Protein AF-A0A8H5GCX2-F1 (afdb_monomer_lite)

Organism: NCBI:txid182062

pLDDT: mean 79.32, std 24.42, range [24.67, 98.75]

Structure (mmCIF, N/CA/C/O backbone):
data_AF-A0A8H5GCX2-F1
#
_entry.id   AF-A0A8H5GCX2-F1
#
loop_
_atom_site.group_PDB
_atom_site.id
_atom_site.type_symbol
_atom_site.label_atom_id
_atom_site.label_alt_id
_atom_site.label_comp_id
_atom_site.label_asym_id
_atom_site.label_entity_id
_atom_site.label_seq_id
_atom_site.pdbx_PDB_ins_code
_atom_site.Cartn_x
_atom_site.Cartn_y
_atom_site.Cartn_z
_atom_site.occupancy
_atom_site.B_iso_or_equiv
_atom_site.auth_seq_id
_atom_site.auth_comp_id
_atom_site.auth_asym_id
_atom_site.auth_atom_id
_atom_site.pdbx_PDB_model_num
ATOM 1 N N . MET A 1 1 ? 0.935 -29.362 -54.067 1.00 34.66 1 MET A N 1
ATOM 2 C CA . MET A 1 1 ? 1.900 -28.630 -53.225 1.00 34.66 1 MET A CA 1
ATOM 3 C C . MET A 1 1 ? 1.471 -27.174 -53.166 1.00 34.66 1 MET A C 1
ATOM 5 O O . MET A 1 1 ? 1.786 -26.404 -54.063 1.00 34.66 1 MET A O 1
ATOM 9 N N . GLU A 1 2 ? 0.686 -26.825 -52.150 1.00 32.38 2 GLU A N 1
ATOM 10 C CA . GLU A 1 2 ? 0.590 -25.443 -51.677 1.00 32.38 2 GLU A CA 1
ATOM 11 C C . GLU A 1 2 ? 1.930 -25.046 -51.042 1.00 32.38 2 GLU A C 1
ATOM 13 O O . GLU A 1 2 ? 2.630 -25.920 -50.515 1.00 32.38 2 GLU A O 1
ATOM 18 N N . PRO A 1 3 ? 2.307 -23.757 -51.067 1.00 30.70 3 PRO A N 1
ATOM 19 C CA . PRO A 1 3 ? 3.447 -23.290 -50.305 1.00 30.70 3 PRO A CA 1
ATOM 20 C C . PRO A 1 3 ? 3.129 -23.540 -48.834 1.00 30.70 3 PRO A C 1
ATOM 22 O O . PRO A 1 3 ? 2.248 -22.905 -48.258 1.00 30.70 3 PRO A O 1
ATOM 25 N N . THR A 1 4 ? 3.849 -24.474 -48.217 1.00 27.02 4 THR A N 1
ATOM 26 C CA . THR A 1 4 ? 3.919 -24.565 -46.764 1.00 27.02 4 THR A CA 1
ATOM 27 C C . THR A 1 4 ? 4.433 -23.223 -46.262 1.00 27.02 4 THR A C 1
ATOM 29 O O . THR A 1 4 ? 5.639 -22.969 -46.237 1.00 27.02 4 THR A O 1
ATOM 32 N N . HIS A 1 5 ? 3.515 -22.339 -45.876 1.00 33.22 5 HIS A N 1
ATOM 33 C CA . HIS A 1 5 ? 3.794 -21.312 -44.897 1.00 33.22 5 HIS A CA 1
ATOM 34 C C . HIS A 1 5 ? 4.164 -22.058 -43.624 1.00 33.22 5 HIS A C 1
ATOM 36 O O . HIS A 1 5 ? 3.302 -22.482 -42.857 1.00 33.22 5 HIS A O 1
ATOM 42 N N . GLY A 1 6 ? 5.468 -22.290 -43.460 1.00 27.09 6 GLY A N 1
ATOM 43 C CA . GLY A 1 6 ? 6.040 -22.690 -42.193 1.00 27.09 6 GLY A CA 1
ATOM 44 C C . GLY A 1 6 ? 5.603 -21.654 -41.173 1.00 27.09 6 GLY A C 1
ATOM 45 O O . GLY A 1 6 ? 6.115 -20.535 -41.156 1.00 27.09 6 GLY A O 1
ATOM 46 N N . VAL A 1 7 ? 4.604 -22.016 -40.375 1.00 31.14 7 VAL A N 1
ATOM 47 C CA . VAL A 1 7 ? 4.297 -21.331 -39.133 1.00 31.14 7 VAL A CA 1
ATOM 48 C C . VAL A 1 7 ? 5.556 -21.499 -38.299 1.00 31.14 7 VAL A C 1
ATOM 50 O O . VAL A 1 7 ? 5.843 -22.584 -37.800 1.00 31.14 7 VAL A O 1
ATOM 53 N N . ILE A 1 8 ? 6.366 -20.444 -38.240 1.00 32.22 8 ILE A N 1
ATOM 54 C CA . ILE A 1 8 ? 7.393 -20.313 -37.218 1.00 32.22 8 ILE A CA 1
ATOM 55 C C . ILE A 1 8 ? 6.600 -20.256 -35.916 1.00 32.22 8 ILE A C 1
ATOM 57 O O . ILE A 1 8 ? 5.995 -19.231 -35.602 1.00 32.22 8 ILE A O 1
ATOM 61 N N . GLU A 1 9 ? 6.510 -21.390 -35.224 1.00 30.98 9 GLU A N 1
ATOM 62 C CA . GLU A 1 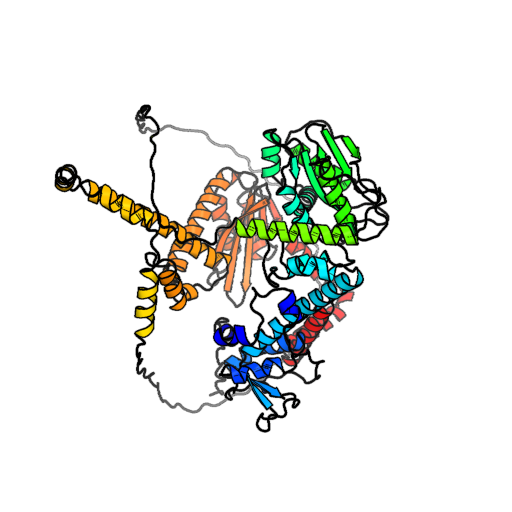9 ? 6.016 -21.436 -33.855 1.00 30.98 9 GLU A CA 1
ATOM 63 C C . GLU A 1 9 ? 6.896 -20.480 -33.044 1.00 30.98 9 GLU A C 1
ATOM 65 O O . GLU A 1 9 ? 8.088 -20.720 -32.840 1.00 30.98 9 GLU A O 1
ATOM 70 N N . LEU A 1 10 ? 6.328 -19.331 -32.670 1.00 35.94 10 LEU A N 1
ATOM 71 C CA . LEU A 1 10 ? 6.971 -18.404 -31.752 1.00 35.94 10 LEU A CA 1
ATOM 72 C C . LEU A 1 10 ? 7.172 -19.154 -30.425 1.00 35.94 10 LEU A C 1
ATOM 74 O O . LEU A 1 10 ? 6.214 -19.750 -29.932 1.00 35.94 10 LEU A O 1
ATOM 78 N N . PRO A 1 11 ? 8.385 -19.168 -29.850 1.00 36.19 11 PRO A N 1
ATOM 79 C CA . PRO A 1 11 ? 8.627 -19.854 -28.589 1.00 36.19 11 PRO A CA 1
ATOM 80 C C . PRO A 1 11 ? 7.769 -19.238 -27.475 1.00 36.19 11 PRO A C 1
ATOM 82 O O . PRO A 1 11 ? 7.880 -18.054 -27.170 1.00 36.19 11 PRO A O 1
ATOM 85 N N . ASP A 1 12 ? 6.927 -20.070 -26.862 1.00 37.94 12 ASP A N 1
ATOM 86 C CA . ASP A 1 12 ? 5.930 -19.743 -25.828 1.00 37.94 12 ASP A CA 1
ATOM 87 C C . ASP A 1 12 ? 6.536 -19.402 -24.437 1.00 37.94 12 ASP A C 1
ATOM 89 O O . ASP A 1 12 ? 5.850 -19.488 -23.417 1.00 37.94 12 ASP A O 1
ATOM 93 N N . GLU A 1 13 ? 7.814 -19.009 -24.349 1.00 45.94 13 GLU A N 1
ATOM 94 C CA . GLU A 1 13 ? 8.487 -18.733 -23.069 1.00 45.94 13 GLU A CA 1
ATOM 95 C C . GLU A 1 13 ? 8.814 -17.237 -22.856 1.00 45.94 13 GLU A C 1
ATOM 97 O O . GLU A 1 13 ? 9.745 -16.710 -23.469 1.00 45.94 13 GLU A O 1
ATOM 102 N N . PRO A 1 14 ? 8.129 -16.545 -21.916 1.00 49.16 14 PRO A N 1
ATOM 103 C CA . PRO A 1 14 ? 8.433 -15.163 -21.514 1.00 49.16 14 PRO A CA 1
ATOM 104 C C . PRO A 1 14 ? 9.804 -14.965 -20.838 1.00 49.16 14 PRO A C 1
ATOM 106 O O . PRO A 1 14 ? 10.174 -13.839 -20.524 1.00 49.16 14 PRO A O 1
ATOM 109 N N . SER A 1 15 ? 10.540 -16.046 -20.564 1.00 55.03 15 SER A N 1
ATOM 110 C CA . SER A 1 15 ? 11.756 -16.064 -19.739 1.00 55.03 15 SER A CA 1
ATOM 111 C C . SER A 1 15 ? 13.004 -15.542 -20.461 1.00 55.03 15 SER A C 1
ATOM 113 O O . SER A 1 15 ? 13.924 -15.054 -19.817 1.00 55.03 15 SER A O 1
ATOM 115 N N . HIS A 1 16 ? 13.061 -15.621 -21.793 1.00 59.03 16 HIS A N 1
ATOM 116 C CA . HIS A 1 16 ? 14.317 -15.401 -22.518 1.00 59.03 16 HIS A CA 1
ATOM 117 C C . HIS A 1 16 ? 14.665 -13.934 -22.797 1.00 59.03 16 HIS A C 1
ATOM 119 O O . HIS A 1 16 ? 15.840 -13.615 -22.971 1.00 59.03 16 HIS A O 1
ATOM 125 N N . TYR A 1 17 ? 13.687 -13.026 -22.850 1.00 76.38 17 TYR A N 1
ATOM 126 C CA . TYR A 1 17 ? 13.973 -11.614 -23.132 1.00 76.38 17 TYR A CA 1
ATOM 127 C C . TYR A 1 17 ? 14.186 -10.781 -21.863 1.00 76.38 17 TYR A C 1
ATOM 129 O O . TYR A 1 17 ? 14.805 -9.721 -21.948 1.00 76.38 17 TYR A O 1
ATOM 137 N N . THR A 1 18 ? 13.741 -11.241 -20.686 1.00 80.88 18 THR A N 1
ATOM 138 C CA . THR A 1 18 ? 13.962 -10.520 -19.419 1.00 80.88 18 THR A CA 1
ATOM 139 C C . THR A 1 18 ? 15.449 -10.344 -19.133 1.00 80.88 18 THR A C 1
ATOM 141 O O . THR A 1 18 ? 15.870 -9.257 -18.749 1.00 80.88 18 THR A O 1
ATOM 144 N N . ASP A 1 19 ? 16.265 -11.351 -19.452 1.00 87.12 19 ASP A N 1
ATOM 145 C CA . ASP A 1 19 ? 17.724 -11.285 -19.314 1.00 87.12 19 ASP A CA 1
ATOM 146 C C . ASP A 1 19 ? 18.349 -10.210 -20.214 1.00 87.12 19 ASP A C 1
ATOM 148 O O . ASP A 1 19 ? 19.348 -9.597 -19.848 1.00 87.12 19 ASP A O 1
ATOM 152 N N . THR A 1 20 ? 17.744 -9.926 -21.374 1.00 90.88 20 THR A N 1
ATOM 153 C CA . THR A 1 20 ? 18.236 -8.888 -22.298 1.00 90.88 20 THR A CA 1
ATOM 154 C C . THR A 1 20 ? 17.939 -7.467 -21.824 1.00 90.88 20 THR A C 1
ATOM 156 O O . THR A 1 20 ? 18.593 -6.529 -22.284 1.00 90.88 20 THR A O 1
ATOM 159 N N . LEU A 1 21 ? 16.971 -7.312 -20.915 1.00 95.50 21 LEU A N 1
ATOM 160 C CA . LEU A 1 21 ? 16.595 -6.042 -20.297 1.00 95.50 21 LEU A CA 1
ATOM 161 C C . LEU A 1 21 ? 17.348 -5.785 -18.980 1.00 95.50 21 LEU A C 1
ATOM 163 O O . LEU A 1 21 ? 17.463 -4.641 -18.546 1.00 95.50 21 LEU A O 1
ATOM 167 N N . THR A 1 22 ? 17.923 -6.818 -18.364 1.00 95.69 22 THR A N 1
ATOM 168 C CA . THR A 1 22 ? 18.701 -6.684 -17.129 1.00 95.69 22 THR A CA 1
ATOM 169 C C . THR A 1 22 ? 19.998 -5.909 -17.369 1.00 95.69 22 THR A C 1
ATOM 171 O O . THR A 1 22 ? 20.821 -6.276 -18.207 1.00 95.69 22 THR A O 1
ATOM 174 N N . ILE A 1 23 ? 20.203 -4.830 -16.608 1.00 96.50 23 ILE A N 1
ATOM 175 C CA . ILE A 1 23 ? 21.441 -4.041 -16.651 1.00 96.50 23 ILE A CA 1
ATOM 176 C C . ILE A 1 23 ? 22.585 -4.888 -16.070 1.00 96.50 23 ILE A C 1
ATOM 178 O O . ILE A 1 23 ? 22.453 -5.346 -14.934 1.00 96.50 23 ILE A O 1
ATOM 182 N N . PRO A 1 24 ? 23.714 -5.060 -16.783 1.00 96.50 24 PRO A N 1
ATOM 183 C CA . PRO A 1 24 ? 24.878 -5.766 -16.250 1.00 96.50 24 PRO A CA 1
ATOM 184 C C . PRO A 1 24 ? 25.371 -5.157 -14.929 1.00 96.50 24 PRO A C 1
ATOM 186 O O . PRO A 1 24 ? 25.484 -3.931 -14.806 1.00 96.50 24 PRO A O 1
ATOM 189 N N . GLU A 1 25 ? 25.664 -6.001 -13.936 1.00 94.88 25 GLU A N 1
ATOM 190 C CA . GLU A 1 25 ? 25.999 -5.567 -12.572 1.00 94.88 25 GLU A CA 1
ATOM 191 C C . GLU A 1 25 ? 27.222 -4.644 -12.533 1.00 94.88 25 GLU A C 1
ATOM 193 O O . GLU A 1 25 ? 27.241 -3.659 -11.793 1.00 94.88 25 GLU A O 1
ATOM 198 N N . GLU A 1 26 ? 28.214 -4.892 -13.389 1.00 95.62 26 GLU A N 1
ATOM 199 C CA . GLU A 1 26 ? 29.417 -4.072 -13.518 1.00 95.62 26 GLU A CA 1
ATOM 200 C C . GLU A 1 26 ? 29.129 -2.636 -13.995 1.00 95.62 26 GLU A C 1
ATOM 202 O O . GLU A 1 26 ? 29.952 -1.734 -13.803 1.00 95.62 26 GLU A O 1
ATOM 207 N N . PHE A 1 27 ? 27.963 -2.397 -14.605 1.00 96.56 27 PHE A N 1
ATOM 208 C CA . PHE A 1 27 ? 27.545 -1.085 -15.098 1.00 96.56 27 PHE A CA 1
ATOM 209 C C . PHE A 1 27 ? 26.658 -0.323 -14.111 1.00 96.56 27 PHE A C 1
ATOM 211 O O . PHE A 1 27 ? 26.601 0.910 -14.192 1.00 96.56 27 PHE A O 1
ATOM 218 N N . LEU A 1 28 ? 26.023 -0.999 -13.145 1.00 95.12 28 LEU A N 1
ATOM 219 C CA . LEU A 1 28 ? 25.138 -0.356 -12.164 1.00 95.12 28 LEU A CA 1
ATOM 220 C C . LEU A 1 28 ? 25.826 0.796 -11.401 1.00 95.12 28 LEU A C 1
ATOM 222 O O . LEU A 1 28 ? 25.283 1.903 -11.429 1.00 95.12 28 LEU A O 1
ATOM 226 N N . PRO A 1 29 ? 27.037 0.638 -10.816 1.00 94.00 29 PRO A N 1
ATOM 227 C CA . PRO A 1 29 ? 27.693 1.714 -10.061 1.00 94.00 29 PRO A CA 1
ATOM 228 C C . PRO A 1 29 ? 28.145 2.896 -10.931 1.00 94.00 29 PRO A C 1
ATOM 230 O O . PRO A 1 29 ? 28.485 3.965 -10.426 1.00 94.00 29 PRO A O 1
ATOM 233 N N . ILE A 1 30 ? 28.212 2.698 -12.250 1.00 94.44 30 ILE A N 1
ATOM 234 C CA . ILE A 1 30 ? 28.633 3.717 -13.215 1.00 94.44 30 ILE A CA 1
ATOM 235 C C . ILE A 1 30 ? 27.445 4.591 -13.607 1.00 94.44 30 ILE A C 1
ATOM 237 O O . ILE A 1 30 ? 27.582 5.816 -13.722 1.00 94.44 30 ILE A O 1
ATOM 241 N N . LEU A 1 31 ? 26.309 3.938 -13.853 1.00 95.25 31 LEU A N 1
ATOM 242 C CA . LEU A 1 31 ? 25.098 4.522 -14.416 1.00 95.25 31 LEU A CA 1
ATOM 243 C C . LEU A 1 31 ? 24.173 5.119 -13.359 1.00 95.25 31 LEU A C 1
ATOM 245 O O . LEU A 1 31 ? 23.549 6.150 -13.621 1.00 95.25 31 LEU A O 1
ATOM 249 N N . LEU A 1 32 ? 24.090 4.489 -12.189 1.00 95.81 32 LEU A N 1
ATOM 250 C CA . LEU A 1 32 ? 23.092 4.779 -11.167 1.00 95.81 32 LEU A CA 1
ATOM 251 C C . LEU A 1 32 ? 23.767 5.166 -9.843 1.00 95.81 32 LEU A C 1
ATOM 253 O O . LEU A 1 32 ? 24.838 4.645 -9.520 1.00 95.81 32 LEU A O 1
ATOM 257 N N . PRO A 1 33 ? 23.166 6.073 -9.052 1.00 96.19 33 PRO A N 1
ATOM 258 C CA . PRO A 1 33 ? 23.620 6.290 -7.690 1.00 96.19 33 PRO A CA 1
ATOM 259 C C . PRO A 1 33 ? 23.363 5.014 -6.868 1.00 96.19 33 PRO A C 1
ATOM 261 O O . PRO A 1 33 ? 22.279 4.432 -6.985 1.00 96.19 33 PRO A O 1
ATOM 264 N N . PRO A 1 34 ? 24.308 4.576 -6.015 1.00 94.75 34 PRO A N 1
ATOM 265 C CA . PRO A 1 34 ? 24.064 3.465 -5.102 1.00 94.75 34 PRO A CA 1
ATOM 266 C C . PRO A 1 34 ? 22.799 3.722 -4.266 1.00 94.75 34 PRO A C 1
ATOM 268 O O . PRO A 1 34 ? 22.613 4.856 -3.815 1.00 94.75 34 PRO A O 1
ATOM 271 N N . PRO A 1 35 ? 21.940 2.719 -4.003 1.00 93.06 35 PRO A N 1
ATOM 272 C CA . PRO A 1 35 ? 20.762 2.898 -3.141 1.00 93.06 35 PRO A CA 1
ATOM 273 C C . PRO A 1 35 ? 21.106 3.448 -1.747 1.00 93.06 35 PRO A C 1
ATOM 275 O O . PRO A 1 35 ? 20.327 4.193 -1.155 1.00 93.06 35 PRO A O 1
ATOM 278 N N . SER A 1 36 ? 22.311 3.127 -1.265 1.00 93.69 36 SER A N 1
ATOM 279 C CA . SER A 1 36 ? 22.876 3.576 0.008 1.00 93.69 36 SER A CA 1
ATOM 280 C C . SER A 1 36 ? 23.465 4.989 -0.007 1.00 93.69 36 SER A C 1
ATOM 282 O O . SER A 1 36 ? 23.908 5.465 1.037 1.00 93.69 36 SER A O 1
ATOM 284 N N . CYS A 1 37 ? 23.529 5.677 -1.156 1.00 95.19 37 CYS A N 1
ATOM 285 C CA . CYS A 1 37 ? 24.035 7.047 -1.154 1.00 95.19 37 CYS A CA 1
ATOM 286 C C . CYS A 1 37 ? 23.054 7.976 -0.434 1.00 95.19 37 CYS A C 1
ATOM 288 O O . CYS A 1 37 ? 21.847 7.719 -0.369 1.00 95.19 37 CYS A O 1
ATOM 290 N N . SER A 1 38 ? 23.560 9.079 0.107 1.00 96.06 38 SER A N 1
ATOM 291 C CA . SER A 1 38 ? 22.693 9.994 0.835 1.00 96.06 38 SER A CA 1
ATOM 292 C C . SER A 1 38 ? 21.708 10.700 -0.099 1.00 96.06 38 SER A C 1
ATOM 294 O O . SER A 1 38 ? 21.941 10.839 -1.305 1.00 96.06 38 SER A O 1
ATOM 296 N N . ILE A 1 39 ? 20.621 11.220 0.467 1.00 95.62 39 ILE A N 1
ATOM 297 C CA . ILE A 1 39 ? 19.727 12.159 -0.226 1.00 95.62 39 ILE A CA 1
ATOM 298 C C . ILE A 1 39 ? 20.513 13.348 -0.802 1.00 95.62 39 ILE A C 1
ATOM 300 O O . ILE A 1 39 ? 20.222 13.819 -1.902 1.00 95.62 39 ILE A O 1
ATOM 304 N N . ILE A 1 40 ? 21.511 13.843 -0.064 1.00 95.12 40 ILE A N 1
ATOM 305 C CA . ILE A 1 40 ? 22.333 14.975 -0.498 1.00 95.12 40 ILE A CA 1
ATOM 306 C C . ILE A 1 40 ? 23.147 14.587 -1.736 1.00 95.12 40 ILE A C 1
ATOM 308 O O . ILE A 1 40 ? 23.138 15.314 -2.732 1.00 95.12 40 ILE A O 1
ATOM 312 N N . ASP A 1 41 ? 23.769 13.411 -1.726 1.00 95.12 41 ASP A N 1
ATOM 313 C CA . ASP A 1 41 ? 24.517 12.898 -2.874 1.00 95.12 41 ASP A CA 1
ATOM 314 C C . ASP A 1 41 ? 23.607 12.687 -4.084 1.00 95.12 41 ASP A C 1
ATOM 316 O O . ASP A 1 41 ? 23.976 13.076 -5.191 1.00 95.12 41 ASP A O 1
ATOM 320 N N . LEU A 1 42 ? 22.385 12.179 -3.881 1.00 95.94 42 LEU A N 1
ATOM 321 C CA . LEU A 1 42 ? 21.390 12.054 -4.948 1.00 95.94 42 LEU A CA 1
ATOM 322 C C . LEU A 1 42 ? 21.087 13.414 -5.597 1.00 95.94 42 LEU A C 1
ATOM 324 O O . LEU A 1 42 ? 21.058 13.521 -6.825 1.00 95.94 42 LEU A O 1
ATOM 328 N N . THR A 1 43 ? 20.877 14.471 -4.805 1.00 95.00 43 THR A N 1
ATOM 329 C CA . THR A 1 43 ? 20.595 15.808 -5.364 1.00 95.00 43 THR A CA 1
ATOM 330 C C . THR A 1 43 ? 21.760 16.373 -6.179 1.00 95.00 43 THR A C 1
ATOM 332 O O . THR A 1 43 ? 21.538 17.093 -7.155 1.00 95.00 43 THR A O 1
ATOM 335 N N . ASN A 1 44 ? 22.992 15.980 -5.854 1.00 93.81 44 ASN A N 1
ATOM 336 C CA . ASN A 1 44 ? 24.193 16.360 -6.597 1.00 93.81 44 ASN A CA 1
ATOM 337 C C . ASN A 1 44 ? 24.509 15.402 -7.760 1.00 93.81 44 ASN A C 1
ATOM 339 O O . ASN A 1 44 ? 25.266 15.754 -8.667 1.00 93.81 44 ASN A O 1
ATOM 343 N N . PHE A 1 45 ? 23.912 14.207 -7.783 1.00 93.00 45 PHE A N 1
ATOM 344 C CA . PHE A 1 45 ? 24.164 13.201 -8.806 1.00 93.00 45 PHE A CA 1
ATOM 345 C C . PHE A 1 45 ? 23.699 13.689 -10.180 1.00 93.00 45 PHE A C 1
ATOM 347 O O . PHE A 1 45 ? 22.560 14.121 -10.357 1.00 93.00 45 PHE A O 1
ATOM 354 N N . THR A 1 46 ? 24.573 13.638 -11.185 1.00 91.94 46 THR A N 1
ATOM 355 C CA . THR A 1 46 ? 24.216 14.030 -12.557 1.00 91.94 46 THR A CA 1
ATOM 356 C C . THR A 1 46 ? 23.338 12.959 -13.198 1.00 91.94 46 THR A C 1
ATOM 358 O O . THR A 1 46 ? 23.799 11.827 -13.374 1.00 91.94 46 THR A O 1
ATOM 361 N N . ILE A 1 47 ? 22.107 13.341 -13.547 1.00 92.06 47 ILE A N 1
ATOM 362 C CA . ILE A 1 47 ? 21.110 12.513 -14.232 1.00 92.06 47 ILE A CA 1
ATOM 363 C C . ILE A 1 47 ? 20.940 13.067 -15.655 1.00 92.06 47 ILE A C 1
ATOM 365 O O . ILE A 1 47 ? 20.872 14.294 -15.794 1.00 92.06 47 ILE A O 1
ATOM 369 N N . PRO A 1 48 ? 20.893 12.215 -16.695 1.00 92.56 48 PRO A N 1
ATOM 370 C CA . PRO A 1 48 ? 20.652 12.681 -18.057 1.00 92.56 48 PRO A CA 1
ATOM 371 C C . PRO A 1 48 ? 19.305 13.403 -18.195 1.00 92.56 48 PRO A C 1
ATOM 373 O O . PRO A 1 48 ? 18.352 13.069 -17.499 1.00 92.56 48 PRO A O 1
ATOM 376 N N . ALA A 1 49 ? 19.226 14.405 -19.075 1.00 90.44 49 ALA A N 1
ATOM 377 C CA . ALA A 1 49 ? 17.990 15.151 -19.333 1.00 90.44 49 ALA A CA 1
ATOM 378 C C . ALA A 1 49 ? 16.892 14.240 -19.903 1.00 90.44 49 ALA A C 1
ATOM 380 O O . ALA A 1 49 ? 17.202 13.257 -20.561 1.00 90.44 49 ALA A O 1
ATOM 381 N N . VAL A 1 50 ? 15.621 14.568 -19.680 1.00 86.31 50 VAL A N 1
ATOM 382 C CA . VAL A 1 50 ? 14.509 13.909 -20.383 1.00 86.31 50 VAL A CA 1
ATOM 383 C C . VAL A 1 50 ? 14.237 14.688 -21.667 1.00 86.31 50 VAL A C 1
ATOM 385 O O . VAL A 1 50 ? 14.024 15.901 -21.608 1.00 86.31 50 VAL A O 1
ATOM 388 N N . ASP A 1 51 ? 14.265 14.009 -22.810 1.00 80.88 51 ASP A N 1
ATOM 389 C CA . ASP A 1 51 ? 13.885 14.594 -24.095 1.00 80.88 51 ASP A CA 1
ATOM 390 C C . ASP A 1 51 ? 12.372 14.822 -24.162 1.00 80.88 51 ASP A C 1
ATOM 392 O O . ASP A 1 51 ? 11.572 14.009 -23.690 1.00 80.88 51 ASP A O 1
ATOM 396 N N . ASN A 1 52 ? 11.970 15.914 -24.816 1.00 61.66 52 ASN A N 1
ATOM 397 C CA . ASN A 1 52 ? 10.597 16.047 -25.296 1.00 61.66 52 ASN A CA 1
ATOM 398 C C . ASN A 1 52 ? 10.432 15.177 -26.551 1.00 61.66 52 ASN A C 1
ATOM 400 O O . ASN A 1 52 ? 11.332 15.172 -27.390 1.00 61.66 52 ASN A O 1
ATOM 404 N N . PRO A 1 53 ? 9.308 14.455 -26.690 1.00 56.41 53 PRO A N 1
ATOM 405 C CA . PRO A 1 53 ? 9.165 13.388 -27.672 1.00 56.41 53 PRO A CA 1
ATOM 406 C C . PRO A 1 53 ? 9.402 13.896 -29.092 1.00 56.41 53 PRO A C 1
ATOM 408 O O . PRO A 1 53 ? 8.717 14.813 -29.551 1.00 56.41 53 PRO A O 1
ATOM 411 N N . ASP A 1 54 ? 10.324 13.250 -29.803 1.00 53.59 54 ASP A N 1
ATOM 412 C CA . ASP A 1 54 ? 10.355 13.330 -31.254 1.00 53.59 54 ASP A CA 1
ATOM 413 C C . ASP A 1 54 ? 9.241 12.407 -31.767 1.00 53.59 54 ASP A C 1
ATOM 415 O O . ASP A 1 54 ? 9.211 11.212 -31.479 1.00 53.59 54 ASP A O 1
ATOM 419 N N . THR A 1 55 ? 8.246 12.971 -32.451 1.00 52.00 55 THR A N 1
ATOM 420 C CA . THR A 1 55 ? 6.972 12.316 -32.818 1.00 52.00 55 THR A CA 1
ATOM 421 C C . THR A 1 55 ? 7.099 11.231 -33.899 1.00 52.00 55 THR A C 1
ATOM 423 O O . THR A 1 55 ? 6.152 10.986 -34.651 1.00 52.00 55 THR A O 1
ATOM 426 N N . GLN A 1 56 ? 8.257 10.591 -34.023 1.00 60.94 56 GLN A N 1
ATOM 427 C CA . GLN A 1 56 ? 8.471 9.540 -35.006 1.00 60.94 56 GLN A CA 1
ATOM 428 C C . GLN A 1 56 ? 7.710 8.276 -34.591 1.00 60.94 56 GLN A C 1
ATOM 430 O O . GLN A 1 56 ? 7.607 7.929 -33.413 1.00 60.94 56 GLN A O 1
ATOM 435 N N . ALA A 1 57 ? 7.093 7.614 -35.567 1.00 66.00 57 ALA A N 1
ATOM 436 C CA . ALA A 1 57 ? 6.406 6.357 -35.324 1.00 66.00 57 ALA A CA 1
ATOM 437 C C . ALA A 1 57 ? 7.444 5.296 -34.930 1.00 66.00 57 ALA A C 1
ATOM 439 O O . ALA A 1 57 ? 8.340 5.000 -35.716 1.00 66.00 57 ALA A O 1
ATOM 440 N N . LEU A 1 58 ? 7.328 4.738 -33.721 1.00 79.75 58 LEU A N 1
ATOM 441 C CA . LEU A 1 58 ? 8.156 3.607 -33.305 1.00 79.75 58 LEU A CA 1
ATOM 442 C C . LEU A 1 58 ? 7.763 2.393 -34.147 1.00 79.75 58 LEU A C 1
ATOM 444 O O . LEU A 1 58 ? 6.586 2.045 -34.245 1.00 79.75 58 LEU A O 1
ATOM 448 N N . ASP A 1 59 ? 8.751 1.767 -34.768 1.00 81.62 59 ASP A N 1
ATOM 449 C CA . ASP A 1 59 ? 8.572 0.584 -35.600 1.00 81.62 59 ASP A CA 1
ATOM 450 C C . ASP A 1 59 ? 9.697 -0.438 -35.345 1.00 81.62 59 ASP A C 1
ATOM 452 O O . ASP A 1 59 ? 10.732 -0.099 -34.757 1.00 81.62 59 ASP A O 1
ATOM 456 N N . PRO A 1 60 ? 9.546 -1.694 -35.801 1.00 81.44 60 PRO A N 1
ATOM 457 C CA . PRO A 1 60 ? 10.581 -2.712 -35.632 1.00 81.44 60 PRO A CA 1
ATOM 458 C C . PRO A 1 60 ? 11.938 -2.370 -36.274 1.00 81.44 60 PRO A C 1
ATOM 460 O O . PRO A 1 60 ? 12.948 -2.955 -35.890 1.00 81.44 60 PRO A O 1
ATOM 463 N N . SER A 1 61 ? 12.009 -1.416 -37.214 1.00 85.94 61 SER A N 1
ATOM 464 C CA . SER A 1 61 ? 13.259 -1.032 -37.892 1.00 85.94 61 SER A CA 1
ATOM 465 C C . SER A 1 61 ? 14.254 -0.312 -36.972 1.00 85.94 61 SER A C 1
ATOM 467 O O . SER A 1 61 ? 15.457 -0.252 -37.265 1.00 85.94 61 SER A O 1
ATOM 469 N N . HIS A 1 62 ? 13.767 0.163 -35.822 1.00 88.38 62 HIS A N 1
ATOM 470 C CA . HIS A 1 62 ? 14.584 0.693 -34.739 1.00 88.38 62 HIS A CA 1
ATOM 471 C C . HIS A 1 62 ? 15.448 -0.389 -34.091 1.00 88.38 62 HIS A C 1
ATOM 473 O O . HIS A 1 62 ? 16.466 -0.064 -33.490 1.00 88.38 62 HIS A O 1
ATOM 479 N N . PHE A 1 63 ? 15.111 -1.669 -34.230 1.00 95.00 63 PHE A N 1
ATOM 480 C CA . PHE A 1 63 ? 15.913 -2.755 -33.687 1.00 95.00 63 PHE A CA 1
ATOM 481 C C . PHE A 1 63 ? 16.966 -3.243 -34.692 1.00 95.00 63 PHE A C 1
ATOM 483 O O . PHE A 1 63 ? 16.912 -3.003 -35.904 1.00 95.00 63 PHE A O 1
ATOM 490 N N . THR A 1 64 ? 18.023 -3.860 -34.174 1.00 95.38 64 THR A N 1
ATOM 491 C CA . THR A 1 64 ? 19.141 -4.338 -34.983 1.00 95.38 64 THR A CA 1
ATOM 492 C C . THR A 1 64 ? 19.884 -5.483 -34.317 1.00 95.38 64 THR A C 1
ATOM 494 O O . THR A 1 64 ? 19.924 -5.611 -33.094 1.00 95.38 64 THR A O 1
ATOM 497 N N . SER A 1 65 ? 20.526 -6.295 -35.151 1.00 94.62 65 SER A N 1
ATOM 498 C CA . SER A 1 65 ? 21.476 -7.336 -34.741 1.00 94.62 65 SER A CA 1
ATOM 499 C C . SER A 1 65 ? 22.931 -6.852 -34.820 1.00 94.62 65 SER A C 1
ATOM 501 O O . SER A 1 65 ? 23.861 -7.651 -34.773 1.00 94.62 65 SER A O 1
ATOM 503 N N . GLY A 1 66 ? 23.142 -5.550 -35.028 1.00 91.88 66 GLY A N 1
ATOM 504 C CA . GLY A 1 66 ? 24.472 -4.950 -35.043 1.00 91.88 66 GLY A CA 1
ATOM 505 C C . GLY A 1 66 ? 25.068 -4.864 -33.639 1.00 91.88 66 GLY A C 1
ATOM 506 O O . GLY A 1 66 ? 24.359 -4.547 -32.689 1.00 91.88 66 GLY A O 1
ATOM 507 N N . ALA A 1 67 ? 26.380 -5.076 -33.530 1.00 90.69 67 ALA A N 1
ATOM 508 C CA . ALA A 1 67 ? 27.094 -5.000 -32.259 1.00 90.69 67 ALA A CA 1
ATOM 509 C C . ALA A 1 67 ? 26.942 -3.621 -31.593 1.00 90.69 67 ALA A C 1
ATOM 511 O O . ALA A 1 67 ? 26.922 -2.583 -32.267 1.00 90.69 67 ALA A O 1
ATOM 512 N N . THR A 1 68 ? 26.874 -3.622 -30.261 1.00 92.50 68 THR A N 1
ATOM 513 C CA . THR A 1 68 ? 26.932 -2.404 -29.452 1.00 92.50 68 THR A CA 1
ATOM 514 C C . THR A 1 68 ? 28.373 -2.024 -29.122 1.00 92.50 68 THR A C 1
ATOM 516 O O . THR A 1 68 ? 29.233 -2.882 -28.933 1.00 92.50 68 THR A O 1
ATOM 519 N N . LEU A 1 69 ? 28.625 -0.720 -29.008 1.00 89.75 69 LEU A N 1
ATOM 520 C CA . LEU A 1 69 ? 29.868 -0.191 -28.445 1.00 89.75 69 LEU A CA 1
ATOM 521 C C . LEU A 1 69 ? 29.796 -0.048 -26.915 1.00 89.75 69 LEU A C 1
ATOM 523 O O . LEU A 1 69 ? 30.800 0.291 -26.304 1.00 89.75 69 LEU A O 1
ATOM 527 N N . LEU A 1 70 ? 28.633 -0.283 -26.293 1.00 91.62 70 LEU A N 1
ATOM 528 C CA . LEU A 1 70 ? 28.400 -0.149 -24.850 1.00 91.62 70 LEU A CA 1
ATOM 529 C C . LEU A 1 70 ? 28.707 -1.454 -24.109 1.00 91.62 70 LEU A C 1
ATOM 531 O O . LEU A 1 70 ? 27.848 -2.038 -23.454 1.00 91.62 70 LEU A O 1
ATOM 535 N N . ASN A 1 71 ? 29.940 -1.926 -24.255 1.00 90.88 71 ASN A N 1
ATOM 536 C CA . ASN A 1 71 ? 30.417 -3.190 -23.690 1.00 90.88 71 ASN A CA 1
ATOM 537 C C . ASN A 1 71 ? 31.534 -3.004 -22.651 1.00 90.88 71 ASN A C 1
ATOM 539 O O . ASN A 1 71 ? 32.060 -3.981 -22.129 1.00 90.88 71 ASN A O 1
ATOM 543 N N . THR A 1 72 ? 31.920 -1.759 -22.355 1.00 91.81 72 THR A N 1
ATOM 544 C CA . THR A 1 72 ? 32.964 -1.451 -21.369 1.00 91.81 72 THR A CA 1
ATOM 545 C C . THR A 1 72 ? 32.569 -0.279 -20.467 1.00 91.81 72 THR A C 1
ATOM 547 O O . THR A 1 72 ? 31.884 0.644 -20.925 1.00 91.81 72 THR A O 1
ATOM 550 N N . PRO A 1 73 ? 33.073 -0.222 -19.218 1.00 90.88 73 PRO A N 1
ATOM 551 C CA . PRO A 1 73 ? 32.817 0.881 -18.289 1.00 90.88 73 PRO A CA 1
ATOM 552 C C . PRO A 1 73 ? 32.964 2.302 -18.875 1.00 90.88 73 PRO A C 1
ATOM 554 O O . PRO A 1 73 ? 32.084 3.131 -18.630 1.00 90.88 73 PRO A O 1
ATOM 557 N N . PRO A 1 74 ? 34.008 2.637 -19.669 1.00 89.56 74 PRO A N 1
ATOM 558 C CA . PRO A 1 74 ? 34.150 3.983 -20.230 1.00 89.56 74 PRO A CA 1
ATOM 559 C C . PRO A 1 74 ? 33.090 4.315 -21.284 1.00 89.56 74 PRO A C 1
ATOM 561 O O . PRO A 1 74 ? 32.593 5.437 -21.316 1.00 89.56 74 PRO A O 1
ATOM 564 N N . THR A 1 75 ? 32.726 3.345 -22.126 1.00 90.31 75 THR A N 1
ATOM 565 C CA . THR A 1 75 ? 31.730 3.538 -23.194 1.00 90.31 75 THR A CA 1
ATOM 566 C C . THR A 1 75 ? 30.321 3.708 -22.635 1.00 90.31 75 THR A C 1
ATOM 568 O O . THR A 1 75 ? 29.589 4.593 -23.066 1.00 90.31 75 THR A O 1
ATOM 571 N N . VAL A 1 76 ? 29.970 2.946 -21.596 1.00 93.69 76 VAL A N 1
ATOM 572 C CA . VAL A 1 76 ? 28.663 3.010 -20.928 1.00 93.69 76 VAL A CA 1
ATOM 573 C C . VAL A 1 76 ? 28.413 4.365 -20.256 1.00 93.69 76 VAL A C 1
ATOM 575 O O . VAL A 1 76 ? 27.281 4.845 -20.249 1.00 93.69 76 VAL A O 1
ATOM 578 N N . ARG A 1 77 ? 29.460 5.056 -19.776 1.00 91.88 77 ARG A N 1
ATOM 579 C CA . ARG A 1 77 ? 29.332 6.412 -19.196 1.00 91.88 77 ARG A CA 1
ATOM 580 C C . ARG A 1 77 ? 28.708 7.427 -20.148 1.00 91.88 77 ARG A C 1
ATOM 582 O O . ARG A 1 77 ? 28.108 8.387 -19.668 1.00 91.88 77 ARG A O 1
ATOM 589 N N . ILE A 1 78 ? 28.825 7.220 -21.462 1.00 90.19 78 ILE A N 1
ATOM 590 C CA . ILE A 1 78 ? 28.235 8.108 -22.470 1.00 90.19 78 ILE A CA 1
ATOM 591 C C . ILE A 1 78 ? 26.724 8.231 -22.250 1.00 90.19 78 ILE A C 1
ATOM 593 O O . ILE A 1 78 ? 26.199 9.337 -22.367 1.00 90.19 78 ILE A O 1
ATOM 597 N N . LEU A 1 79 ? 26.040 7.165 -21.815 1.00 92.31 79 LEU A N 1
ATOM 598 C CA . LEU A 1 79 ? 24.595 7.177 -21.560 1.00 92.31 79 LEU A CA 1
ATOM 599 C C . LEU A 1 79 ? 24.155 8.264 -20.567 1.00 92.31 79 LEU A C 1
ATOM 601 O O . LEU A 1 79 ? 23.077 8.822 -20.726 1.00 92.31 79 LEU A O 1
ATOM 605 N N . ARG A 1 80 ? 24.999 8.646 -19.598 1.00 91.69 80 ARG A N 1
ATOM 606 C CA . ARG A 1 80 ? 24.677 9.704 -18.617 1.00 91.69 80 ARG A CA 1
ATOM 607 C C . ARG A 1 80 ? 24.617 11.110 -19.210 1.00 91.69 80 ARG A C 1
ATOM 609 O O . ARG A 1 80 ? 24.109 12.023 -18.566 1.00 91.69 80 ARG A O 1
ATOM 616 N N . SER A 1 81 ? 25.187 11.289 -20.396 1.00 88.50 81 SER A N 1
ATOM 617 C CA . SER A 1 81 ? 25.182 12.554 -21.137 1.00 88.50 81 SER A CA 1
ATOM 618 C C . SER A 1 81 ? 24.101 12.610 -22.212 1.00 88.50 81 SER A C 1
ATOM 620 O O . SER A 1 81 ? 23.866 13.674 -22.778 1.00 88.50 81 SER A O 1
ATOM 622 N N . GLN A 1 82 ? 23.480 11.470 -22.515 1.00 88.81 82 GLN A N 1
ATOM 623 C CA . GLN A 1 82 ? 22.476 11.372 -23.560 1.00 88.81 82 GLN A CA 1
ATOM 624 C C . GLN A 1 82 ? 21.102 11.599 -22.958 1.00 88.81 82 GLN A C 1
ATOM 626 O O . GLN A 1 82 ? 20.824 11.058 -21.889 1.00 88.81 82 GLN A O 1
ATOM 631 N N . PRO A 1 83 ? 20.244 12.385 -23.611 1.00 90.62 83 PRO A N 1
ATOM 632 C CA . PRO A 1 83 ? 18.896 12.542 -23.125 1.00 90.62 83 PRO A CA 1
ATOM 633 C C . PRO A 1 83 ? 18.124 11.217 -23.181 1.00 90.62 83 PRO A C 1
ATOM 635 O O . PRO A 1 83 ? 18.388 10.331 -24.000 1.00 90.62 83 PRO A O 1
ATOM 638 N N . VAL A 1 84 ? 17.184 11.080 -22.254 1.00 92.12 84 VAL A N 1
ATOM 639 C CA . VAL A 1 84 ? 16.345 9.903 -22.064 1.00 92.12 84 VAL A CA 1
ATOM 640 C C . VAL A 1 84 ? 14.990 10.139 -22.730 1.00 92.12 84 VAL A C 1
ATOM 642 O O . VAL A 1 84 ? 14.397 11.195 -22.505 1.00 92.12 84 VAL A O 1
ATOM 645 N N . PRO A 1 85 ? 14.472 9.183 -23.519 1.00 91.56 85 PRO A N 1
ATOM 646 C CA . PRO A 1 85 ? 13.126 9.274 -24.086 1.00 91.56 85 PRO A CA 1
ATOM 647 C C . PRO A 1 85 ? 12.016 9.374 -23.032 1.00 91.56 85 PRO A C 1
ATOM 649 O O . PRO A 1 85 ? 12.211 9.082 -21.852 1.00 91.56 85 PRO A O 1
ATOM 652 N N . SER A 1 86 ? 10.814 9.762 -23.463 1.00 89.94 86 SER A N 1
ATOM 653 C CA . SER A 1 86 ? 9.636 9.789 -22.584 1.00 89.94 86 SER A CA 1
ATOM 654 C C . SER A 1 86 ? 9.282 8.391 -22.057 1.00 89.94 86 SER A C 1
ATOM 656 O O . SER A 1 86 ? 9.535 7.391 -22.727 1.00 89.94 86 SER A O 1
ATOM 658 N N . LEU A 1 87 ? 8.635 8.307 -20.889 1.00 89.38 87 LEU A N 1
ATOM 659 C CA . LEU A 1 87 ? 8.227 7.018 -20.314 1.00 89.38 87 LEU A CA 1
ATOM 660 C C . LEU A 1 87 ? 7.262 6.237 -21.236 1.00 89.38 87 LEU A C 1
ATOM 662 O O . LEU A 1 87 ? 7.333 5.016 -21.294 1.00 89.38 87 LEU A O 1
ATOM 666 N N . THR A 1 88 ? 6.436 6.934 -22.033 1.00 87.25 88 THR A N 1
ATOM 667 C CA . THR A 1 88 ? 5.570 6.321 -23.070 1.00 87.25 88 THR A CA 1
ATOM 668 C C . THR A 1 88 ? 6.422 5.642 -24.126 1.00 87.25 88 THR A C 1
ATOM 670 O O . THR A 1 88 ? 6.203 4.490 -24.464 1.00 87.25 88 THR A O 1
ATOM 673 N N . GLU A 1 89 ? 7.418 6.353 -24.654 1.00 89.06 89 GLU A N 1
ATOM 674 C CA . GLU A 1 89 ? 8.296 5.812 -25.688 1.00 89.06 89 GLU A CA 1
ATOM 675 C C . GLU A 1 89 ? 9.098 4.614 -25.166 1.00 89.06 89 GLU A C 1
ATOM 677 O O . GLU A 1 89 ? 9.255 3.632 -25.883 1.00 89.06 89 GLU A O 1
ATOM 682 N N . ILE A 1 90 ? 9.552 4.656 -23.909 1.00 91.56 90 ILE A N 1
ATOM 683 C CA . ILE A 1 90 ? 10.259 3.538 -23.270 1.00 91.56 90 ILE A CA 1
ATOM 684 C C . ILE A 1 90 ? 9.353 2.307 -23.178 1.00 91.56 90 ILE A C 1
ATOM 686 O O . ILE A 1 90 ? 9.759 1.235 -23.620 1.00 91.56 90 ILE A O 1
ATOM 690 N N . HIS A 1 91 ? 8.128 2.445 -22.665 1.00 91.00 91 HIS A N 1
ATOM 691 C CA . HIS A 1 91 ? 7.188 1.322 -22.558 1.00 91.00 91 HIS A CA 1
ATOM 692 C C . HIS A 1 91 ? 6.783 0.771 -23.930 1.00 91.00 91 HIS A C 1
ATOM 694 O O . HIS A 1 91 ? 6.777 -0.446 -24.126 1.00 91.00 91 HIS A O 1
ATOM 700 N N . ALA A 1 92 ? 6.558 1.649 -24.909 1.00 90.50 92 ALA A N 1
ATOM 701 C CA . ALA A 1 92 ? 6.291 1.252 -26.284 1.00 90.50 92 ALA A CA 1
ATOM 702 C C . ALA A 1 92 ? 7.488 0.533 -26.934 1.00 90.50 92 ALA A C 1
ATOM 704 O O . ALA A 1 92 ? 7.298 -0.403 -27.704 1.00 90.50 92 ALA A O 1
ATOM 705 N N . LEU A 1 93 ? 8.731 0.912 -26.621 1.00 92.19 93 LEU A N 1
ATOM 706 C CA . LEU A 1 93 ? 9.917 0.172 -27.060 1.00 92.19 93 LEU A CA 1
ATOM 707 C C . LEU A 1 93 ? 10.026 -1.186 -26.355 1.00 92.19 93 LEU A C 1
ATOM 709 O O . LEU A 1 93 ? 10.303 -2.183 -27.018 1.00 92.19 93 LEU A O 1
ATOM 713 N N . ILE A 1 94 ? 9.773 -1.245 -25.043 1.00 93.62 94 ILE A N 1
ATOM 714 C CA . ILE A 1 94 ? 9.792 -2.489 -24.256 1.00 93.62 94 ILE A CA 1
ATOM 715 C C . ILE A 1 94 ? 8.741 -3.481 -24.773 1.00 93.62 94 ILE A C 1
ATOM 717 O O . ILE A 1 94 ? 9.040 -4.667 -24.892 1.00 93.62 94 ILE A O 1
ATOM 721 N N . SER A 1 95 ? 7.544 -3.026 -25.152 1.00 91.44 95 SER A N 1
ATOM 722 C CA . SER A 1 95 ? 6.499 -3.908 -25.691 1.00 91.44 95 SER A CA 1
ATOM 723 C C . SER A 1 95 ? 6.866 -4.531 -27.047 1.00 91.44 95 SER A C 1
ATOM 725 O O . SER A 1 95 ? 6.380 -5.613 -27.379 1.00 91.44 95 SER A O 1
ATOM 727 N N . LEU A 1 96 ? 7.778 -3.907 -27.805 1.00 93.50 96 LEU A N 1
ATOM 728 C CA . LEU A 1 96 ? 8.307 -4.425 -29.074 1.00 93.50 96 LEU A CA 1
ATOM 729 C C . LEU A 1 96 ? 9.498 -5.386 -28.899 1.00 93.50 96 LEU A C 1
ATOM 731 O O . LEU A 1 96 ? 9.818 -6.132 -29.830 1.00 93.50 96 LEU A O 1
ATOM 735 N N . VAL A 1 97 ? 10.140 -5.409 -27.724 1.00 94.25 97 VAL A N 1
ATOM 736 C CA . VAL A 1 97 ? 11.333 -6.233 -27.447 1.00 94.25 97 VAL A CA 1
ATOM 737 C C . VAL A 1 97 ? 11.110 -7.725 -27.711 1.00 94.25 97 VAL A C 1
ATOM 739 O O . VAL A 1 97 ? 11.956 -8.303 -28.394 1.00 94.25 97 VAL A O 1
ATOM 742 N N . PRO A 1 98 ? 10.007 -8.372 -27.275 1.00 93.31 98 PRO A N 1
ATOM 743 C CA . PRO A 1 98 ? 9.812 -9.801 -27.526 1.00 93.31 98 PRO A CA 1
ATOM 744 C C . PRO A 1 98 ? 9.846 -10.150 -29.021 1.00 93.31 98 PRO A C 1
ATOM 746 O O . PRO A 1 98 ? 10.506 -11.106 -29.428 1.00 93.31 98 PRO A O 1
ATOM 749 N N . GLY A 1 99 ? 9.197 -9.331 -29.857 1.00 91.81 99 GLY A N 1
ATOM 750 C CA . GLY A 1 99 ? 9.188 -9.510 -31.310 1.00 91.81 99 GLY A CA 1
ATOM 751 C C . GLY A 1 99 ? 10.549 -9.240 -31.953 1.00 91.81 99 GLY A C 1
ATOM 752 O O . GLY A 1 99 ? 10.956 -9.970 -32.855 1.00 91.81 99 GLY A O 1
ATOM 753 N N . ALA A 1 100 ? 11.274 -8.227 -31.473 1.00 93.00 100 ALA A N 1
ATOM 754 C CA . ALA A 1 100 ? 12.616 -7.906 -31.951 1.00 93.00 100 ALA A CA 1
ATOM 755 C C . ALA A 1 100 ? 13.633 -9.009 -31.604 1.00 93.00 100 ALA A C 1
ATOM 757 O O . ALA A 1 100 ? 14.413 -9.425 -32.463 1.00 93.00 100 ALA A O 1
ATOM 758 N N . VAL A 1 101 ? 13.586 -9.533 -30.376 1.00 93.75 101 VAL A N 1
ATOM 759 C CA . VAL A 1 101 ? 14.446 -10.634 -29.917 1.00 93.75 101 VAL A CA 1
ATOM 760 C C . VAL A 1 101 ? 14.159 -11.913 -30.702 1.00 93.75 101 VAL A C 1
ATOM 762 O O . VAL A 1 101 ? 15.100 -12.570 -31.146 1.00 93.75 101 VAL A O 1
ATOM 765 N N . ALA A 1 102 ? 12.885 -12.226 -30.975 1.00 92.00 102 ALA A N 1
ATOM 766 C CA . ALA A 1 102 ? 12.507 -13.360 -31.826 1.00 92.00 102 ALA A CA 1
ATOM 767 C C . ALA A 1 102 ? 13.065 -13.251 -33.263 1.00 92.00 102 ALA A C 1
ATOM 769 O O . ALA A 1 102 ? 13.313 -14.265 -33.910 1.00 92.00 102 ALA A O 1
ATOM 770 N N . GLN A 1 103 ? 13.316 -12.030 -33.749 1.00 93.06 103 GLN A N 1
ATOM 771 C CA . GLN A 1 103 ? 13.948 -11.751 -35.047 1.00 93.06 103 GLN A CA 1
ATOM 772 C C . GLN A 1 103 ? 15.488 -11.691 -34.975 1.00 93.06 103 GLN A C 1
ATOM 774 O O . GLN A 1 103 ? 16.149 -11.355 -35.957 1.00 93.06 103 GLN A O 1
ATOM 779 N N . GLY A 1 104 ? 16.083 -12.015 -33.823 1.00 94.00 104 GLY A N 1
ATOM 780 C CA . GLY A 1 104 ? 17.532 -12.003 -33.612 1.00 94.00 104 GLY A CA 1
ATOM 781 C C . GLY A 1 104 ? 18.120 -10.610 -33.372 1.00 94.00 104 GLY A C 1
ATOM 782 O O . GLY A 1 104 ? 19.342 -10.431 -33.460 1.00 94.00 104 GLY A O 1
ATOM 783 N N . HIS A 1 105 ? 17.293 -9.602 -33.095 1.00 95.38 105 HIS A N 1
ATOM 784 C CA . HIS A 1 105 ? 17.764 -8.276 -32.712 1.00 95.38 105 HIS A CA 1
ATOM 785 C C . HIS A 1 105 ? 18.085 -8.220 -31.217 1.00 95.38 105 HIS A C 1
ATOM 787 O O . HIS A 1 105 ? 17.336 -8.713 -30.382 1.00 95.38 105 HIS A O 1
ATOM 793 N N . HIS A 1 106 ? 19.205 -7.586 -30.882 1.00 94.56 106 HIS A N 1
ATOM 794 C CA . HIS A 1 106 ? 19.701 -7.456 -29.506 1.00 94.56 106 HIS A CA 1
ATOM 795 C C . HIS A 1 106 ? 20.116 -6.019 -29.172 1.00 94.56 106 HIS A C 1
ATOM 797 O O . HIS A 1 106 ? 20.701 -5.755 -28.120 1.00 94.56 106 HIS A O 1
ATOM 803 N N . CYS A 1 107 ? 19.842 -5.081 -30.078 1.00 96.25 107 CYS A N 1
ATOM 804 C CA . CYS A 1 107 ? 20.134 -3.670 -29.908 1.00 96.25 107 CYS A CA 1
ATOM 805 C C . CYS A 1 107 ? 19.025 -2.789 -30.496 1.00 96.25 107 CYS A C 1
ATOM 807 O O . CYS A 1 107 ? 18.341 -3.171 -31.445 1.00 96.25 107 CYS A O 1
ATOM 809 N N . LEU A 1 108 ? 18.920 -1.579 -29.959 1.00 94.69 108 LEU A N 1
ATOM 810 C CA . LEU A 1 108 ? 18.129 -0.452 -30.423 1.00 94.69 108 LEU A CA 1
ATOM 811 C C . LEU A 1 108 ? 19.046 0.555 -31.133 1.00 94.69 108 LEU A C 1
ATOM 813 O O . LEU A 1 108 ? 20.009 1.052 -30.556 1.00 94.69 108 LEU A O 1
ATOM 817 N N . LYS A 1 109 ? 18.749 0.898 -32.380 1.00 92.75 109 LYS A N 1
ATOM 818 C CA . LYS A 1 109 ? 19.390 1.989 -33.114 1.00 92.75 109 LYS A CA 1
ATOM 819 C C . LYS A 1 109 ? 18.847 3.320 -32.609 1.00 92.75 109 LYS A C 1
ATOM 821 O O . LYS A 1 109 ? 17.658 3.590 -32.748 1.00 92.75 109 LYS A O 1
ATOM 826 N N . ARG A 1 110 ? 19.719 4.190 -32.101 1.00 89.38 110 ARG A N 1
ATOM 827 C CA . ARG A 1 110 ? 19.334 5.545 -31.681 1.00 89.38 110 ARG A CA 1
ATOM 828 C C . ARG A 1 110 ? 20.323 6.584 -32.183 1.00 89.38 110 ARG A C 1
ATOM 830 O O . ARG A 1 110 ? 21.527 6.330 -32.227 1.00 89.38 110 ARG A O 1
ATOM 837 N N . GLN A 1 111 ? 19.806 7.743 -32.583 1.00 86.06 111 GLN A N 1
ATOM 838 C CA . GLN A 1 111 ? 20.647 8.898 -32.879 1.00 86.06 111 GLN A CA 1
ATOM 839 C C . GLN A 1 111 ? 21.193 9.483 -31.577 1.00 86.06 111 GLN A C 1
ATOM 841 O O . GLN A 1 111 ? 20.469 9.594 -30.590 1.00 86.06 111 GLN A O 1
ATOM 846 N N . MET A 1 112 ? 22.479 9.817 -31.572 1.00 81.38 112 MET A N 1
ATOM 847 C CA . MET A 1 112 ? 23.144 10.394 -30.404 1.00 81.38 112 MET A CA 1
ATOM 848 C C . MET A 1 112 ? 23.149 11.916 -30.513 1.00 81.38 112 MET A C 1
ATOM 850 O O . MET A 1 112 ? 23.457 12.464 -31.573 1.00 81.38 112 MET A O 1
ATOM 854 N N . HIS A 1 113 ? 22.850 12.613 -29.415 1.00 74.50 113 HIS A N 1
ATOM 855 C CA . HIS A 1 113 ? 22.948 14.070 -29.392 1.00 74.50 113 HIS A CA 1
ATOM 856 C C . HIS A 1 113 ? 24.427 14.474 -29.415 1.00 74.50 113 HIS A C 1
ATOM 858 O O . HIS A 1 113 ? 25.210 14.118 -28.532 1.00 74.50 113 HIS A O 1
ATOM 864 N N . SER A 1 114 ? 24.818 15.229 -30.448 1.00 59.69 114 SER A N 1
ATOM 865 C CA . SER A 1 114 ? 26.214 15.541 -30.795 1.00 59.69 114 SER A CA 1
ATOM 866 C C . SER A 1 114 ? 26.892 16.576 -29.885 1.00 59.69 114 SER A C 1
ATOM 868 O O . SER A 1 114 ? 27.818 17.265 -30.311 1.00 59.69 114 SER A O 1
ATOM 870 N N . THR A 1 115 ? 26.436 16.753 -28.647 1.00 56.22 115 THR A N 1
ATOM 871 C CA . THR A 1 115 ? 27.006 17.751 -27.728 1.00 56.22 115 THR A CA 1
ATOM 872 C C . THR A 1 115 ? 28.376 17.346 -27.184 1.00 56.22 115 THR A C 1
ATOM 874 O O . THR A 1 115 ? 29.117 18.201 -26.702 1.00 56.22 115 THR A O 1
ATOM 877 N N . LEU A 1 116 ? 28.761 16.073 -27.306 1.00 54.91 116 LEU A N 1
ATOM 878 C CA . LEU A 1 116 ? 30.118 15.625 -27.014 1.00 54.91 116 LEU A CA 1
ATOM 879 C C . LEU A 1 116 ? 31.011 15.844 -28.243 1.00 54.91 116 LEU A C 1
ATOM 881 O O . LEU A 1 116 ? 30.899 15.137 -29.238 1.00 54.91 116 LEU A O 1
ATOM 885 N N . THR A 1 117 ? 31.961 16.775 -28.143 1.00 50.28 117 THR A N 1
ATOM 886 C CA . THR A 1 117 ? 33.034 17.066 -29.120 1.00 50.28 117 THR A CA 1
ATOM 887 C C . THR A 1 117 ? 34.050 15.925 -29.305 1.00 50.28 117 THR A C 1
ATOM 889 O O . THR A 1 117 ? 35.173 16.143 -29.761 1.00 50.28 117 THR A O 1
ATOM 892 N N . LEU A 1 118 ? 33.680 14.689 -28.968 1.00 56.16 118 LEU A N 1
ATOM 893 C CA . LEU A 1 118 ? 34.453 13.500 -29.296 1.00 56.16 118 LEU A CA 1
ATOM 894 C C . LEU A 1 118 ? 34.274 13.229 -30.791 1.00 56.16 118 LEU A C 1
ATOM 896 O O . LEU A 1 118 ? 33.255 12.697 -31.223 1.00 56.16 118 LEU A O 1
ATOM 900 N N . THR A 1 119 ? 35.291 13.580 -31.575 1.00 55.72 119 THR A N 1
ATOM 901 C CA . THR A 1 119 ? 35.395 13.472 -33.045 1.00 55.72 119 THR A CA 1
ATOM 902 C C . THR A 1 119 ? 35.239 12.052 -33.621 1.00 55.72 119 THR A C 1
ATOM 904 O O . THR A 1 119 ? 35.534 11.832 -34.792 1.00 55.72 119 THR A O 1
ATOM 907 N N . GLN A 1 120 ? 34.784 11.079 -32.828 1.00 58.69 120 GLN A N 1
ATOM 908 C CA . GLN A 1 120 ? 34.707 9.662 -33.189 1.00 58.69 120 GLN A CA 1
ATOM 909 C C . GLN A 1 120 ? 33.384 8.974 -32.813 1.00 58.69 120 GLN A C 1
ATOM 911 O O . GLN A 1 120 ? 33.263 7.772 -33.041 1.00 58.69 120 GLN A O 1
ATOM 916 N N . VAL A 1 121 ? 32.387 9.676 -32.254 1.00 58.88 121 VAL A N 1
ATOM 917 C CA . VAL A 1 121 ? 31.086 9.039 -31.980 1.00 58.88 121 VAL A CA 1
ATOM 918 C C . VAL A 1 121 ? 30.228 9.081 -33.252 1.00 58.88 121 VAL A C 1
ATOM 920 O O . VAL A 1 121 ? 29.964 10.174 -33.757 1.00 58.88 121 VAL A O 1
ATOM 923 N N . PRO A 1 122 ? 29.804 7.929 -33.805 1.00 63.94 122 PRO A N 1
ATOM 924 C CA . PRO A 1 122 ? 28.912 7.910 -34.958 1.00 63.94 122 PRO A CA 1
ATOM 925 C C . PRO A 1 122 ? 27.576 8.589 -34.620 1.00 63.94 122 PRO A C 1
ATOM 927 O O . PRO A 1 122 ? 27.089 8.498 -33.495 1.00 63.94 122 PRO A O 1
ATOM 930 N N . SER A 1 123 ? 26.962 9.249 -35.607 1.00 76.62 123 SER A N 1
ATOM 931 C CA . SER A 1 123 ? 25.671 9.947 -35.458 1.00 76.62 123 SER A CA 1
ATOM 932 C C . SER A 1 123 ? 24.520 9.024 -35.037 1.00 76.62 123 SER A C 1
ATOM 934 O O . SER A 1 123 ? 23.507 9.489 -34.517 1.00 76.62 123 SER A O 1
ATOM 936 N N . GLN A 1 124 ? 24.688 7.715 -35.225 1.00 85.06 124 GLN A N 1
ATOM 937 C CA . GLN A 1 124 ? 23.764 6.667 -34.818 1.00 85.06 124 GLN A CA 1
ATOM 938 C C . GLN A 1 124 ? 24.532 5.556 -34.094 1.00 85.06 124 GLN A C 1
ATOM 940 O O . GLN A 1 124 ? 25.601 5.137 -34.541 1.00 85.06 124 GLN A O 1
ATOM 945 N N . MET A 1 125 ? 23.980 5.066 -32.986 1.00 90.19 125 MET A N 1
ATOM 946 C CA . MET A 1 125 ? 24.590 4.042 -32.140 1.00 90.19 125 MET A CA 1
ATOM 947 C C . MET A 1 125 ? 23.610 2.893 -31.896 1.00 90.19 125 MET A C 1
ATOM 949 O O . MET A 1 125 ? 22.405 3.108 -31.762 1.00 90.19 125 MET A O 1
ATOM 953 N N . ASN A 1 126 ? 24.144 1.676 -31.804 1.00 94.44 126 ASN A N 1
ATOM 954 C CA . ASN A 1 126 ? 23.396 0.496 -31.384 1.00 94.44 126 ASN A CA 1
ATOM 955 C C . ASN A 1 126 ? 23.472 0.390 -29.855 1.00 94.44 126 ASN A C 1
ATOM 957 O O . ASN A 1 126 ? 24.537 0.120 -29.293 1.00 94.44 126 ASN A O 1
ATOM 961 N N . LEU A 1 127 ? 22.356 0.641 -29.186 1.00 95.31 127 LEU A N 1
ATOM 962 C CA . LEU A 1 127 ? 22.180 0.543 -27.744 1.00 95.31 127 LEU A CA 1
ATOM 963 C C . LEU A 1 127 ? 21.720 -0.872 -27.379 1.00 95.31 127 LEU A C 1
ATOM 965 O O . LEU A 1 127 ? 20.767 -1.344 -27.986 1.00 95.31 127 LEU A O 1
ATOM 969 N N . PRO A 1 128 ? 22.335 -1.565 -26.414 1.00 96.88 128 PRO A N 1
ATOM 970 C CA . PRO A 1 128 ? 21.833 -2.860 -25.971 1.00 96.88 128 PRO A CA 1
ATOM 971 C C . PRO A 1 128 ? 20.460 -2.700 -25.302 1.00 96.88 128 PRO A C 1
ATOM 973 O O . PRO A 1 128 ? 20.148 -1.640 -24.760 1.00 96.88 128 PRO A O 1
ATOM 976 N N . LEU A 1 129 ? 19.632 -3.747 -25.343 1.00 96.31 129 LEU A N 1
ATOM 977 C CA . LEU A 1 129 ? 18.231 -3.660 -24.902 1.00 96.31 129 LEU A CA 1
ATOM 978 C C . LEU A 1 129 ? 18.069 -3.295 -23.417 1.00 96.31 129 LEU A C 1
ATOM 980 O O . LEU A 1 129 ? 17.125 -2.583 -23.082 1.00 96.31 129 LEU A O 1
ATOM 984 N N . TRP A 1 130 ? 19.023 -3.652 -22.550 1.00 97.31 130 TRP A N 1
ATOM 985 C CA . TRP A 1 130 ? 19.021 -3.259 -21.134 1.00 97.31 130 TRP A CA 1
ATOM 986 C C . TRP A 1 130 ? 19.045 -1.743 -20.904 1.00 97.31 130 TRP A C 1
ATOM 988 O O . TRP A 1 130 ? 18.687 -1.269 -19.824 1.00 97.31 130 TRP A O 1
ATOM 998 N N . VAL A 1 131 ? 19.415 -0.949 -21.917 1.00 96.81 131 VAL A N 1
ATOM 999 C CA . VAL A 1 131 ? 19.338 0.518 -21.847 1.00 96.81 131 VAL A CA 1
ATOM 1000 C C . VAL A 1 131 ? 17.899 0.998 -21.644 1.00 96.81 131 VAL A C 1
ATOM 1002 O O . VAL A 1 131 ? 17.699 2.034 -21.015 1.00 96.81 131 VAL A O 1
ATOM 1005 N N . LEU A 1 132 ? 16.897 0.237 -22.097 1.00 95.88 132 LEU A N 1
ATOM 1006 C CA . LEU A 1 132 ? 15.486 0.550 -21.857 1.00 95.88 132 LEU A CA 1
ATOM 1007 C C . LEU A 1 132 ? 15.153 0.530 -20.357 1.00 95.88 132 LEU A C 1
ATOM 1009 O O . LEU A 1 132 ? 14.564 1.482 -19.853 1.00 95.88 132 LEU A O 1
ATOM 1013 N N . SER A 1 133 ? 15.612 -0.489 -19.627 1.00 96.38 133 SER A N 1
ATOM 1014 C CA . SER A 1 133 ? 15.443 -0.566 -18.169 1.00 96.38 133 SER A CA 1
ATOM 1015 C C . SER A 1 133 ? 16.270 0.486 -17.433 1.00 96.38 133 SER A C 1
ATOM 1017 O O . SER A 1 133 ? 15.817 1.052 -16.442 1.00 96.38 133 SER A O 1
ATOM 1019 N N . TYR A 1 134 ? 17.464 0.821 -17.932 1.00 96.69 134 TYR A N 1
ATOM 1020 C CA . TYR A 1 134 ? 18.220 1.964 -17.410 1.00 96.69 134 TYR A CA 1
ATOM 1021 C C . TYR A 1 134 ? 17.420 3.269 -17.523 1.00 96.69 134 TYR A C 1
ATOM 1023 O O . TYR A 1 134 ? 17.351 4.030 -16.560 1.00 96.69 134 TYR A O 1
ATOM 1031 N N . TRP A 1 135 ? 16.804 3.526 -18.676 1.00 96.19 135 TRP A N 1
ATOM 1032 C CA . TRP A 1 135 ? 15.993 4.719 -18.898 1.00 96.19 135 TRP A CA 1
ATOM 1033 C C . TRP A 1 135 ? 14.753 4.781 -18.006 1.00 96.19 135 TRP A C 1
ATOM 1035 O O . TRP A 1 135 ? 14.455 5.850 -17.477 1.00 96.19 135 TRP A O 1
ATOM 1045 N N . GLU A 1 136 ? 14.076 3.655 -17.788 1.00 95.19 136 GLU A N 1
ATOM 1046 C CA . GLU A 1 136 ? 12.967 3.549 -16.832 1.00 95.19 136 GLU A CA 1
ATOM 1047 C C . GLU A 1 136 ? 13.420 3.939 -15.412 1.00 95.19 136 GLU A C 1
ATOM 1049 O O . GLU A 1 136 ? 12.854 4.847 -14.804 1.00 95.19 136 GLU A O 1
ATOM 1054 N N . ILE A 1 137 ? 14.537 3.374 -14.932 1.00 95.44 137 ILE A N 1
ATOM 1055 C CA . ILE A 1 137 ? 15.112 3.723 -13.621 1.00 95.44 137 ILE A CA 1
ATOM 1056 C C . ILE A 1 137 ? 15.524 5.204 -13.557 1.00 95.44 137 ILE A C 1
ATOM 1058 O O . ILE A 1 137 ? 15.427 5.838 -12.503 1.00 95.44 137 ILE A O 1
ATOM 1062 N N . VAL A 1 138 ? 15.994 5.789 -14.663 1.00 95.56 138 VAL A N 1
ATOM 1063 C CA . VAL A 1 138 ? 16.331 7.218 -14.714 1.00 95.56 138 VAL A CA 1
ATOM 1064 C C . VAL A 1 138 ? 15.097 8.102 -14.502 1.00 95.56 138 VAL A C 1
ATOM 1066 O O . VAL A 1 138 ? 15.221 9.126 -13.827 1.00 95.56 138 VAL A O 1
ATOM 1069 N N . HIS A 1 139 ? 13.919 7.729 -15.011 1.00 94.44 139 HIS A N 1
ATOM 1070 C CA . HIS A 1 139 ? 12.678 8.471 -14.738 1.00 94.44 139 HIS A CA 1
ATOM 1071 C C . HIS A 1 139 ? 12.327 8.461 -13.250 1.00 94.44 139 HIS A C 1
ATOM 1073 O O . HIS A 1 139 ? 12.066 9.524 -12.677 1.00 94.44 139 HIS A O 1
ATOM 1079 N N . ASP A 1 140 ? 12.433 7.308 -12.593 1.00 92.12 140 ASP A N 1
ATOM 1080 C CA . ASP A 1 140 ? 12.255 7.216 -11.140 1.00 92.12 140 ASP A CA 1
ATOM 1081 C C . ASP A 1 140 ? 13.271 8.101 -10.402 1.00 92.12 140 ASP A C 1
ATOM 1083 O O . ASP A 1 140 ? 12.916 8.907 -9.536 1.00 92.12 140 ASP A O 1
ATOM 1087 N N . LEU A 1 141 ? 14.549 8.036 -10.790 1.00 95.19 141 LEU A N 1
ATOM 1088 C CA . LEU A 1 141 ? 15.599 8.884 -10.221 1.00 95.19 141 LEU A CA 1
ATOM 1089 C C . LEU A 1 141 ? 15.308 10.379 -10.399 1.00 95.19 141 LEU A C 1
ATOM 1091 O O . LEU A 1 141 ? 15.589 11.161 -9.488 1.00 95.19 141 LEU A O 1
ATOM 1095 N N . TRP A 1 142 ? 14.729 10.791 -11.529 1.00 95.12 142 TRP A N 1
ATOM 1096 C CA . TRP A 1 142 ? 14.291 12.169 -11.754 1.00 95.12 142 TRP A CA 1
ATOM 1097 C C . TRP A 1 142 ? 13.222 12.600 -10.758 1.00 95.12 142 TRP A C 1
ATOM 1099 O O . TRP A 1 142 ? 13.327 13.693 -10.195 1.00 95.12 142 TRP A O 1
ATOM 1109 N N . ILE A 1 143 ? 12.221 11.753 -10.506 1.00 93.50 143 ILE A N 1
ATOM 1110 C CA . ILE A 1 143 ? 11.152 12.022 -9.537 1.00 93.50 143 ILE A CA 1
ATOM 1111 C C . ILE A 1 143 ? 11.744 12.186 -8.135 1.00 93.50 143 ILE A C 1
ATOM 1113 O O . ILE A 1 143 ? 11.446 13.173 -7.450 1.00 93.50 143 ILE A O 1
ATOM 1117 N N . HIS A 1 144 ? 12.635 11.276 -7.727 1.00 95.50 144 HIS A N 1
ATOM 1118 C CA . HIS A 1 144 ? 13.324 11.344 -6.438 1.00 95.50 144 HIS A CA 1
ATOM 1119 C C . HIS A 1 144 ? 14.201 12.595 -6.324 1.00 95.50 144 HIS A C 1
ATOM 1121 O O . HIS A 1 144 ? 14.066 13.357 -5.363 1.00 95.50 144 HIS A O 1
ATOM 1127 N N . LYS A 1 145 ? 15.062 12.858 -7.314 1.00 95.94 145 LYS A N 1
ATOM 1128 C CA . LYS A 1 145 ? 15.961 14.017 -7.319 1.00 95.94 145 LYS A CA 1
ATOM 1129 C C . LYS A 1 145 ? 15.183 15.326 -7.283 1.00 95.94 145 LYS A C 1
ATOM 1131 O O . LYS A 1 145 ? 15.423 16.140 -6.398 1.00 95.94 145 LYS A O 1
ATOM 1136 N N . LYS A 1 146 ? 14.222 15.512 -8.195 1.00 95.75 146 LYS A N 1
ATOM 1137 C CA . LYS A 1 146 ? 13.354 16.700 -8.234 1.00 95.75 146 LYS A CA 1
ATOM 1138 C C . LYS A 1 146 ? 12.664 16.898 -6.892 1.00 95.75 146 LYS A C 1
ATOM 1140 O O . LYS A 1 146 ? 12.603 18.017 -6.384 1.00 95.75 146 LYS A O 1
ATOM 1145 N N . THR A 1 147 ? 12.187 15.806 -6.298 1.00 96.25 147 THR A N 1
ATOM 1146 C CA . THR A 1 147 ? 11.504 15.864 -5.014 1.00 96.25 147 THR A CA 1
ATOM 1147 C C . THR A 1 147 ? 1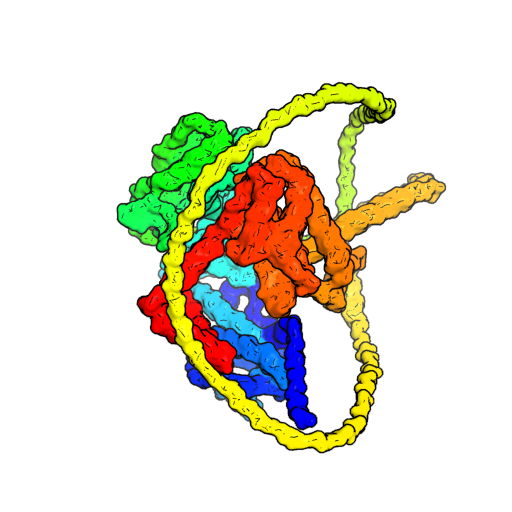2.427 16.369 -3.908 1.00 96.25 147 THR A C 1
ATOM 1149 O O . THR A 1 147 ? 12.083 17.316 -3.193 1.00 96.25 147 THR A O 1
ATOM 1152 N N . TRP A 1 148 ? 13.615 15.793 -3.784 1.00 96.81 148 TRP A N 1
ATOM 1153 C CA . TRP A 1 148 ? 14.562 16.210 -2.761 1.00 96.81 148 TRP A CA 1
ATOM 1154 C C . TRP A 1 148 ? 15.143 17.601 -3.016 1.00 96.81 148 TRP A C 1
ATOM 1156 O O . TRP A 1 148 ? 15.331 18.342 -2.057 1.00 96.81 148 TRP A O 1
ATOM 1166 N N . THR A 1 149 ? 15.316 18.031 -4.268 1.00 96.12 149 THR A N 1
ATOM 1167 C CA . THR A 1 149 ? 15.683 19.422 -4.585 1.00 96.12 149 THR A CA 1
ATOM 1168 C C . THR A 1 149 ? 14.631 20.411 -4.078 1.00 96.12 149 THR A C 1
ATOM 1170 O O . THR A 1 149 ? 14.982 21.363 -3.386 1.00 96.12 149 THR A O 1
ATOM 1173 N N . MET A 1 150 ? 13.337 20.147 -4.304 1.00 96.31 150 MET A N 1
ATOM 1174 C CA . MET A 1 150 ? 12.262 20.988 -3.753 1.00 96.31 150 MET A CA 1
ATOM 1175 C C . MET A 1 150 ? 12.288 21.039 -2.219 1.00 96.31 150 MET A C 1
ATOM 1177 O O . MET A 1 150 ? 12.019 22.085 -1.636 1.00 96.31 150 MET A O 1
ATOM 1181 N N . VAL A 1 151 ? 12.626 19.925 -1.558 1.00 96.69 151 VAL A N 1
ATOM 1182 C CA . VAL A 1 151 ? 12.795 19.883 -0.096 1.00 96.69 151 VAL A CA 1
ATOM 1183 C C . VAL A 1 151 ? 13.971 20.751 0.350 1.00 96.69 151 VAL A C 1
ATOM 1185 O O . VAL A 1 151 ? 13.836 21.513 1.305 1.00 96.69 151 VAL A O 1
ATOM 1188 N N . GLN A 1 152 ? 15.117 20.680 -0.334 1.00 95.94 152 GLN A N 1
ATOM 1189 C CA . GLN A 1 152 ? 16.266 21.531 -0.015 1.00 95.94 152 GLN A CA 1
ATOM 1190 C C . GLN A 1 152 ? 15.916 23.013 -0.151 1.00 95.94 152 GLN A C 1
ATOM 1192 O O . GLN A 1 152 ? 16.297 23.810 0.704 1.00 95.94 152 GLN A O 1
ATOM 1197 N N . ASP A 1 153 ? 15.169 23.385 -1.187 1.00 96.25 153 ASP A N 1
ATOM 1198 C CA . ASP A 1 153 ? 14.746 24.768 -1.394 1.00 96.25 153 ASP A CA 1
ATOM 1199 C C . ASP A 1 153 ? 13.727 25.214 -0.339 1.00 96.25 153 ASP A C 1
ATOM 1201 O O . ASP A 1 153 ? 13.876 26.295 0.230 1.00 96.25 153 ASP A O 1
ATOM 1205 N N . TRP A 1 154 ? 12.767 24.357 0.030 1.00 96.75 154 TRP A N 1
ATOM 1206 C CA . TRP A 1 154 ? 11.852 24.617 1.148 1.00 96.75 154 TRP A CA 1
ATOM 1207 C C . TRP A 1 154 ? 12.609 24.825 2.469 1.00 96.75 154 TRP A C 1
ATOM 1209 O O . TRP A 1 154 ? 12.350 25.784 3.197 1.00 96.75 154 TRP A O 1
ATOM 1219 N N . LEU A 1 155 ? 13.614 23.993 2.757 1.00 96.88 155 LEU A N 1
ATOM 1220 C CA . LEU A 1 155 ? 14.468 24.126 3.939 1.00 96.88 155 LEU A CA 1
ATOM 1221 C C . LEU A 1 155 ? 15.303 25.414 3.926 1.00 96.88 155 LEU A C 1
ATOM 1223 O O . LEU A 1 155 ? 15.475 26.034 4.977 1.00 96.88 155 LEU A O 1
ATOM 1227 N N . LYS A 1 156 ? 15.834 25.827 2.767 1.00 96.50 156 LYS A N 1
ATOM 1228 C CA . LYS A 1 156 ? 16.578 27.091 2.624 1.00 96.50 156 LYS A CA 1
ATOM 1229 C C . LYS A 1 156 ? 15.662 28.288 2.859 1.00 96.50 156 LYS A C 1
ATOM 1231 O O . LYS A 1 156 ? 16.025 29.173 3.628 1.00 96.50 156 LYS A O 1
ATOM 1236 N N . ASN A 1 157 ? 14.465 28.274 2.271 1.00 96.94 157 ASN A N 1
ATOM 1237 C CA . ASN A 1 157 ? 13.478 29.347 2.405 1.00 96.94 157 ASN A CA 1
ATOM 1238 C C . ASN A 1 157 ? 13.003 29.533 3.854 1.00 96.94 157 ASN A C 1
ATOM 1240 O O . ASN A 1 157 ? 12.733 30.656 4.269 1.00 96.94 157 ASN A O 1
ATOM 1244 N N . ASN A 1 158 ? 12.957 28.453 4.640 1.00 96.38 158 ASN A N 1
ATOM 1245 C CA . ASN A 1 158 ? 12.630 28.502 6.069 1.00 96.38 158 ASN A CA 1
ATOM 1246 C C . ASN A 1 158 ? 13.860 28.713 6.982 1.00 96.38 158 ASN A C 1
ATOM 1248 O O . ASN A 1 158 ? 13.717 28.779 8.202 1.00 96.38 158 ASN A O 1
ATOM 1252 N N . GLY A 1 159 ? 15.076 28.816 6.429 1.00 97.19 159 GLY A N 1
ATOM 1253 C CA . GLY A 1 159 ? 16.307 29.013 7.205 1.00 97.19 159 GLY A CA 1
ATOM 1254 C C . GLY A 1 159 ? 16.773 27.786 8.003 1.00 97.19 159 GLY A C 1
ATOM 1255 O O . GLY A 1 159 ? 17.554 27.929 8.940 1.00 97.19 159 GLY A O 1
ATOM 1256 N N . TRP A 1 160 ? 16.316 26.580 7.651 1.00 97.44 160 TRP A N 1
ATOM 1257 C CA . TRP A 1 160 ? 16.604 25.328 8.374 1.00 97.44 160 TRP A CA 1
ATOM 1258 C C . TRP A 1 160 ? 17.588 24.400 7.659 1.00 97.44 160 TRP A C 1
ATOM 1260 O O . TRP A 1 160 ? 17.989 23.372 8.204 1.00 97.44 160 TRP A O 1
ATOM 1270 N N . TYR A 1 161 ? 18.002 24.746 6.439 1.00 95.56 161 TYR A N 1
ATOM 1271 C CA . TYR A 1 161 ? 18.884 23.892 5.641 1.00 95.56 161 TYR A CA 1
ATOM 1272 C C . TYR A 1 161 ? 20.211 23.572 6.348 1.00 95.56 161 TYR A C 1
ATOM 1274 O O . TYR A 1 161 ? 20.626 22.416 6.397 1.00 95.56 161 TYR A O 1
ATOM 1282 N N . ALA A 1 162 ? 20.852 24.573 6.959 1.00 94.19 162 ALA A N 1
ATOM 1283 C CA . ALA A 1 162 ? 22.123 24.379 7.655 1.00 94.19 162 ALA A CA 1
ATOM 1284 C C . ALA A 1 162 ? 21.992 23.473 8.895 1.00 94.19 162 ALA A C 1
ATOM 1286 O O . ALA A 1 162 ? 22.873 22.657 9.150 1.00 94.19 162 ALA A O 1
ATOM 1287 N N . SER A 1 163 ? 20.891 23.581 9.649 1.00 93.56 163 SER A N 1
ATOM 1288 C CA . SER A 1 163 ? 20.685 22.804 10.879 1.00 93.56 163 SER A CA 1
ATOM 1289 C C . SER A 1 163 ? 20.314 21.346 10.621 1.00 93.56 163 SER A C 1
ATOM 1291 O O . SER A 1 163 ? 20.618 20.491 11.448 1.00 93.56 163 SER A O 1
ATOM 1293 N N . ILE A 1 164 ? 19.663 21.052 9.493 1.00 93.44 164 ILE A N 1
ATOM 1294 C CA . ILE A 1 164 ? 19.199 19.696 9.164 1.00 93.44 164 ILE A CA 1
ATOM 1295 C C . ILE A 1 164 ? 20.188 18.909 8.309 1.00 93.44 164 ILE A C 1
ATOM 1297 O O . ILE A 1 164 ? 20.030 17.702 8.153 1.00 93.44 164 ILE A O 1
ATOM 1301 N N . TYR A 1 165 ? 21.214 19.561 7.760 1.00 92.94 165 TYR A N 1
ATOM 1302 C CA . TYR A 1 165 ? 22.168 18.925 6.852 1.00 92.94 165 TYR A CA 1
ATOM 1303 C C . TYR A 1 165 ? 22.785 17.648 7.446 1.00 92.94 165 TYR A C 1
ATOM 1305 O O . TYR A 1 165 ? 22.814 16.611 6.788 1.00 92.94 165 TYR A O 1
ATOM 1313 N N . SER A 1 166 ? 23.191 17.682 8.720 1.00 92.00 166 SER A N 1
ATOM 1314 C CA . SER A 1 166 ? 23.729 16.511 9.430 1.00 92.00 166 SER A CA 1
ATOM 1315 C C . SER A 1 166 ? 22.701 15.395 9.639 1.00 92.00 166 SER A C 1
ATOM 1317 O O . SER A 1 166 ? 23.084 14.238 9.758 1.00 92.00 166 SER A O 1
ATOM 1319 N N . THR A 1 167 ? 21.405 15.723 9.665 1.00 92.75 167 THR A N 1
ATOM 1320 C CA . THR A 1 167 ? 20.307 14.746 9.738 1.00 92.75 167 THR A CA 1
ATOM 1321 C C . THR A 1 167 ? 20.015 14.126 8.372 1.00 92.75 167 THR A C 1
ATOM 1323 O O . THR A 1 167 ? 19.690 12.950 8.313 1.00 92.75 167 THR A O 1
ATOM 1326 N N . LEU A 1 168 ? 20.146 14.882 7.275 1.00 91.38 168 LEU A N 1
ATOM 1327 C CA . LEU A 1 168 ? 19.915 14.385 5.909 1.00 91.38 168 LEU A CA 1
ATOM 1328 C C . LEU A 1 168 ? 21.094 13.587 5.346 1.00 91.38 168 LEU A C 1
ATOM 1330 O O . LEU A 1 168 ? 20.890 12.656 4.572 1.00 91.38 168 LEU A O 1
ATOM 1334 N N . SER A 1 169 ? 22.322 13.951 5.718 1.00 92.75 169 SER A N 1
ATOM 1335 C CA . SER A 1 169 ? 23.543 13.330 5.198 1.00 92.75 169 SER A CA 1
ATOM 1336 C C . SER A 1 169 ? 23.645 11.810 5.404 1.00 92.75 169 SER A C 1
ATOM 1338 O O . SER A 1 169 ? 24.186 11.169 4.511 1.00 92.75 169 SER A O 1
ATOM 1340 N N . PRO A 1 170 ? 23.185 11.199 6.514 1.00 92.31 170 PRO A N 1
ATOM 1341 C CA . PRO A 1 170 ? 23.232 9.742 6.671 1.00 92.31 170 PRO A CA 1
ATOM 1342 C C . PRO A 1 170 ? 22.020 9.013 6.070 1.00 92.31 170 PRO A C 1
ATOM 1344 O O . PRO A 1 170 ? 22.005 7.786 6.050 1.00 92.31 170 PRO A O 1
ATOM 1347 N N . VAL A 1 171 ? 20.987 9.728 5.612 1.00 93.19 171 VAL A N 1
ATOM 1348 C CA . VAL A 1 171 ? 19.740 9.102 5.154 1.00 93.19 171 VAL A CA 1
ATOM 1349 C C . VAL A 1 171 ? 19.888 8.653 3.703 1.00 93.19 171 VAL A C 1
ATOM 1351 O O . VAL A 1 171 ? 20.057 9.481 2.802 1.00 93.19 171 VAL A O 1
ATOM 1354 N N . CYS A 1 172 ? 19.796 7.341 3.483 1.00 95.62 172 CYS A N 1
ATOM 1355 C CA . CYS A 1 172 ? 19.878 6.719 2.164 1.00 95.62 172 CYS A CA 1
ATOM 1356 C C . CYS A 1 172 ? 18.668 7.107 1.314 1.00 95.62 172 CYS A C 1
ATOM 1358 O O . CYS A 1 172 ? 17.531 6.977 1.766 1.00 95.62 172 CYS A O 1
ATOM 1360 N N . TRP A 1 173 ? 18.881 7.550 0.074 1.00 95.19 173 TRP A N 1
ATOM 1361 C CA . TRP A 1 173 ? 17.789 8.066 -0.764 1.00 95.19 173 TRP A CA 1
ATOM 1362 C C . TRP A 1 173 ? 16.750 7.006 -1.166 1.00 95.19 173 TRP A C 1
ATOM 1364 O O . TRP A 1 173 ? 15.591 7.359 -1.407 1.00 95.19 173 TRP A O 1
ATOM 1374 N N . LYS A 1 174 ? 17.161 5.731 -1.237 1.00 94.00 174 LYS A N 1
ATOM 1375 C CA . LYS A 1 174 ? 16.315 4.577 -1.560 1.00 94.00 174 LYS A CA 1
ATOM 1376 C C . LYS A 1 174 ? 16.471 3.510 -0.483 1.00 94.00 174 LYS A C 1
ATOM 1378 O O . LYS A 1 174 ? 17.287 2.602 -0.601 1.00 94.00 174 LYS A O 1
ATOM 1383 N N . GLN A 1 175 ? 15.684 3.655 0.575 1.00 93.69 175 GLN A N 1
ATOM 1384 C CA . GLN A 1 175 ? 15.646 2.728 1.695 1.00 93.69 175 GLN A CA 1
ATOM 1385 C C . GLN A 1 175 ? 14.199 2.532 2.150 1.00 93.69 175 GLN A C 1
ATOM 1387 O O . GLN A 1 175 ? 13.450 3.505 2.281 1.00 93.69 175 GLN A O 1
ATOM 1392 N N . ASP A 1 176 ? 13.834 1.277 2.398 1.00 92.94 176 ASP A N 1
ATOM 1393 C CA . ASP A 1 176 ? 12.592 0.926 3.076 1.00 92.94 176 ASP A CA 1
ATOM 1394 C C . ASP A 1 176 ? 12.731 1.206 4.573 1.00 92.94 176 ASP A C 1
ATOM 1396 O O . ASP A 1 176 ? 13.760 0.921 5.193 1.00 92.94 176 ASP A O 1
ATOM 1400 N N . LEU A 1 177 ? 11.694 1.789 5.161 1.00 91.31 177 LEU A N 1
ATOM 1401 C CA . LEU A 1 177 ? 11.666 2.117 6.576 1.00 91.31 177 LEU A CA 1
ATOM 1402 C C . LEU A 1 177 ? 11.119 0.926 7.384 1.00 91.31 177 LEU A C 1
ATOM 1404 O O . LEU A 1 177 ? 10.222 0.218 6.916 1.00 91.31 177 LEU A O 1
ATOM 1408 N N . PRO A 1 178 ? 11.606 0.715 8.621 1.00 88.62 178 PRO A N 1
ATOM 1409 C CA . PRO A 1 178 ? 11.121 -0.334 9.513 1.00 88.62 178 PRO A CA 1
ATOM 1410 C C . PRO A 1 178 ? 9.596 -0.371 9.682 1.00 88.62 178 PRO A C 1
ATOM 1412 O O . PRO A 1 178 ? 8.902 0.642 9.563 1.00 88.62 178 PRO A O 1
ATOM 1415 N N . ASN A 1 179 ? 9.078 -1.544 10.058 1.00 82.94 179 ASN A N 1
ATOM 1416 C CA . ASN A 1 179 ? 7.666 -1.758 10.405 1.00 82.94 179 ASN A CA 1
ATOM 1417 C C . ASN A 1 179 ? 6.675 -1.408 9.280 1.00 82.94 179 ASN A C 1
ATOM 1419 O O . ASN A 1 179 ? 5.575 -0.939 9.566 1.00 82.94 179 ASN A O 1
ATOM 1423 N N . GLU A 1 180 ? 7.073 -1.615 8.017 1.00 82.50 180 GLU A N 1
ATOM 1424 C CA . GLU A 1 180 ? 6.254 -1.309 6.832 1.00 82.50 180 GLU A CA 1
ATOM 1425 C C . GLU A 1 180 ? 5.812 0.169 6.795 1.00 82.50 180 GLU A C 1
ATOM 1427 O O . GLU A 1 180 ? 4.732 0.515 6.316 1.00 82.50 180 GLU A O 1
ATOM 1432 N N . SER A 1 181 ? 6.657 1.069 7.314 1.00 86.50 181 SER A N 1
ATOM 1433 C CA . SER A 1 181 ? 6.341 2.497 7.452 1.00 86.50 181 SER A CA 1
ATOM 1434 C C . SER A 1 181 ? 6.620 3.302 6.172 1.00 86.50 181 SER A C 1
ATOM 1436 O O . SER A 1 181 ? 6.819 4.510 6.243 1.00 86.50 181 SER A O 1
ATOM 1438 N N . GLY A 1 182 ? 6.664 2.666 5.001 1.00 92.31 182 GLY A N 1
ATOM 1439 C CA . GLY A 1 182 ? 6.999 3.306 3.722 1.00 92.31 182 GLY A CA 1
ATOM 1440 C C . GLY A 1 182 ? 8.503 3.410 3.467 1.00 92.31 182 GLY A C 1
ATOM 1441 O O . GLY A 1 182 ? 9.280 2.592 3.949 1.00 92.31 182 GLY A O 1
ATOM 1442 N N . THR A 1 183 ? 8.915 4.411 2.694 1.00 95.00 183 THR A N 1
ATOM 1443 C CA . THR A 1 183 ? 10.290 4.581 2.196 1.00 95.00 183 THR A CA 1
ATOM 1444 C C . THR A 1 183 ? 10.884 5.930 2.600 1.00 95.00 183 THR A C 1
ATOM 1446 O O . THR A 1 183 ? 10.168 6.848 3.009 1.00 95.00 183 THR A O 1
ATOM 1449 N N . THR A 1 184 ? 12.196 6.114 2.416 1.00 94.75 184 THR A N 1
ATOM 1450 C CA . THR A 1 184 ? 12.833 7.434 2.554 1.00 94.75 184 THR A CA 1
ATOM 1451 C C . THR A 1 184 ? 12.119 8.510 1.730 1.00 94.75 184 THR A C 1
ATOM 1453 O O . THR A 1 184 ? 11.970 9.638 2.199 1.00 94.75 184 THR A O 1
ATOM 1456 N N . PHE A 1 185 ? 11.648 8.189 0.521 1.00 96.12 185 PHE A N 1
ATOM 1457 C CA . PHE A 1 185 ? 10.951 9.146 -0.343 1.00 96.12 185 PHE A CA 1
ATOM 1458 C C . PHE A 1 185 ? 9.695 9.723 0.324 1.00 96.12 185 PHE A C 1
ATOM 1460 O O . PHE A 1 185 ? 9.432 10.920 0.214 1.00 96.12 185 PHE A O 1
ATOM 1467 N N . ASP A 1 186 ? 8.982 8.917 1.112 1.00 96.44 186 ASP A N 1
ATOM 1468 C CA . ASP A 1 186 ? 7.792 9.351 1.846 1.00 96.44 186 ASP A CA 1
ATOM 1469 C C . ASP A 1 186 ? 8.105 10.383 2.938 1.00 96.44 186 ASP A C 1
ATOM 1471 O O . ASP A 1 186 ? 7.251 11.215 3.264 1.00 96.44 186 ASP A O 1
ATOM 1475 N N . LEU A 1 187 ? 9.335 10.392 3.470 1.00 96.75 187 LEU A N 1
ATOM 1476 C CA . LEU A 1 187 ? 9.767 11.382 4.461 1.00 96.75 187 LEU A CA 1
ATOM 1477 C C . LEU A 1 187 ? 9.867 12.791 3.867 1.00 96.75 187 LEU A C 1
ATOM 1479 O O . LEU A 1 187 ? 9.678 13.776 4.585 1.00 96.75 187 LEU A O 1
ATOM 1483 N N . ALA A 1 188 ? 10.102 12.910 2.555 1.00 96.94 188 ALA A N 1
ATOM 1484 C CA . ALA A 1 188 ? 10.168 14.200 1.871 1.00 96.94 188 ALA A CA 1
ATOM 1485 C C . ALA A 1 188 ? 8.870 15.010 2.033 1.00 96.94 188 ALA A C 1
ATOM 1487 O O . ALA A 1 188 ? 8.903 16.241 2.019 1.00 96.94 188 ALA A O 1
ATOM 1488 N N . LYS A 1 189 ? 7.728 14.334 2.223 1.00 96.88 189 LYS A N 1
ATOM 1489 C CA . LYS A 1 189 ? 6.413 14.972 2.363 1.00 96.88 189 LYS A CA 1
ATOM 1490 C C . LYS A 1 189 ? 6.261 15.784 3.651 1.00 96.88 189 LYS A C 1
ATOM 1492 O O . LYS A 1 189 ? 5.487 16.738 3.669 1.00 96.88 189 LYS A O 1
ATOM 1497 N N . PHE A 1 190 ? 7.010 15.451 4.708 1.00 97.69 190 PHE A N 1
ATOM 1498 C CA . PHE A 1 190 ? 7.043 16.285 5.912 1.00 97.69 190 PHE A CA 1
ATOM 1499 C C . PHE A 1 190 ? 7.669 17.643 5.616 1.00 97.69 190 PHE A C 1
ATOM 1501 O O . PHE A 1 190 ? 7.165 18.658 6.073 1.00 97.69 190 PHE A O 1
ATOM 1508 N N . LEU A 1 191 ? 8.721 17.697 4.804 1.00 96.94 191 LEU A N 1
ATOM 1509 C CA . LEU A 1 191 ? 9.490 18.917 4.554 1.00 96.94 191 LEU A CA 1
ATOM 1510 C C . LEU A 1 191 ? 8.908 19.757 3.404 1.00 96.94 191 LEU A C 1
ATOM 1512 O O . LEU A 1 191 ? 9.642 20.222 2.530 1.00 96.94 191 LEU A O 1
ATOM 1516 N N . ARG A 1 192 ? 7.574 19.885 3.381 1.00 94.38 192 ARG A N 1
ATOM 1517 C CA . ARG A 1 192 ? 6.780 20.614 2.382 1.00 94.38 192 ARG A CA 1
ATOM 1518 C C . ARG A 1 192 ? 5.449 21.096 2.955 1.00 94.38 192 ARG A C 1
ATOM 1520 O O . ARG A 1 192 ? 4.885 20.463 3.852 1.00 94.38 192 ARG A O 1
ATOM 1527 N N . ASP A 1 193 ? 4.903 22.126 2.317 1.00 91.19 193 ASP A N 1
ATOM 1528 C CA . ASP A 1 193 ? 3.549 22.647 2.535 1.00 91.19 193 ASP A CA 1
ATOM 1529 C C . ASP A 1 193 ? 2.552 21.783 1.735 1.00 91.19 193 ASP A C 1
ATOM 1531 O O . ASP A 1 193 ? 2.132 22.120 0.627 1.00 91.19 193 ASP A O 1
ATOM 1535 N N . SER A 1 194 ? 2.331 20.550 2.204 1.00 92.00 194 SER A N 1
ATOM 1536 C CA . SER A 1 194 ? 1.401 19.616 1.562 1.00 92.00 194 SER A CA 1
ATOM 1537 C C . SER A 1 194 ? 0.719 18.689 2.561 1.00 92.00 194 SER A C 1
ATOM 1539 O O . SER A 1 194 ? 1.253 18.382 3.631 1.00 92.00 194 SER A O 1
ATOM 1541 N N . TRP A 1 195 ? -0.451 18.178 2.187 1.00 94.69 195 TRP A N 1
ATOM 1542 C CA . TRP A 1 195 ? -1.198 17.198 2.972 1.00 94.69 195 TRP A CA 1
ATOM 1543 C C . TRP A 1 195 ? -0.378 15.949 3.288 1.00 94.69 195 TRP A C 1
ATOM 1545 O O . TRP A 1 195 ? 0.164 15.307 2.388 1.00 94.69 195 TRP A O 1
ATOM 1555 N N . LEU A 1 196 ? -0.347 15.547 4.556 1.00 96.94 196 LEU A N 1
ATOM 1556 C CA . LEU A 1 196 ? 0.236 14.269 4.957 1.00 96.94 196 LEU A CA 1
ATOM 1557 C C . LEU A 1 196 ? -0.778 13.143 4.698 1.00 96.94 196 LEU A C 1
ATOM 1559 O O . LEU A 1 196 ? -1.971 13.285 4.963 1.00 96.94 196 LEU A O 1
ATOM 1563 N N . GLY A 1 197 ? -0.309 12.054 4.088 1.00 95.38 197 GLY A N 1
ATOM 1564 C CA . GLY A 1 197 ? -1.148 10.917 3.710 1.00 95.38 197 GLY A CA 1
ATOM 1565 C C . GLY A 1 197 ? -1.074 9.768 4.711 1.00 95.38 197 GLY A C 1
ATOM 1566 O O . GLY A 1 197 ? -0.478 9.886 5.782 1.00 95.38 197 GLY A O 1
ATOM 1567 N N . ASP A 1 198 ? -1.638 8.631 4.310 1.00 95.00 198 ASP A N 1
ATOM 1568 C CA . ASP A 1 198 ? -1.670 7.392 5.093 1.00 95.00 198 ASP A CA 1
ATOM 1569 C C . ASP A 1 198 ? -0.283 6.938 5.567 1.00 95.00 198 ASP A C 1
ATOM 1571 O O . ASP A 1 198 ? -0.112 6.570 6.729 1.00 95.00 198 ASP A O 1
ATOM 1575 N N . VAL A 1 199 ? 0.723 7.008 4.688 1.00 95.88 199 VAL A N 1
ATOM 1576 C CA . VAL A 1 199 ? 2.097 6.590 5.008 1.00 95.88 199 VAL A CA 1
ATOM 1577 C C . VAL A 1 199 ? 2.687 7.455 6.122 1.00 95.88 199 VAL A C 1
ATOM 1579 O O . VAL A 1 199 ? 3.229 6.928 7.090 1.00 95.88 199 VAL A O 1
ATOM 1582 N N . GLN A 1 200 ? 2.516 8.778 6.050 1.00 97.56 200 GLN A N 1
ATOM 1583 C CA . GLN A 1 200 ? 3.036 9.694 7.070 1.00 97.56 200 GLN A CA 1
ATOM 1584 C C . GLN A 1 200 ? 2.304 9.534 8.409 1.00 97.56 200 GLN A C 1
ATOM 1586 O O . GLN A 1 200 ? 2.936 9.584 9.464 1.00 97.56 200 GLN A O 1
ATOM 1591 N N . VAL A 1 201 ? 0.994 9.273 8.384 1.00 96.88 201 VAL A N 1
ATOM 1592 C CA . VAL A 1 201 ? 0.222 8.921 9.587 1.00 96.88 201 VAL A CA 1
ATOM 1593 C C . VAL A 1 201 ? 0.768 7.645 10.228 1.00 96.88 201 VAL A C 1
ATOM 1595 O O . VAL A 1 201 ? 1.017 7.622 11.434 1.00 96.88 201 VAL A O 1
ATOM 1598 N N . ALA A 1 202 ? 0.998 6.596 9.434 1.00 95.44 202 ALA A N 1
ATOM 1599 C CA . ALA A 1 202 ? 1.548 5.336 9.922 1.00 95.44 202 ALA A CA 1
ATOM 1600 C C . ALA A 1 202 ? 2.953 5.513 10.524 1.00 95.44 202 ALA A C 1
ATOM 1602 O O . ALA A 1 202 ? 3.204 4.997 11.614 1.00 95.44 202 ALA A O 1
ATOM 1603 N N . GLN A 1 203 ? 3.824 6.299 9.881 1.00 96.12 203 GLN A N 1
ATOM 1604 C CA . GLN A 1 203 ? 5.161 6.648 10.381 1.00 96.12 203 GLN A CA 1
ATOM 1605 C C . GLN A 1 203 ? 5.098 7.354 11.741 1.00 96.12 203 GLN A C 1
ATOM 1607 O O . GLN A 1 203 ? 5.779 6.950 12.684 1.00 96.12 203 GLN A O 1
ATOM 1612 N N . MET A 1 204 ? 4.249 8.379 11.874 1.00 97.38 204 MET A N 1
ATOM 1613 C CA . MET A 1 204 ? 4.095 9.112 13.134 1.00 97.38 204 MET A CA 1
ATOM 1614 C C . MET A 1 204 ? 3.516 8.230 14.250 1.00 97.38 204 MET A C 1
ATOM 1616 O O . MET A 1 204 ? 3.963 8.311 15.391 1.00 97.38 204 MET A O 1
ATOM 1620 N N . VAL A 1 205 ? 2.556 7.353 13.935 1.00 96.00 205 VAL A N 1
ATOM 1621 C CA . VAL A 1 205 ? 2.008 6.385 14.899 1.00 96.00 205 VAL A CA 1
ATOM 1622 C C . VAL A 1 205 ? 3.066 5.366 15.330 1.00 96.00 205 VAL A C 1
ATOM 1624 O O . VAL A 1 205 ? 3.156 5.060 16.517 1.00 96.00 205 VAL A O 1
ATOM 1627 N N . ALA A 1 206 ? 3.873 4.845 14.401 1.00 94.00 206 ALA A N 1
ATOM 1628 C CA . ALA A 1 206 ? 4.949 3.903 14.711 1.00 94.00 206 ALA A CA 1
ATOM 1629 C C . ALA A 1 206 ? 5.997 4.530 15.642 1.00 94.00 206 ALA A C 1
ATOM 1631 O O . ALA A 1 206 ? 6.363 3.933 16.653 1.00 94.00 206 ALA A O 1
ATOM 1632 N N . GLN A 1 207 ? 6.396 5.768 15.353 1.00 95.19 207 GLN A N 1
ATOM 1633 C CA . GLN A 1 207 ? 7.299 6.539 16.199 1.00 95.19 207 GLN A CA 1
ATOM 1634 C C . GLN A 1 207 ? 6.694 6.804 17.582 1.00 95.19 207 GLN A C 1
ATOM 1636 O O . GLN A 1 207 ? 7.385 6.670 18.587 1.00 95.19 207 GLN A O 1
ATOM 1641 N N . LEU A 1 208 ? 5.407 7.149 17.667 1.00 94.62 208 LEU A N 1
ATOM 1642 C CA . LEU A 1 208 ? 4.748 7.365 18.954 1.00 94.62 208 LEU A CA 1
ATOM 1643 C C . LEU A 1 208 ? 4.714 6.066 19.778 1.00 94.62 208 LEU A C 1
ATOM 1645 O O . LEU A 1 208 ? 5.052 6.095 20.955 1.00 94.62 208 LEU A O 1
ATOM 1649 N N . ARG A 1 209 ? 4.414 4.913 19.161 1.00 93.31 209 ARG A N 1
ATOM 1650 C CA . ARG A 1 209 ? 4.440 3.587 19.822 1.00 93.31 209 ARG A CA 1
ATOM 1651 C C . ARG A 1 209 ? 5.796 3.194 20.391 1.00 93.31 209 ARG A C 1
ATOM 1653 O O . ARG A 1 209 ? 5.834 2.398 21.322 1.00 93.31 209 ARG A O 1
ATOM 1660 N N . SER A 1 210 ? 6.891 3.683 19.813 1.00 91.75 210 SER A N 1
ATOM 1661 C CA . SER A 1 210 ? 8.230 3.369 20.314 1.00 91.75 210 SER A CA 1
ATOM 1662 C C . SER A 1 210 ? 8.565 4.118 21.603 1.00 91.75 210 SER A C 1
ATOM 1664 O O . SER A 1 210 ? 9.577 3.830 22.239 1.00 91.75 210 SER A O 1
ATOM 1666 N N . GLN A 1 211 ? 7.759 5.112 21.974 1.00 89.81 211 GLN A N 1
ATOM 1667 C CA . GLN A 1 211 ? 7.904 5.823 23.233 1.00 89.81 211 GLN A CA 1
ATOM 1668 C C . GLN A 1 211 ? 7.248 5.036 24.367 1.00 89.81 211 GLN A C 1
ATOM 1670 O O . GLN A 1 211 ? 6.407 4.165 24.150 1.00 89.81 211 GLN A O 1
ATOM 1675 N N . LYS A 1 212 ? 7.633 5.345 25.606 1.00 81.56 212 LYS A N 1
ATOM 1676 C CA . LYS A 1 212 ? 7.058 4.705 26.787 1.00 81.56 212 LYS A CA 1
ATOM 1677 C C . LYS A 1 212 ? 5.586 5.110 26.924 1.00 81.56 212 LYS A C 1
ATOM 1679 O O . LYS A 1 212 ? 5.297 6.245 27.283 1.00 81.56 212 LYS A O 1
ATOM 1684 N N . MET A 1 213 ? 4.683 4.181 26.629 1.00 85.12 213 MET A N 1
ATOM 1685 C CA . MET A 1 213 ? 3.237 4.351 26.786 1.00 85.12 213 MET A CA 1
ATOM 1686 C C . MET A 1 213 ? 2.747 3.688 28.071 1.00 85.12 213 MET A C 1
ATOM 1688 O O . MET A 1 213 ? 3.376 2.754 28.570 1.00 85.12 213 MET A O 1
ATOM 1692 N N . ASP A 1 214 ? 1.609 4.154 28.582 1.00 84.12 214 ASP A N 1
ATOM 1693 C CA . ASP A 1 214 ? 0.930 3.509 29.701 1.00 84.12 214 ASP A CA 1
ATOM 1694 C C . ASP A 1 214 ? 0.493 2.080 29.356 1.00 84.12 214 ASP A C 1
ATOM 1696 O O . ASP A 1 214 ? -0.100 1.813 28.302 1.00 84.12 214 ASP A O 1
ATOM 1700 N N . ASP A 1 215 ? 0.714 1.169 30.306 1.00 83.81 215 ASP A N 1
ATOM 1701 C CA . ASP A 1 215 ? 0.283 -0.219 30.193 1.00 83.81 215 ASP A CA 1
ATOM 1702 C C . ASP A 1 215 ? -1.242 -0.286 30.011 1.00 83.81 215 ASP A C 1
ATOM 1704 O O . ASP A 1 215 ? -2.033 0.108 30.886 1.00 83.81 215 ASP A O 1
ATOM 1708 N N . GLY A 1 216 ? -1.651 -0.807 28.853 1.00 92.44 216 GLY A N 1
ATOM 1709 C CA . GLY A 1 216 ? -3.047 -1.014 28.473 1.00 92.44 216 GLY A CA 1
ATOM 1710 C C . GLY A 1 216 ? -3.611 -0.003 27.473 1.00 92.44 216 GLY A C 1
ATOM 1711 O O . GLY A 1 216 ? -4.772 -0.154 27.090 1.00 92.44 216 GLY A O 1
ATOM 1712 N N . ILE A 1 217 ? -2.842 0.989 27.008 1.00 95.69 217 ILE A N 1
ATOM 1713 C CA . ILE A 1 217 ? -3.261 1.834 25.879 1.00 95.69 217 ILE A CA 1
ATOM 1714 C C . ILE A 1 217 ? -2.729 1.255 24.570 1.00 95.69 217 ILE A C 1
ATOM 1716 O O . ILE A 1 217 ? -1.533 1.063 24.376 1.00 95.69 217 ILE A O 1
ATOM 1720 N N . TRP A 1 218 ? -3.643 0.972 23.649 1.00 95.94 218 TRP A N 1
ATOM 1721 C CA . TRP A 1 218 ? -3.349 0.394 22.347 1.00 95.94 218 TRP A CA 1
ATOM 1722 C C . TRP A 1 218 ? -3.469 1.464 21.269 1.00 95.94 218 TRP A C 1
ATOM 1724 O O . TRP A 1 218 ? -4.563 1.782 20.810 1.00 95.94 218 TRP A O 1
ATOM 1734 N N . LEU A 1 219 ? -2.337 2.009 20.827 1.00 96.56 219 LEU A N 1
ATOM 1735 C CA . LEU A 1 219 ? -2.312 2.951 19.710 1.00 96.56 219 LEU A CA 1
ATOM 1736 C C . LEU A 1 219 ? -2.348 2.181 18.380 1.00 96.56 219 LEU A C 1
ATOM 1738 O O . LEU A 1 219 ? -1.406 1.461 18.064 1.00 96.56 219 LEU A O 1
ATOM 1742 N N . MET A 1 220 ? -3.408 2.305 17.583 1.00 96.25 220 MET A N 1
ATOM 1743 C CA . MET A 1 220 ? -3.563 1.700 16.254 1.00 96.25 220 MET A CA 1
ATOM 1744 C C . MET A 1 220 ? -3.270 2.722 15.136 1.00 96.25 220 MET A C 1
ATOM 1746 O O . MET A 1 220 ? -3.340 3.929 15.353 1.00 96.25 220 MET A O 1
ATOM 1750 N N . ASN A 1 221 ? -2.905 2.252 13.939 1.00 94.81 221 ASN A N 1
ATOM 1751 C CA . ASN A 1 221 ? -2.712 3.119 12.769 1.00 94.81 221 ASN A CA 1
ATOM 1752 C C . ASN A 1 221 ? -4.021 3.250 11.965 1.00 94.81 221 ASN A C 1
ATOM 1754 O O . ASN A 1 221 ? -5.014 2.583 12.250 1.00 94.81 221 ASN A O 1
ATOM 1758 N N . ASN A 1 222 ? -4.017 4.096 10.940 1.00 94.75 222 ASN A N 1
ATOM 1759 C CA . ASN A 1 222 ? -5.150 4.338 10.040 1.00 94.75 222 ASN A CA 1
ATOM 1760 C C . ASN A 1 222 ? -5.640 3.077 9.297 1.00 94.75 222 ASN A C 1
ATOM 1762 O O . ASN A 1 222 ? -6.828 2.941 9.021 1.00 94.75 222 ASN A O 1
ATOM 1766 N N . TYR A 1 223 ? -4.772 2.098 9.018 1.00 94.50 223 TYR A N 1
ATOM 1767 C CA . TYR A 1 223 ? -5.214 0.836 8.407 1.00 94.50 223 TYR A CA 1
ATOM 1768 C C . TYR A 1 223 ? -6.175 0.049 9.308 1.00 94.50 223 TYR A C 1
ATOM 1770 O O . TYR A 1 223 ? -7.037 -0.677 8.809 1.00 94.50 223 TYR A O 1
ATOM 1778 N N . TRP A 1 224 ? -6.049 0.190 10.631 1.00 95.94 224 TRP A N 1
ATOM 1779 C CA . TRP A 1 224 ? -6.964 -0.432 11.586 1.00 95.94 224 TRP A CA 1
ATOM 1780 C C . TRP A 1 224 ? -8.369 0.171 11.488 1.00 95.94 224 TRP A C 1
ATOM 1782 O O . TRP A 1 224 ? -9.342 -0.579 11.408 1.00 95.94 224 TRP A O 1
ATOM 1792 N N . SER A 1 225 ? -8.485 1.502 11.420 1.00 96.62 225 SER A N 1
ATOM 1793 C CA . SER A 1 225 ? -9.782 2.177 11.289 1.00 96.62 225 SER A CA 1
ATOM 1794 C C . SER A 1 225 ? -10.422 1.931 9.923 1.00 96.62 225 SER A C 1
ATOM 1796 O O . SER A 1 225 ? -11.620 1.662 9.856 1.00 96.62 225 SER A O 1
ATOM 1798 N N . ASN A 1 226 ? -9.630 1.880 8.847 1.00 94.94 226 ASN A N 1
ATOM 1799 C CA . ASN A 1 226 ? -10.122 1.467 7.529 1.00 94.94 226 ASN A CA 1
ATOM 1800 C C . ASN A 1 226 ? -10.695 0.044 7.559 1.00 94.94 226 ASN A C 1
ATOM 1802 O O . ASN A 1 226 ? -11.794 -0.192 7.056 1.00 94.94 226 ASN A O 1
ATOM 1806 N N . LYS A 1 227 ? -9.994 -0.903 8.202 1.00 96.19 227 LYS A N 1
ATOM 1807 C CA . LYS A 1 227 ? -10.519 -2.261 8.398 1.00 96.19 227 LYS A CA 1
ATOM 1808 C C . LYS A 1 227 ? -11.827 -2.230 9.182 1.00 96.19 227 LYS A C 1
ATOM 1810 O O . LYS A 1 227 ? -12.779 -2.833 8.702 1.00 96.19 227 LYS A O 1
ATOM 1815 N N . LEU A 1 228 ? -11.895 -1.501 10.304 1.00 97.19 228 LEU A N 1
ATOM 1816 C CA . LEU A 1 228 ? -13.109 -1.346 11.121 1.00 97.19 228 LEU A CA 1
ATOM 1817 C C . LEU A 1 228 ? -14.332 -0.958 10.275 1.00 97.19 228 LEU A C 1
ATOM 1819 O O . LEU A 1 228 ? -15.357 -1.639 10.310 1.00 97.19 228 LEU A O 1
ATOM 1823 N N . VAL A 1 229 ? -14.202 0.107 9.483 1.00 96.94 229 VAL A N 1
ATOM 1824 C CA . VAL A 1 229 ? -15.287 0.630 8.641 1.00 96.94 229 VAL A CA 1
ATOM 1825 C C . VAL A 1 229 ? -15.693 -0.373 7.561 1.00 96.94 229 VAL A C 1
ATOM 1827 O O . VAL A 1 229 ? -16.884 -0.595 7.342 1.00 96.94 229 VAL A O 1
ATOM 1830 N N . VAL A 1 230 ? -14.725 -1.026 6.909 1.00 94.31 230 VAL A N 1
ATOM 1831 C CA . VAL A 1 230 ? -15.005 -2.053 5.892 1.00 94.31 230 VAL A CA 1
ATOM 1832 C C . VAL A 1 230 ? -15.763 -3.237 6.494 1.00 94.31 230 VAL A C 1
ATOM 1834 O O . VAL A 1 230 ? -16.753 -3.676 5.909 1.00 94.31 230 VAL A O 1
ATOM 1837 N N . GLY A 1 231 ? -15.345 -3.735 7.661 1.00 95.50 231 GLY A N 1
ATOM 1838 C CA . GLY A 1 231 ? -16.040 -4.836 8.331 1.00 95.50 231 GLY A CA 1
ATOM 1839 C C . GLY A 1 231 ? -17.450 -4.456 8.764 1.00 95.50 231 GLY A C 1
ATOM 1840 O O . GLY A 1 231 ? -18.369 -5.236 8.535 1.00 95.50 231 GLY A O 1
ATOM 1841 N N . TYR A 1 232 ? -17.649 -3.239 9.282 1.00 97.12 232 TYR A N 1
ATOM 1842 C CA . TYR A 1 232 ? -18.980 -2.728 9.619 1.00 97.12 232 TYR A CA 1
ATOM 1843 C C . TYR A 1 232 ? -19.901 -2.687 8.393 1.00 97.12 232 TYR A C 1
ATOM 1845 O O . TYR A 1 232 ? -20.999 -3.245 8.414 1.00 97.12 232 TYR A O 1
ATOM 1853 N N . ARG A 1 233 ? -19.443 -2.103 7.279 1.00 96.12 233 ARG A N 1
ATOM 1854 C CA . ARG A 1 233 ? -20.235 -2.026 6.038 1.00 96.12 233 ARG A CA 1
ATOM 1855 C C . ARG A 1 233 ? -20.570 -3.404 5.467 1.00 96.12 233 ARG A C 1
ATOM 1857 O O . ARG A 1 233 ? -21.659 -3.599 4.938 1.00 96.12 233 ARG A O 1
ATOM 1864 N N . LYS A 1 234 ? -19.656 -4.370 5.594 1.00 95.06 234 LYS A N 1
ATOM 1865 C CA . LYS A 1 234 ? -19.845 -5.748 5.107 1.00 95.06 234 LYS A CA 1
ATOM 1866 C C . LYS A 1 234 ? -20.534 -6.681 6.105 1.00 95.06 234 LYS A C 1
ATOM 1868 O O . LYS A 1 234 ? -20.873 -7.805 5.718 1.00 95.06 234 LYS A O 1
ATOM 1873 N N . GLN A 1 235 ? -20.748 -6.222 7.342 1.00 94.81 235 GLN A N 1
ATOM 1874 C CA . GLN A 1 235 ? -21.209 -7.021 8.482 1.00 94.81 235 GLN A CA 1
ATOM 1875 C C . GLN A 1 235 ? -20.320 -8.259 8.711 1.00 94.81 235 GLN A C 1
ATOM 1877 O O . GLN A 1 235 ? -20.802 -9.373 8.906 1.00 94.81 235 GLN A O 1
ATOM 1882 N N . GLU A 1 236 ? -19.003 -8.069 8.625 1.00 94.12 236 GLU A N 1
ATOM 1883 C CA . GLU A 1 236 ? -17.994 -9.125 8.748 1.00 94.12 236 GLU A CA 1
ATOM 1884 C C . GLU A 1 236 ? -17.226 -8.986 10.052 1.00 94.12 236 GLU A C 1
ATOM 1886 O O . GLU A 1 236 ? -16.659 -7.935 10.331 1.00 94.12 236 GLU A O 1
ATOM 1891 N N . ARG A 1 237 ? -17.123 -10.068 10.826 1.00 90.81 237 ARG A N 1
ATOM 1892 C CA . ARG A 1 237 ? -16.341 -10.052 12.061 1.00 90.81 237 ARG A CA 1
ATOM 1893 C C . ARG A 1 237 ? -14.852 -9.884 11.749 1.00 90.81 237 ARG A C 1
ATOM 1895 O O . ARG A 1 237 ? -14.196 -10.787 11.237 1.00 90.81 237 ARG A O 1
ATOM 1902 N N . ILE A 1 238 ? -14.314 -8.727 12.106 1.00 93.31 238 ILE A N 1
ATOM 1903 C CA . ILE A 1 238 ? -12.940 -8.300 11.820 1.00 93.31 238 ILE A CA 1
ATOM 1904 C C . ILE A 1 238 ? -12.185 -7.950 13.103 1.00 93.31 238 ILE A C 1
ATOM 1906 O O . ILE A 1 238 ? -12.757 -7.892 14.191 1.00 93.31 238 ILE A O 1
ATOM 1910 N N . LEU A 1 239 ? -10.879 -7.688 12.965 1.00 93.25 239 LEU A N 1
ATOM 1911 C CA . LEU A 1 239 ? -10.016 -7.230 14.064 1.00 93.25 239 LEU A CA 1
ATOM 1912 C C . LEU A 1 239 ? -10.059 -8.185 15.272 1.00 93.25 239 LEU A C 1
ATOM 1914 O O . LEU A 1 239 ? -9.976 -7.761 16.422 1.00 93.25 239 LEU A O 1
ATOM 1918 N N . VAL A 1 240 ? -10.167 -9.487 14.977 1.00 93.56 240 VAL A N 1
ATOM 1919 C CA . VAL A 1 240 ? -10.375 -10.570 15.950 1.00 93.56 240 VAL A CA 1
ATOM 1920 C C . VAL A 1 240 ? -9.324 -10.538 17.050 1.00 93.56 240 VAL A C 1
ATOM 1922 O O . VAL A 1 240 ? -9.682 -10.506 18.217 1.00 93.56 240 VAL A O 1
ATOM 1925 N N . LYS A 1 241 ? -8.043 -10.412 16.686 1.00 92.88 241 LYS A N 1
ATOM 1926 C CA . LYS A 1 241 ? -6.943 -10.336 17.655 1.00 92.88 241 LYS A CA 1
ATOM 1927 C C . LYS A 1 241 ? -7.108 -9.178 18.649 1.00 92.88 241 LYS A C 1
ATOM 1929 O O . LYS A 1 241 ? -6.923 -9.377 19.840 1.00 92.88 241 LYS A O 1
ATOM 1934 N N . THR A 1 242 ? -7.461 -7.978 18.175 1.00 92.56 242 THR A N 1
ATOM 1935 C CA . THR A 1 242 ? -7.698 -6.822 19.058 1.00 92.56 242 THR A CA 1
ATOM 1936 C C . THR A 1 242 ? -8.906 -7.067 19.960 1.00 92.56 242 THR A C 1
ATOM 1938 O O . THR A 1 242 ? -8.868 -6.734 21.139 1.00 92.56 242 THR A O 1
ATOM 1941 N N . GLY A 1 243 ? -9.963 -7.674 19.420 1.00 92.94 243 GLY A N 1
ATOM 1942 C CA . GLY A 1 243 ? -11.166 -8.010 20.172 1.00 92.94 243 GLY A CA 1
ATOM 1943 C C . GLY A 1 243 ? -10.968 -9.106 21.227 1.00 92.94 243 GLY A C 1
ATOM 1944 O O . GLY A 1 243 ? -11.524 -9.010 22.319 1.00 92.94 243 GLY A O 1
ATOM 1945 N N . ASP A 1 244 ? -10.153 -10.123 20.941 1.00 92.44 244 ASP A N 1
ATOM 1946 C CA . ASP A 1 244 ? -9.781 -11.163 21.907 1.00 92.44 244 ASP A CA 1
ATOM 1947 C C . ASP A 1 244 ? -9.002 -10.551 23.076 1.00 92.44 244 ASP A C 1
ATOM 1949 O O . ASP A 1 244 ? -9.361 -10.749 24.233 1.00 92.44 244 ASP A O 1
ATOM 1953 N N . THR A 1 245 ? -8.003 -9.712 22.790 1.00 91.88 245 THR A N 1
ATOM 1954 C CA . THR A 1 245 ? -7.233 -9.037 23.844 1.00 91.88 245 THR A CA 1
ATOM 1955 C C . THR A 1 245 ? -8.073 -8.022 24.629 1.00 91.88 245 THR A C 1
ATOM 1957 O O . THR A 1 245 ? -7.879 -7.842 25.831 1.00 91.88 245 THR A O 1
ATOM 1960 N N . LEU A 1 246 ? -9.070 -7.403 23.988 1.00 92.31 246 LEU A N 1
ATOM 1961 C CA . LEU A 1 246 ? -10.063 -6.578 24.676 1.00 92.31 246 LEU A CA 1
ATOM 1962 C C . LEU A 1 246 ? -10.880 -7.408 25.685 1.00 92.31 246 LEU A C 1
ATOM 1964 O O . LEU A 1 246 ? -11.077 -6.963 26.814 1.00 92.31 246 LEU A O 1
ATOM 1968 N N . LYS A 1 247 ? -11.305 -8.628 25.319 1.00 90.75 247 LYS A N 1
ATOM 1969 C CA . LYS A 1 247 ? -12.018 -9.556 26.223 1.00 90.75 247 LYS A CA 1
ATOM 1970 C C . LYS A 1 247 ? -11.177 -10.012 27.408 1.00 90.75 247 LYS A C 1
ATOM 1972 O O . LYS A 1 247 ? -11.723 -10.256 28.479 1.00 90.75 247 LYS A O 1
ATOM 1977 N N . GLU A 1 248 ? -9.867 -10.128 27.224 1.00 91.50 248 GLU A N 1
ATOM 1978 C CA . GLU A 1 248 ? -8.931 -10.465 28.301 1.00 91.50 248 GLU A CA 1
ATOM 1979 C C . GLU A 1 248 ? -8.830 -9.355 29.364 1.00 91.50 248 GLU A C 1
ATOM 1981 O O . GLU A 1 248 ? -8.309 -9.598 30.451 1.00 91.50 248 GLU A O 1
ATOM 1986 N N . GLY A 1 249 ? -9.333 -8.146 29.079 1.00 89.69 249 GLY A N 1
ATOM 1987 C CA . GLY A 1 249 ? -9.353 -7.023 30.020 1.00 89.69 249 GLY A CA 1
ATOM 1988 C C . GLY A 1 249 ? -8.004 -6.321 30.190 1.00 89.69 249 GLY A C 1
ATOM 1989 O O . GLY A 1 249 ? -7.848 -5.500 31.091 1.00 89.69 249 GLY A O 1
ATOM 1990 N N . SER A 1 250 ? -7.023 -6.626 29.335 1.00 90.81 250 SER A N 1
ATOM 1991 C CA . SER A 1 250 ? -5.700 -5.988 29.358 1.00 90.81 250 SER A CA 1
ATOM 1992 C C . SER A 1 250 ? -5.680 -4.621 28.660 1.00 90.81 250 SER A C 1
ATOM 1994 O O . SER A 1 250 ? -4.779 -3.818 28.905 1.00 90.81 250 SER A O 1
ATOM 1996 N N . ILE A 1 251 ? -6.683 -4.331 27.822 1.00 94.25 251 ILE A N 1
ATOM 1997 C CA . ILE A 1 251 ? -6.813 -3.068 27.088 1.00 94.25 251 ILE A CA 1
ATOM 1998 C C . ILE A 1 251 ? -7.719 -2.104 27.858 1.00 94.25 251 ILE A C 1
ATOM 2000 O O . ILE A 1 251 ? -8.908 -2.358 28.038 1.00 94.25 251 ILE A O 1
ATOM 2004 N N . LYS A 1 252 ? -7.160 -0.960 28.257 1.00 95.00 252 LYS A N 1
ATOM 2005 C CA . LYS A 1 252 ? -7.879 0.161 28.881 1.00 95.00 252 LYS A CA 1
ATOM 2006 C C . LYS A 1 252 ? -8.406 1.152 27.849 1.00 95.00 252 LYS A C 1
ATOM 2008 O O . LYS A 1 252 ? -9.486 1.700 28.035 1.00 95.00 252 LYS A O 1
ATOM 2013 N N . ALA A 1 253 ? -7.655 1.376 26.771 1.00 96.75 253 ALA A N 1
ATOM 2014 C CA . ALA A 1 253 ? -8.055 2.279 25.700 1.00 96.75 253 ALA A CA 1
ATOM 2015 C C . ALA A 1 253 ? -7.473 1.852 24.350 1.00 96.75 253 ALA A C 1
ATOM 2017 O O . ALA A 1 253 ? -6.374 1.300 24.289 1.00 96.75 253 ALA A O 1
ATOM 2018 N N . ILE A 1 254 ? -8.191 2.149 23.267 1.00 97.56 254 ILE A N 1
ATOM 2019 C CA . ILE A 1 254 ? -7.712 1.981 21.889 1.00 97.56 254 ILE A CA 1
ATOM 2020 C C . ILE A 1 254 ? -7.734 3.351 21.213 1.00 97.56 254 ILE A C 1
ATOM 2022 O O . ILE A 1 254 ? -8.799 3.937 21.047 1.00 97.56 254 ILE A O 1
ATOM 2026 N N . ALA A 1 255 ? -6.571 3.860 20.824 1.00 98.25 255 ALA A N 1
ATOM 2027 C CA . ALA A 1 255 ? -6.397 5.186 20.235 1.00 98.25 255 ALA A CA 1
ATOM 2028 C C . ALA A 1 255 ? -6.007 5.048 18.759 1.00 98.25 255 ALA A C 1
ATOM 2030 O O . ALA A 1 255 ? -5.147 4.229 18.449 1.00 98.25 255 ALA A O 1
ATOM 2031 N N . PHE A 1 256 ? -6.612 5.792 17.832 1.00 98.38 256 PHE A N 1
ATOM 2032 C CA . PHE A 1 256 ? -6.283 5.684 16.406 1.00 98.38 256 PHE A CA 1
ATOM 2033 C C . PHE A 1 256 ? -6.700 6.904 15.577 1.00 98.38 256 PHE A C 1
ATOM 2035 O O . PHE A 1 256 ? -7.671 7.585 15.912 1.00 98.38 256 PHE A O 1
ATOM 2042 N N . PRO A 1 257 ? -5.993 7.176 14.466 1.00 98.38 257 PRO A N 1
ATOM 2043 C CA . PRO A 1 257 ? -6.405 8.184 13.504 1.00 98.38 257 PRO A CA 1
ATOM 2044 C C . PRO A 1 257 ? -7.486 7.638 12.559 1.00 98.38 257 PRO A C 1
ATOM 2046 O O . PRO A 1 257 ? -7.501 6.451 12.209 1.00 98.38 257 PRO A O 1
ATOM 2049 N N . VAL A 1 258 ? -8.375 8.518 12.106 1.00 98.31 258 VAL A N 1
ATOM 2050 C CA . VAL A 1 258 ? -9.410 8.212 11.109 1.00 98.31 258 VAL A CA 1
ATOM 2051 C C . VAL A 1 258 ? -9.373 9.265 10.012 1.00 98.31 258 VAL A C 1
ATOM 2053 O O . VAL A 1 258 ? -9.258 10.457 10.297 1.00 98.31 258 VAL A O 1
ATOM 2056 N N . PHE A 1 259 ? -9.474 8.820 8.762 1.00 97.25 259 PHE A N 1
ATOM 2057 C CA . PHE A 1 259 ? -9.635 9.712 7.623 1.00 97.25 259 PHE A CA 1
ATOM 2058 C C . PHE A 1 259 ? -11.124 9.888 7.339 1.00 97.25 259 PHE A C 1
ATOM 2060 O O . PHE A 1 259 ? -11.843 8.907 7.157 1.00 97.25 259 PHE A O 1
ATOM 2067 N N . ILE A 1 260 ? -11.590 11.131 7.343 1.00 97.75 260 ILE A N 1
ATOM 2068 C CA . ILE A 1 260 ? -12.988 11.499 7.133 1.00 97.75 260 ILE A CA 1
ATOM 2069 C C . ILE A 1 260 ? -13.113 12.443 5.940 1.00 97.75 260 ILE A C 1
ATOM 2071 O O . ILE A 1 260 ? -12.126 12.975 5.426 1.00 97.75 260 ILE A O 1
ATOM 2075 N N . ARG A 1 261 ? -14.346 12.641 5.487 1.00 96.75 261 ARG A N 1
ATOM 2076 C CA . ARG A 1 261 ? -14.701 13.601 4.453 1.00 96.75 261 ARG A CA 1
ATOM 2077 C C . ARG A 1 261 ? -15.495 14.747 5.068 1.00 96.75 261 ARG A C 1
ATOM 2079 O O . ARG A 1 261 ? -16.557 14.533 5.649 1.00 96.75 261 ARG A O 1
ATOM 2086 N N . LEU A 1 262 ? -14.991 15.959 4.889 1.00 96.12 262 LEU A N 1
ATOM 2087 C CA . LEU A 1 262 ? -15.683 17.209 5.152 1.00 96.12 262 LEU A CA 1
ATOM 2088 C C . LEU A 1 262 ? -16.304 17.721 3.850 1.00 96.12 262 LEU A C 1
ATOM 2090 O O . LEU A 1 262 ? -15.598 18.024 2.883 1.00 96.12 262 LEU A O 1
ATOM 2094 N N . GLY A 1 263 ? -17.632 17.804 3.830 1.00 92.88 263 GLY A N 1
ATOM 2095 C CA . GLY A 1 263 ? -18.418 18.413 2.759 1.00 92.88 263 GLY A CA 1
ATOM 2096 C C . GLY A 1 263 ? -19.596 19.199 3.331 1.00 92.88 263 GLY A C 1
ATOM 2097 O O . GLY A 1 263 ? -19.448 19.950 4.291 1.00 92.88 263 GLY A O 1
ATOM 2098 N N . THR A 1 264 ? -20.790 19.004 2.767 1.00 92.31 264 THR A N 1
ATOM 2099 C CA . THR A 1 264 ? -22.053 19.470 3.378 1.00 92.31 264 THR A CA 1
ATOM 2100 C C . THR A 1 264 ? -22.365 18.758 4.696 1.00 92.31 264 THR A C 1
ATOM 2102 O O . THR A 1 264 ? -23.095 19.278 5.536 1.00 92.31 264 THR A O 1
ATOM 2105 N N . SER A 1 265 ? -21.804 17.565 4.855 1.00 94.75 265 SER A N 1
ATOM 2106 C CA . SER A 1 265 ? -21.914 16.648 5.984 1.00 94.75 265 SER A CA 1
ATOM 2107 C C . SER A 1 265 ? -20.523 16.101 6.318 1.00 94.75 265 SER A C 1
ATOM 2109 O O . SER A 1 265 ? -19.603 16.163 5.498 1.00 94.75 265 SER A O 1
ATOM 2111 N N . VAL A 1 266 ? -20.369 15.594 7.544 1.00 97.12 266 VAL A N 1
ATOM 2112 C CA . VAL A 1 266 ? -19.164 14.885 7.990 1.00 97.12 266 VAL A CA 1
ATOM 2113 C C . VAL A 1 266 ? -19.396 13.392 7.785 1.00 97.12 266 VAL A C 1
ATOM 2115 O O . VAL A 1 266 ? -20.298 12.814 8.395 1.00 97.12 266 VAL A O 1
ATOM 2118 N N . GLU A 1 267 ? -18.606 12.772 6.917 1.00 97.50 267 GLU A N 1
ATOM 2119 C CA . GLU A 1 267 ? -18.833 11.400 6.452 1.00 97.50 267 GLU A CA 1
ATOM 2120 C C . GLU A 1 267 ? -17.545 10.576 6.482 1.00 97.50 267 GLU A C 1
ATOM 2122 O O . GLU A 1 267 ? -16.439 11.116 6.531 1.00 97.50 267 GLU A O 1
ATOM 2127 N N . LEU A 1 268 ? -17.677 9.249 6.444 1.00 97.50 268 LEU A N 1
ATOM 2128 C CA . LEU A 1 268 ? -16.543 8.367 6.182 1.00 97.50 268 LEU A CA 1
ATOM 2129 C C . LEU A 1 268 ? -16.324 8.223 4.665 1.00 97.50 268 LEU A C 1
ATOM 2131 O O . LEU A 1 268 ? -17.305 8.202 3.921 1.00 97.50 268 LEU A O 1
ATOM 2135 N N . PRO A 1 269 ? -15.074 8.063 4.191 1.00 92.94 269 PRO A N 1
ATOM 2136 C CA . PRO A 1 269 ? -14.781 7.853 2.774 1.00 92.94 269 PRO A CA 1
ATOM 2137 C C . PRO A 1 269 ? -15.527 6.642 2.196 1.00 92.94 269 PRO A C 1
ATOM 2139 O O . PRO A 1 269 ? -15.785 5.666 2.907 1.00 92.94 269 PRO A O 1
ATOM 2142 N N . SER A 1 270 ? -15.851 6.679 0.906 1.00 91.06 270 SER A N 1
ATOM 2143 C CA . SER A 1 270 ? -16.477 5.585 0.148 1.00 91.06 270 SER A CA 1
ATOM 2144 C C . SER A 1 270 ? -15.726 5.346 -1.166 1.00 91.06 270 SER A C 1
ATOM 2146 O O . SER A 1 270 ? -14.797 6.081 -1.490 1.00 91.06 270 SER A O 1
ATOM 2148 N N . GLU A 1 271 ? -16.121 4.330 -1.940 1.00 83.06 271 GLU A N 1
ATOM 2149 C CA . GLU A 1 271 ? -15.534 4.076 -3.270 1.00 83.06 271 GLU A CA 1
ATOM 2150 C C . GLU A 1 271 ? -15.711 5.267 -4.228 1.00 83.06 271 GLU A C 1
ATOM 2152 O O . GLU A 1 271 ? -14.876 5.499 -5.097 1.00 83.06 271 GLU A O 1
ATOM 2157 N N . GLU A 1 272 ? -16.767 6.058 -4.035 1.00 85.06 272 GLU A N 1
ATOM 2158 C CA . GLU A 1 272 ? -17.095 7.224 -4.861 1.00 85.06 272 GLU A CA 1
ATOM 2159 C C . GLU A 1 272 ? -16.526 8.537 -4.297 1.00 85.06 272 GLU A C 1
ATOM 2161 O O . GLU A 1 272 ? -16.563 9.573 -4.964 1.00 85.06 272 GLU A O 1
ATOM 2166 N N . ALA A 1 273 ? -16.030 8.526 -3.055 1.00 86.25 273 ALA A N 1
ATOM 2167 C CA . ALA A 1 273 ? -15.676 9.738 -2.332 1.00 86.25 273 ALA A CA 1
ATOM 2168 C C . ALA A 1 273 ? -14.448 9.565 -1.432 1.00 86.25 273 ALA A C 1
ATOM 2170 O O . ALA A 1 273 ? -14.501 8.926 -0.379 1.00 86.25 273 ALA A O 1
ATOM 2171 N N . CYS A 1 274 ? -13.360 10.238 -1.802 1.00 89.75 274 CYS A N 1
ATOM 2172 C CA . CYS A 1 274 ? -12.138 10.272 -1.011 1.00 89.75 274 CYS A CA 1
ATOM 2173 C C . CYS A 1 274 ? -12.317 11.075 0.286 1.00 89.75 274 CYS A C 1
ATOM 2175 O O . CYS A 1 274 ? -13.029 12.084 0.328 1.00 89.75 274 CYS A O 1
ATOM 2177 N N . GLY A 1 275 ? -11.616 10.646 1.337 1.00 92.56 275 GLY A N 1
ATOM 2178 C CA . GLY A 1 275 ? -11.429 11.467 2.528 1.00 92.56 275 GLY A CA 1
ATOM 2179 C C . GLY A 1 275 ? -10.581 12.697 2.220 1.00 92.56 275 GLY A C 1
ATOM 2180 O O . GLY A 1 275 ? -9.820 12.732 1.250 1.00 92.56 275 GLY A O 1
ATOM 2181 N N . ASN A 1 276 ? -10.732 13.720 3.047 1.00 95.56 276 ASN A N 1
ATOM 2182 C CA . ASN A 1 276 ? -10.027 14.988 2.915 1.00 95.56 276 ASN A CA 1
ATOM 2183 C C . ASN A 1 276 ? -9.797 15.656 4.275 1.00 95.56 276 ASN A C 1
ATOM 2185 O O . ASN A 1 276 ? -9.692 16.874 4.306 1.00 95.56 276 ASN A O 1
ATOM 2189 N N . HIS A 1 277 ? -9.803 14.908 5.387 1.00 97.62 277 HIS A N 1
ATOM 2190 C CA . HIS A 1 277 ? -9.513 15.430 6.725 1.00 97.62 277 HIS A CA 1
ATOM 2191 C C . HIS A 1 277 ? -9.163 14.318 7.717 1.00 97.62 277 HIS A C 1
ATOM 2193 O O . HIS A 1 277 ? -9.810 13.273 7.739 1.00 97.62 277 HIS A O 1
ATOM 2199 N N . TRP A 1 278 ? -8.134 14.530 8.537 1.00 98.38 278 TRP A N 1
ATOM 2200 C CA . TRP A 1 278 ? -7.680 13.571 9.549 1.00 98.38 278 TRP A CA 1
ATOM 2201 C C . TRP A 1 278 ? -8.174 13.958 10.938 1.00 98.38 278 TRP A C 1
ATOM 2203 O O . TRP A 1 278 ? -8.020 15.105 11.352 1.00 98.38 278 TRP A O 1
ATOM 2213 N N . VAL A 1 279 ? -8.698 12.981 11.678 1.00 98.62 279 VAL A N 1
ATOM 2214 C CA . VAL A 1 279 ? -9.202 13.154 13.049 1.00 98.62 279 VAL A CA 1
ATOM 2215 C C . VAL A 1 279 ? -8.661 12.075 13.982 1.00 98.62 279 VAL A C 1
ATOM 2217 O O . VAL A 1 279 ? -8.156 11.041 13.538 1.00 98.62 279 VAL A O 1
ATOM 2220 N N . ALA A 1 280 ? -8.749 12.326 15.285 1.00 98.69 280 ALA A N 1
ATOM 2221 C CA . ALA A 1 280 ? -8.307 11.421 16.338 1.00 98.69 280 ALA A CA 1
ATOM 2222 C C . ALA A 1 280 ? -9.507 10.779 17.036 1.00 98.69 280 ALA A C 1
ATOM 2224 O O . ALA A 1 280 ? -10.468 11.463 17.391 1.00 98.69 280 ALA A O 1
ATOM 2225 N N . VAL A 1 281 ? -9.439 9.472 17.274 1.00 98.75 281 VAL A N 1
ATOM 2226 C CA . VAL A 1 281 ? -10.460 8.737 18.021 1.00 98.75 281 VAL A CA 1
ATOM 2227 C C . VAL A 1 281 ? -9.805 7.933 19.128 1.00 98.75 281 VAL A C 1
ATOM 2229 O O . VAL A 1 281 ? -8.773 7.295 18.918 1.00 98.75 281 VAL A O 1
ATOM 2232 N N . VAL A 1 282 ? -10.429 7.938 20.302 1.00 98.56 282 VAL A N 1
ATOM 2233 C CA . VAL A 1 282 ? -10.076 7.049 21.404 1.00 98.56 282 VAL A CA 1
ATOM 2234 C C . VAL A 1 282 ? -11.319 6.318 21.885 1.00 98.56 282 VAL A C 1
ATOM 2236 O O . VAL A 1 282 ? -12.315 6.930 22.253 1.00 98.56 282 VAL A O 1
ATOM 2239 N N . VAL A 1 283 ? -11.247 4.995 21.911 1.00 97.56 283 VAL A N 1
ATOM 2240 C CA . VAL A 1 283 ? -12.218 4.142 22.592 1.00 97.56 283 VAL A CA 1
ATOM 2241 C C . VAL A 1 283 ? -11.689 3.895 23.997 1.00 97.56 283 VAL A C 1
ATOM 2243 O O . VAL A 1 283 ? -10.821 3.045 24.191 1.00 97.56 283 VAL A O 1
ATOM 2246 N N . ASP A 1 284 ? -12.179 4.667 24.962 1.00 96.88 284 ASP A N 1
ATOM 2247 C CA . ASP A 1 284 ? -11.860 4.510 26.378 1.00 96.88 284 ASP A CA 1
ATOM 2248 C C . ASP A 1 284 ? -12.752 3.410 26.961 1.00 96.88 284 ASP A C 1
ATOM 2250 O O . ASP A 1 284 ? -13.935 3.610 27.253 1.00 96.88 284 ASP A O 1
ATOM 2254 N N . VAL A 1 285 ? -12.180 2.214 27.079 1.00 94.69 285 VAL A N 1
ATOM 2255 C CA . VAL A 1 285 ? -12.868 1.010 27.555 1.00 94.69 285 VAL A CA 1
ATOM 2256 C C . VAL A 1 285 ? -13.161 1.134 29.044 1.00 94.69 285 VAL A C 1
ATOM 2258 O O . VAL A 1 285 ? -14.254 0.781 29.486 1.00 94.69 285 VAL A O 1
ATOM 2261 N N . ALA A 1 286 ? -12.212 1.679 29.809 1.00 91.44 286 ALA A N 1
ATOM 2262 C CA . ALA A 1 286 ? -12.349 1.860 31.248 1.00 91.44 286 ALA A CA 1
ATOM 2263 C C . ALA A 1 286 ? -13.426 2.904 31.589 1.00 91.44 286 ALA A C 1
ATOM 2265 O O . ALA A 1 286 ? -14.280 2.655 32.441 1.00 91.44 286 ALA A O 1
ATOM 2266 N N . GLY A 1 287 ? -13.420 4.046 30.896 1.00 93.75 287 GLY A N 1
ATOM 2267 C CA . GLY A 1 287 ? -14.412 5.114 31.044 1.00 93.75 287 GLY A CA 1
ATOM 2268 C C . GLY A 1 287 ? -15.712 4.896 30.262 1.00 93.75 287 GLY A C 1
ATOM 2269 O O . GLY A 1 287 ? -16.646 5.685 30.405 1.00 93.75 287 GLY A O 1
ATOM 2270 N N . ARG A 1 288 ? -15.793 3.835 29.447 1.00 94.25 288 ARG A N 1
ATOM 2271 C CA . ARG A 1 288 ? -16.934 3.493 28.575 1.00 94.25 288 ARG A CA 1
ATOM 2272 C C . ARG A 1 288 ? -17.367 4.645 27.664 1.00 94.25 288 ARG A C 1
ATOM 2274 O O . ARG A 1 288 ? -18.562 4.928 27.510 1.00 94.25 288 ARG A O 1
ATOM 2281 N N . SER A 1 289 ? -16.389 5.295 27.039 1.00 96.94 289 SER A N 1
ATOM 2282 C CA . SER A 1 289 ? -16.621 6.423 26.140 1.00 96.94 289 SER A CA 1
ATOM 2283 C C . SER A 1 289 ? -15.890 6.292 24.801 1.00 96.94 289 SER A C 1
ATOM 2285 O O . SER A 1 289 ? -14.864 5.625 24.681 1.00 96.94 289 SER A O 1
ATOM 2287 N N . ILE A 1 290 ? -16.460 6.906 23.766 1.00 98.06 290 ILE A N 1
ATOM 2288 C CA . ILE A 1 290 ? -15.823 7.140 22.472 1.00 98.06 290 ILE A CA 1
ATOM 2289 C C . ILE A 1 290 ? -15.481 8.625 22.439 1.00 98.06 290 ILE A C 1
ATOM 2291 O O . ILE A 1 290 ? -16.368 9.469 22.315 1.00 98.06 290 ILE A O 1
ATOM 2295 N N . LEU A 1 291 ? -14.198 8.935 22.578 1.00 98.62 291 LEU A N 1
ATOM 2296 C CA . LEU A 1 291 ? -13.676 10.291 22.554 1.00 98.62 291 LEU A CA 1
ATOM 2297 C C . LEU A 1 291 ? -13.290 10.653 21.120 1.00 98.62 291 LEU A C 1
ATOM 2299 O O . LEU A 1 291 ? -12.492 9.953 20.491 1.00 98.62 291 LEU A O 1
ATOM 2303 N N . TYR A 1 292 ? -13.839 11.751 20.609 1.00 98.75 292 TYR A N 1
ATOM 2304 C CA . TYR A 1 292 ? -13.600 12.224 19.247 1.00 98.75 292 TYR A CA 1
ATOM 2305 C C . TYR A 1 292 ? -12.907 13.588 19.244 1.00 98.75 292 TYR A C 1
ATOM 2307 O O . TYR A 1 292 ? -13.390 14.536 19.866 1.00 98.75 292 TYR A O 1
ATOM 2315 N N . GLY A 1 293 ? -11.768 13.681 18.559 1.00 98.44 293 GLY A N 1
ATOM 2316 C CA . GLY A 1 293 ? -10.940 14.879 18.474 1.00 98.44 293 GLY A CA 1
ATOM 2317 C C . GLY A 1 293 ? -10.802 15.351 17.037 1.00 98.44 293 GLY A C 1
ATOM 2318 O O . GLY A 1 293 ? -10.174 14.680 16.217 1.00 98.44 293 GLY A O 1
ATOM 2319 N N . ASP A 1 294 ? -11.352 16.527 16.754 1.00 98.44 294 ASP A N 1
ATOM 2320 C CA . ASP A 1 294 ? -11.253 17.187 15.458 1.00 98.44 294 ASP A CA 1
ATOM 2321 C C . ASP A 1 294 ? -10.743 18.620 15.628 1.00 98.44 294 ASP A C 1
ATOM 2323 O O . ASP A 1 294 ? -11.349 19.450 16.314 1.00 98.44 294 ASP A O 1
ATOM 2327 N N . SER A 1 295 ? -9.638 18.918 14.950 1.00 97.75 295 SER A N 1
ATOM 2328 C CA . SER A 1 295 ? -8.987 20.220 14.973 1.00 97.75 295 SER A CA 1
ATOM 2329 C C . SER A 1 295 ? -9.804 21.340 14.326 1.00 97.75 295 SER A C 1
ATOM 2331 O O . SER A 1 295 ? -9.575 22.518 14.620 1.00 97.75 295 SER A O 1
ATOM 2333 N N . MET A 1 296 ? -10.779 20.995 13.483 1.00 97.00 296 MET A N 1
ATOM 2334 C CA . MET A 1 296 ? -11.750 21.907 12.873 1.00 97.00 296 MET A CA 1
ATOM 2335 C C . MET A 1 296 ? -13.097 21.929 13.612 1.00 97.00 296 MET A C 1
ATOM 2337 O O . MET A 1 296 ? -13.978 22.705 13.248 1.00 97.00 296 MET A O 1
ATOM 2341 N N . GLN A 1 297 ? -13.228 21.166 14.706 1.00 96.62 297 GLN A N 1
ATOM 2342 C CA . GLN A 1 297 ? -14.396 21.145 15.596 1.00 96.62 297 GLN A CA 1
ATOM 2343 C C . GLN A 1 297 ? -15.699 20.661 14.934 1.00 96.62 297 GLN A C 1
ATOM 2345 O O . GLN A 1 297 ? -16.787 21.055 15.362 1.00 96.62 297 GLN A O 1
ATOM 2350 N N . HIS A 1 298 ? -15.622 19.807 13.909 1.00 97.56 298 HIS A N 1
ATOM 2351 C CA . HIS A 1 298 ? -16.809 19.138 13.386 1.00 97.56 298 HIS A CA 1
ATOM 2352 C C . HIS A 1 298 ? -17.235 17.976 14.300 1.00 97.56 298 HIS A C 1
ATOM 2354 O O . HIS A 1 298 ? -16.418 17.435 15.046 1.00 97.56 298 HIS A O 1
ATOM 2360 N N . PRO A 1 299 ? -18.521 17.580 14.288 1.00 97.81 299 PRO A N 1
ATOM 2361 C CA . PRO A 1 299 ? -18.974 16.405 15.026 1.00 97.81 299 PRO A CA 1
ATOM 2362 C C . PRO A 1 299 ? -18.447 15.106 14.402 1.00 97.81 299 PRO A C 1
ATOM 2364 O O . PRO A 1 299 ? -18.157 15.049 13.207 1.00 97.81 299 PRO A O 1
ATOM 2367 N N . ALA A 1 300 ? -18.388 14.040 15.201 1.00 98.00 300 ALA A N 1
ATOM 2368 C CA . ALA A 1 300 ? -18.047 12.708 14.713 1.00 98.00 300 ALA A CA 1
ATOM 2369 C C . ALA A 1 300 ? -19.058 12.213 13.658 1.00 98.00 300 ALA A C 1
ATOM 2371 O O . ALA A 1 300 ? -20.266 12.375 13.863 1.00 98.00 300 ALA A O 1
ATOM 2372 N N . PRO A 1 301 ? -18.617 11.547 12.570 1.00 98.12 301 PRO A N 1
ATOM 2373 C CA . PRO A 1 301 ? -19.535 10.885 11.649 1.00 98.12 301 PRO A CA 1
ATOM 2374 C C . PRO A 1 301 ? -20.386 9.835 12.377 1.00 98.12 301 PRO A C 1
ATOM 2376 O O . PRO A 1 301 ? -19.849 8.951 13.049 1.00 98.12 301 PRO A O 1
ATOM 2379 N N . ASN A 1 302 ? -21.708 9.865 12.188 1.00 97.94 302 ASN A N 1
ATOM 2380 C CA . ASN A 1 302 ? -22.618 8.885 12.803 1.00 97.94 302 ASN A CA 1
ATOM 2381 C C . ASN A 1 302 ? -22.264 7.439 12.418 1.00 97.94 302 ASN A C 1
ATOM 2383 O O . ASN A 1 302 ? -22.370 6.526 13.239 1.00 97.94 302 ASN A O 1
ATOM 2387 N N . GLU A 1 303 ? -21.815 7.233 11.177 1.00 97.88 303 GLU A N 1
ATOM 2388 C CA . GLU A 1 303 ? -21.377 5.925 10.690 1.00 97.88 303 GLU A CA 1
ATOM 2389 C C . GLU A 1 303 ? -20.150 5.413 11.457 1.00 97.88 303 GLU A C 1
ATOM 2391 O O . GLU A 1 303 ? -20.104 4.242 11.820 1.00 97.88 303 GLU A O 1
ATOM 2396 N N . LEU A 1 304 ? -19.192 6.290 11.778 1.00 98.38 304 LEU A N 1
ATOM 2397 C CA . LEU A 1 304 ? -18.000 5.930 12.548 1.00 98.38 304 LEU A CA 1
ATOM 2398 C C . LEU A 1 304 ? -18.362 5.479 13.963 1.00 98.38 304 LEU A C 1
ATOM 2400 O O . LEU A 1 304 ? -17.885 4.443 14.422 1.00 98.38 304 LEU A O 1
ATOM 2404 N N . ILE A 1 305 ? -19.239 6.228 14.635 1.00 98.19 305 ILE A N 1
ATOM 2405 C CA . ILE A 1 305 ? -19.735 5.863 15.968 1.00 98.19 305 ILE A CA 1
ATOM 2406 C C . ILE A 1 305 ? -20.462 4.516 15.919 1.00 98.19 305 ILE A C 1
ATOM 2408 O O . ILE A 1 305 ? -20.206 3.651 16.755 1.00 98.19 305 ILE A O 1
ATOM 2412 N N . SER A 1 306 ? -21.310 4.314 14.907 1.00 97.31 306 SER A N 1
ATOM 2413 C CA . SER A 1 306 ? -22.047 3.060 14.717 1.00 97.31 306 SER A CA 1
ATOM 2414 C C . SER A 1 306 ? -21.104 1.882 14.468 1.00 97.31 306 SER A C 1
ATOM 2416 O O . SER A 1 306 ? -21.290 0.826 15.064 1.00 97.31 306 SER A O 1
ATOM 2418 N N . ALA A 1 307 ? -20.053 2.068 13.662 1.00 97.44 307 ALA A N 1
ATOM 2419 C CA . ALA A 1 307 ? -19.044 1.046 13.398 1.00 97.44 307 ALA A CA 1
ATOM 2420 C C . ALA A 1 307 ? -18.277 0.646 14.666 1.00 97.44 307 ALA A C 1
ATOM 2422 O O . ALA A 1 307 ? -18.073 -0.541 14.918 1.00 97.44 307 ALA A O 1
ATOM 2423 N N . ILE A 1 308 ? -17.892 1.621 15.493 1.00 97.38 308 ILE A N 1
ATOM 2424 C CA . ILE A 1 308 ? -17.211 1.362 16.767 1.00 97.38 308 ILE A CA 1
ATOM 2425 C C . ILE A 1 308 ? -18.142 0.620 17.733 1.00 97.38 308 ILE A C 1
ATOM 2427 O O . ILE A 1 308 ? -17.741 -0.390 18.306 1.00 97.38 308 ILE A O 1
ATOM 2431 N N . GLN A 1 309 ? -19.384 1.084 17.901 1.00 96.12 309 GLN A N 1
ATOM 2432 C CA . GLN A 1 309 ? -20.359 0.453 18.798 1.00 96.12 309 GLN A CA 1
ATOM 2433 C C . GLN A 1 309 ? -20.720 -0.968 18.352 1.00 96.12 309 GLN A C 1
ATOM 2435 O O . GLN A 1 309 ? -20.750 -1.877 19.180 1.00 96.12 309 GLN A O 1
ATOM 2440 N N . TRP A 1 310 ? -20.927 -1.175 17.049 1.00 95.31 310 TRP A N 1
ATOM 2441 C CA . TRP A 1 310 ? -21.148 -2.495 16.461 1.00 95.31 310 TRP A CA 1
ATOM 2442 C C . TRP A 1 310 ? -19.983 -3.438 16.769 1.00 95.31 310 TRP A C 1
ATOM 2444 O O . TRP A 1 310 ? -20.198 -4.514 17.327 1.00 95.31 310 TRP A O 1
ATOM 2454 N N . TRP A 1 311 ? -18.746 -3.010 16.508 1.00 95.62 311 TRP A N 1
ATOM 2455 C CA . TRP A 1 311 ? -17.577 -3.842 16.777 1.00 95.62 311 TRP A CA 1
ATOM 2456 C C . TRP A 1 311 ? -17.433 -4.154 18.270 1.00 95.62 311 TRP A C 1
ATOM 2458 O O . TRP A 1 311 ? -17.190 -5.302 18.626 1.00 95.62 311 TRP A O 1
ATOM 2468 N N . LEU A 1 312 ? -17.645 -3.180 19.160 1.00 94.44 312 LEU A N 1
ATOM 2469 C CA . LEU A 1 312 ? -17.618 -3.410 20.610 1.00 94.44 312 LEU A CA 1
ATOM 2470 C C . LEU A 1 312 ? -18.684 -4.421 21.063 1.00 94.44 312 LEU A C 1
ATOM 2472 O O . LEU A 1 312 ? -18.408 -5.247 21.936 1.00 94.44 312 LEU A O 1
ATOM 2476 N N . SER A 1 313 ? -19.872 -4.405 20.450 1.00 92.69 313 SER A N 1
ATOM 2477 C CA . SER A 1 313 ? -20.956 -5.336 20.789 1.00 92.69 313 SER A CA 1
ATOM 2478 C C . SER A 1 313 ? -20.588 -6.804 20.520 1.00 92.69 313 SER A C 1
ATOM 2480 O O . SER A 1 313 ? -20.880 -7.670 21.348 1.00 92.69 313 SER A O 1
ATOM 2482 N N . ASP A 1 314 ? -19.831 -7.082 19.451 1.00 89.00 314 ASP A N 1
ATOM 2483 C CA . ASP A 1 314 ? -19.340 -8.429 19.109 1.00 89.00 314 ASP A CA 1
ATOM 2484 C C . ASP A 1 314 ? -18.360 -8.996 20.150 1.00 89.00 314 ASP A C 1
ATOM 2486 O O . ASP A 1 314 ? -18.183 -10.219 20.285 1.00 89.00 314 ASP A O 1
ATOM 2490 N N . TRP A 1 315 ? -17.700 -8.116 20.904 1.00 86.94 315 TRP A N 1
ATOM 2491 C CA . TRP A 1 315 ? -16.704 -8.505 21.896 1.00 86.94 315 TRP A CA 1
ATOM 2492 C C . TRP A 1 315 ? -17.251 -8.587 23.319 1.00 86.94 315 TRP A C 1
ATOM 2494 O O . TRP A 1 315 ? -16.490 -8.865 24.242 1.00 86.94 315 TRP A O 1
ATOM 2504 N N . GLY A 1 316 ? -18.572 -8.483 23.492 1.00 69.62 316 GLY A N 1
ATOM 2505 C CA . GLY A 1 316 ? -19.245 -8.754 24.764 1.00 69.62 316 GLY A CA 1
ATOM 2506 C C . GLY A 1 316 ? -18.851 -7.793 25.883 1.00 69.62 316 GLY A C 1
ATOM 2507 O O . GLY A 1 316 ? -19.047 -8.117 27.053 1.00 69.62 316 GLY A O 1
ATOM 2508 N N . THR A 1 317 ? -18.280 -6.634 25.542 1.00 62.59 317 THR A N 1
ATOM 2509 C CA . THR A 1 317 ? -17.793 -5.683 26.536 1.00 62.59 317 THR A CA 1
ATOM 2510 C C . THR A 1 317 ? -18.919 -4.910 27.208 1.00 62.59 317 THR A C 1
ATOM 2512 O O . THR A 1 317 ? -18.733 -4.584 28.374 1.00 62.59 317 THR A O 1
ATOM 2515 N N . VAL A 1 318 ? -20.099 -4.686 26.596 1.00 57.84 318 VAL A N 1
ATOM 2516 C CA . VAL A 1 318 ? -21.306 -4.295 27.358 1.00 57.84 318 VAL A CA 1
ATOM 2517 C C . VAL A 1 318 ? -22.638 -4.386 26.594 1.00 57.84 318 VAL A C 1
ATOM 2519 O O . VAL A 1 318 ? -22.659 -4.282 25.374 1.00 57.84 318 VAL A O 1
ATOM 2522 N N . SER A 1 319 ? -23.759 -4.477 27.330 1.00 60.06 319 SER A N 1
ATOM 2523 C CA . SER A 1 319 ? -25.135 -4.279 26.836 1.00 60.06 319 SER A CA 1
ATOM 2524 C C . SER A 1 319 ? -25.512 -2.817 26.559 1.00 60.06 319 SER A C 1
ATOM 2526 O O . SER A 1 319 ? -26.519 -2.580 25.896 1.00 60.06 319 SER A O 1
ATOM 2528 N N . ASP A 1 320 ? -24.746 -1.842 27.069 1.00 73.19 320 ASP A N 1
ATOM 2529 C CA . ASP A 1 320 ? -25.088 -0.416 26.965 1.00 73.19 320 ASP A CA 1
ATOM 2530 C C . ASP A 1 320 ? -24.097 0.334 26.076 1.00 73.19 320 ASP A C 1
ATOM 2532 O O . ASP A 1 320 ? -22.879 0.152 26.183 1.00 73.19 320 ASP A O 1
ATOM 2536 N N . ASN A 1 321 ? -24.639 1.225 25.245 1.00 86.06 321 ASN A N 1
ATOM 2537 C CA . ASN A 1 321 ? -23.888 2.052 24.307 1.00 86.06 321 ASN A CA 1
ATOM 2538 C C . ASN A 1 321 ? -22.810 2.884 25.018 1.00 86.06 321 ASN A C 1
ATOM 2540 O O . ASN A 1 321 ? -23.068 3.519 26.042 1.00 86.06 321 ASN A O 1
ATOM 2544 N N . PHE A 1 322 ? -21.609 2.920 24.436 1.00 94.56 322 PHE A N 1
ATOM 2545 C CA . PHE A 1 322 ? -20.544 3.820 24.878 1.00 94.56 322 PHE A CA 1
ATOM 2546 C C . PHE A 1 322 ? -20.975 5.273 24.666 1.00 94.56 322 PHE A C 1
ATOM 2548 O O . PHE A 1 322 ? -21.531 5.616 23.615 1.00 94.56 322 PHE A O 1
ATOM 2555 N N . LYS A 1 323 ? -20.692 6.129 25.651 1.00 96.44 323 LYS A N 1
ATOM 2556 C CA . LYS A 1 323 ? -20.988 7.561 25.565 1.00 96.44 323 LYS A CA 1
ATOM 2557 C C . LYS A 1 323 ? -20.041 8.221 24.567 1.00 96.44 323 LYS A C 1
ATOM 2559 O O . LYS A 1 323 ? -18.837 8.024 24.651 1.00 96.44 323 LYS A O 1
ATOM 2564 N N . VAL A 1 324 ? -20.562 9.023 23.645 1.00 97.50 324 VAL A N 1
ATOM 2565 C CA . VAL A 1 324 ? -19.717 9.836 22.761 1.00 97.50 324 VAL A CA 1
ATOM 2566 C C . VAL A 1 324 ? -19.382 11.144 23.473 1.00 97.50 324 VAL A C 1
ATOM 2568 O O . VAL A 1 324 ? -20.290 11.834 23.931 1.00 97.50 324 VAL A O 1
ATOM 2571 N N . ASP A 1 325 ? -18.097 11.467 23.574 1.00 98.19 325 ASP A N 1
ATOM 2572 C CA . ASP A 1 325 ? -17.580 12.678 24.216 1.00 98.19 325 ASP A CA 1
ATOM 2573 C C . ASP A 1 325 ? -16.469 13.316 23.364 1.00 98.19 325 ASP A C 1
ATOM 2575 O O . ASP A 1 325 ? -15.950 12.725 22.414 1.00 98.19 325 ASP A O 1
ATOM 2579 N N . ASN A 1 326 ? -16.099 14.554 23.696 1.00 97.88 326 ASN A N 1
ATOM 2580 C CA . ASN A 1 326 ? -15.031 15.268 23.000 1.00 97.88 326 ASN A CA 1
ATOM 2581 C C . ASN A 1 326 ? -13.656 14.860 23.541 1.00 97.88 326 ASN A C 1
ATOM 2583 O O . ASN A 1 326 ? -13.414 14.914 24.748 1.00 97.88 326 ASN A O 1
ATOM 2587 N N . LEU A 1 327 ? -12.733 14.540 22.638 1.00 98.31 327 LEU A N 1
ATOM 2588 C CA . LEU A 1 327 ? -11.314 14.395 22.939 1.00 98.31 327 LEU A CA 1
ATOM 2589 C C . LEU A 1 327 ? -10.648 15.781 22.856 1.00 98.31 327 LEU A C 1
ATOM 2591 O O . LEU A 1 327 ? -10.775 16.434 21.815 1.00 98.3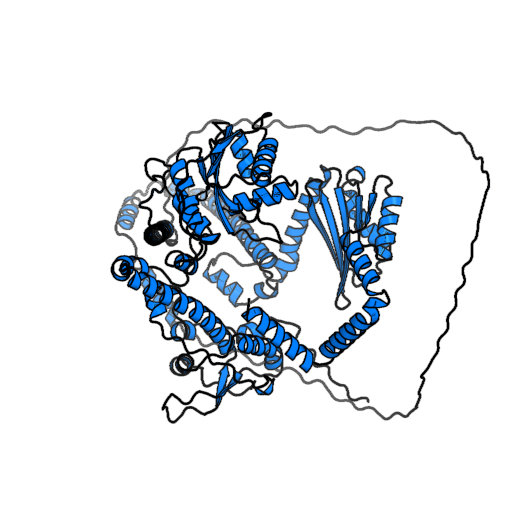1 327 LEU A O 1
ATOM 2595 N N . PRO A 1 328 ? -9.950 16.261 23.905 1.00 97.75 328 PRO A N 1
ATOM 2596 C CA . PRO A 1 328 ? -9.265 17.551 23.860 1.00 97.75 328 PRO A CA 1
ATOM 2597 C C . PRO A 1 328 ? -8.310 17.646 22.666 1.00 97.75 328 PRO A C 1
ATOM 2599 O O . PRO A 1 328 ? -7.358 16.882 22.566 1.00 97.75 328 PRO A O 1
ATOM 2602 N N . CYS A 1 329 ? -8.571 18.593 21.765 1.00 97.38 329 CYS A N 1
ATOM 2603 C CA . CYS A 1 329 ? -7.861 18.749 20.499 1.00 97.38 329 CYS A CA 1
ATOM 2604 C C . CYS A 1 329 ? -7.506 20.224 20.270 1.00 97.38 329 CYS A C 1
ATOM 2606 O O . CYS A 1 329 ? -8.266 21.127 20.635 1.00 97.38 329 CYS A O 1
ATOM 2608 N N . GLY A 1 330 ? -6.337 20.475 19.679 1.00 96.12 330 GLY A N 1
ATOM 2609 C CA . GLY A 1 330 ? -5.914 21.819 19.292 1.00 96.12 330 GLY A CA 1
ATOM 2610 C C . GLY A 1 330 ? -6.750 22.334 18.122 1.00 96.12 330 GLY A C 1
ATOM 2611 O O . GLY A 1 330 ? -7.235 21.553 17.312 1.00 96.12 330 GLY A O 1
ATOM 2612 N N . ARG A 1 331 ? -6.914 23.655 18.000 1.00 96.62 331 ARG A N 1
ATOM 2613 C CA . ARG A 1 331 ? -7.678 24.247 16.891 1.00 96.62 331 ARG A CA 1
ATOM 2614 C C . ARG A 1 331 ? -6.765 24.538 15.704 1.00 96.62 331 ARG A C 1
ATOM 2616 O O . ARG A 1 331 ? -5.847 25.347 15.829 1.00 96.62 331 ARG A O 1
ATOM 2623 N N . GLN A 1 332 ? -7.054 23.921 14.565 1.00 95.19 332 GLN A N 1
ATOM 2624 C CA . GLN A 1 332 ? -6.363 24.167 13.304 1.00 95.19 332 GLN A CA 1
ATOM 2625 C C . GLN A 1 332 ? -6.877 25.445 12.636 1.00 95.19 332 GLN A C 1
ATOM 2627 O O . GLN A 1 332 ? -8.057 25.789 12.730 1.00 95.19 332 GLN A O 1
ATOM 2632 N N . THR A 1 333 ? -5.972 26.160 11.968 1.00 93.62 333 THR A N 1
ATOM 2633 C CA . THR A 1 333 ? -6.269 27.412 11.250 1.00 93.62 333 THR A CA 1
ATOM 2634 C C . THR A 1 333 ? -5.890 27.379 9.771 1.00 93.62 333 THR A C 1
ATOM 2636 O O . THR A 1 333 ? -6.127 28.355 9.068 1.00 93.62 333 THR A O 1
ATOM 2639 N N . ASP A 1 334 ? -5.281 26.291 9.307 1.00 93.81 334 ASP A N 1
ATOM 2640 C CA . ASP A 1 334 ? -4.941 26.051 7.905 1.00 93.81 334 ASP A CA 1
ATOM 2641 C C . ASP A 1 334 ? -5.758 24.878 7.344 1.00 93.81 334 ASP A C 1
ATOM 2643 O O . ASP A 1 334 ? -6.561 24.275 8.053 1.00 93.81 334 ASP A O 1
ATOM 2647 N N . ASN A 1 335 ? -5.525 24.527 6.081 1.00 92.19 335 ASN A N 1
ATOM 2648 C CA . ASN A 1 335 ? -6.231 23.438 5.415 1.00 92.19 335 ASN A CA 1
ATOM 2649 C C . ASN A 1 335 ? -5.396 22.160 5.286 1.00 92.19 335 ASN A C 1
ATOM 2651 O O . ASN A 1 335 ? -5.796 21.307 4.518 1.00 92.19 335 ASN A O 1
ATOM 2655 N N . GLU A 1 336 ? -4.233 22.009 5.926 1.00 94.00 336 GLU A N 1
ATOM 2656 C CA . GLU A 1 336 ? -3.321 20.885 5.618 1.00 94.00 336 GLU A CA 1
ATOM 2657 C C . GLU A 1 336 ? -2.595 20.273 6.821 1.00 94.00 336 GLU A C 1
ATOM 2659 O O . GLU A 1 336 ? -1.889 19.272 6.683 1.00 94.00 336 GLU A O 1
ATOM 2664 N N . SER A 1 337 ? -2.765 20.843 8.013 1.00 96.56 337 SER A N 1
ATOM 2665 C CA . SER A 1 337 ? -2.123 20.379 9.246 1.00 96.56 337 SER A CA 1
ATOM 2666 C C . SER A 1 337 ? -2.954 19.382 10.045 1.00 96.56 337 SER A C 1
ATOM 2668 O O . SER A 1 337 ? -2.518 18.973 11.120 1.00 96.56 337 SER A O 1
ATOM 2670 N N . CYS A 1 338 ? -4.120 18.957 9.554 1.00 97.50 338 CYS A N 1
ATOM 2671 C CA . CYS A 1 338 ? -5.040 18.080 10.288 1.00 97.50 338 CYS A CA 1
ATOM 2672 C C . CYS A 1 338 ? -4.371 16.793 10.775 1.00 97.50 338 CYS A C 1
ATOM 2674 O O . CYS A 1 338 ? -4.577 16.393 11.915 1.00 97.50 338 CYS A O 1
ATOM 2676 N N . THR A 1 339 ? -3.468 16.209 9.984 1.00 98.00 339 THR A N 1
ATOM 2677 C CA . THR A 1 339 ? -2.658 15.057 10.400 1.00 98.00 339 THR A CA 1
ATOM 2678 C C . THR A 1 339 ? -1.809 15.350 11.637 1.00 98.00 339 THR A C 1
ATOM 2680 O O . THR A 1 339 ? -1.770 14.539 12.559 1.00 98.00 339 THR A O 1
ATOM 2683 N N . LEU A 1 340 ? -1.146 16.511 11.689 1.00 97.94 340 LEU A N 1
ATOM 2684 C CA . LEU A 1 340 ? -0.302 16.900 12.823 1.00 97.94 340 LEU A CA 1
ATOM 2685 C C . LEU A 1 340 ? -1.148 17.057 14.086 1.00 97.94 340 LEU A C 1
ATOM 2687 O O . LEU A 1 340 ? -0.770 16.555 15.142 1.00 97.94 340 LEU A O 1
ATOM 2691 N N . TYR A 1 341 ? -2.310 17.704 13.968 1.00 98.19 341 TYR A N 1
ATOM 2692 C CA . TYR A 1 341 ? -3.241 17.859 15.083 1.00 98.19 341 TYR A CA 1
ATOM 2693 C C . TYR A 1 341 ? -3.833 16.525 15.536 1.00 98.19 341 TYR A C 1
ATOM 2695 O O . TYR A 1 341 ? -3.885 16.277 16.738 1.00 98.19 341 TYR A O 1
ATOM 2703 N N . ALA A 1 342 ? -4.242 15.653 14.611 1.00 98.38 342 ALA A N 1
ATOM 2704 C CA . ALA A 1 342 ? -4.783 14.339 14.938 1.00 98.38 342 ALA A CA 1
ATOM 2705 C C . ALA A 1 342 ? -3.755 13.508 15.719 1.00 98.38 342 ALA A C 1
ATOM 2707 O O . ALA A 1 342 ? -4.063 13.002 16.796 1.00 98.38 342 ALA A O 1
ATOM 2708 N N . ILE A 1 343 ? -2.503 13.438 15.254 1.00 98.25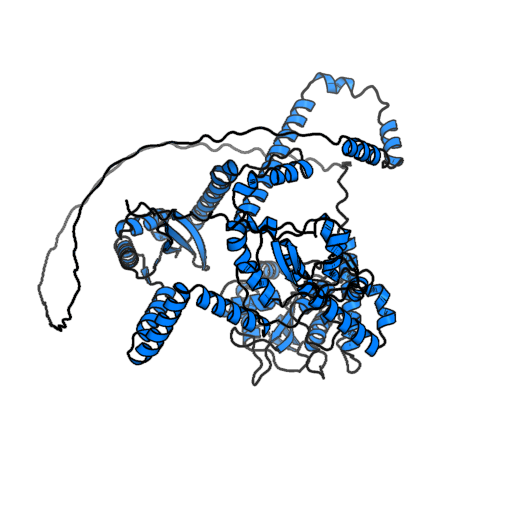 343 ILE A N 1
ATOM 2709 C CA . ILE A 1 343 ? -1.467 12.690 15.976 1.00 98.25 343 ILE A CA 1
ATOM 2710 C C . ILE A 1 343 ? -1.086 13.357 17.299 1.00 98.25 343 ILE A C 1
ATOM 2712 O O . ILE A 1 343 ? -0.947 12.655 18.294 1.00 98.25 343 ILE A O 1
ATOM 2716 N N . ASN A 1 344 ? -0.960 14.686 17.360 1.00 98.00 344 ASN A N 1
ATOM 2717 C CA . ASN A 1 344 ? -0.710 15.379 18.628 1.00 98.00 344 ASN A CA 1
ATOM 2718 C C . ASN A 1 344 ? -1.838 15.158 19.640 1.00 98.00 344 ASN A C 1
ATOM 2720 O O . ASN A 1 344 ? -1.567 15.012 20.823 1.00 98.00 344 ASN A O 1
ATOM 2724 N N . THR A 1 345 ? -3.081 15.068 19.174 1.00 98.31 345 THR A N 1
ATOM 2725 C CA . THR A 1 345 ? -4.242 14.760 20.015 1.00 98.31 345 THR A CA 1
ATOM 2726 C C . THR A 1 345 ? -4.155 13.347 20.588 1.00 98.31 345 THR A C 1
ATOM 2728 O O . THR A 1 345 ? -4.367 13.157 21.783 1.00 98.31 345 THR A O 1
ATOM 2731 N N . LEU A 1 346 ? -3.775 12.359 19.769 1.00 98.12 346 LEU A N 1
ATOM 2732 C CA . LEU A 1 346 ? -3.521 10.998 20.251 1.00 98.12 346 LEU A CA 1
ATOM 2733 C C . LEU A 1 346 ? -2.334 10.967 21.226 1.00 98.12 346 LEU A C 1
ATOM 2735 O O . LEU A 1 346 ? -2.436 10.354 22.282 1.00 98.12 346 LEU A O 1
ATOM 2739 N N . ALA A 1 347 ? -1.239 11.663 20.916 1.00 96.94 347 ALA A N 1
ATOM 2740 C CA . ALA A 1 347 ? -0.066 11.752 21.784 1.00 96.94 347 ALA A CA 1
ATOM 2741 C C . ALA A 1 347 ? -0.401 12.400 23.135 1.00 96.94 347 ALA A C 1
ATOM 2743 O O . ALA A 1 347 ? -0.036 11.866 24.174 1.00 96.94 347 ALA A O 1
ATOM 2744 N N . GLY A 1 348 ? -1.167 13.493 23.136 1.00 96.31 348 GLY A N 1
ATOM 2745 C CA . GLY A 1 348 ? -1.610 14.162 24.356 1.00 96.31 348 GLY A CA 1
ATOM 2746 C C . GLY A 1 348 ? -2.591 13.335 25.186 1.00 96.31 348 GLY A C 1
ATOM 2747 O O . GLY A 1 348 ? -2.658 13.522 26.395 1.00 96.31 348 GLY A O 1
ATOM 2748 N N . TYR A 1 349 ? -3.320 12.394 24.579 1.00 96.38 349 TYR A N 1
ATOM 2749 C CA . TYR A 1 349 ? -4.103 11.416 25.336 1.00 96.38 349 TYR A CA 1
ATOM 2750 C C . TYR A 1 349 ? -3.216 10.333 25.963 1.00 96.38 349 TYR A C 1
ATOM 2752 O O . TYR A 1 349 ? -3.402 9.987 27.125 1.00 96.38 349 TYR A O 1
ATOM 2760 N N . VAL A 1 350 ? -2.259 9.794 25.200 1.00 94.31 350 VAL A N 1
ATOM 2761 C CA . VAL A 1 350 ? -1.418 8.667 25.635 1.00 94.31 350 VAL A CA 1
ATOM 2762 C C . VAL A 1 350 ? -0.369 9.099 26.668 1.00 94.31 350 VAL A C 1
ATOM 2764 O O . VAL A 1 350 ? -0.113 8.367 27.618 1.00 94.31 350 VAL A O 1
ATOM 2767 N N . THR A 1 351 ? 0.234 10.275 26.493 1.00 92.12 351 THR A N 1
ATOM 2768 C CA . THR A 1 351 ? 1.319 10.815 27.329 1.00 92.12 351 THR A CA 1
ATOM 2769 C C . THR A 1 351 ? 1.177 12.343 27.486 1.00 92.12 351 THR A C 1
ATOM 2771 O O . THR A 1 351 ? 1.998 13.117 26.984 1.00 92.12 351 THR A O 1
ATOM 2774 N N . PRO A 1 352 ? 0.146 12.828 28.214 1.00 91.69 352 PRO A N 1
ATOM 2775 C CA . PRO A 1 352 ? -0.207 14.255 28.295 1.00 91.69 352 PRO A CA 1
ATOM 2776 C C . PRO A 1 352 ? 0.910 15.170 28.809 1.00 91.69 352 PRO A C 1
ATOM 2778 O O . PRO A 1 352 ? 0.945 16.349 28.458 1.00 91.69 352 PRO A O 1
ATOM 2781 N N . LEU A 1 353 ? 1.809 14.652 29.654 1.00 90.25 353 LEU A N 1
ATOM 2782 C CA . LEU A 1 353 ? 2.930 15.424 30.201 1.00 90.25 353 LEU A CA 1
ATOM 2783 C C . LEU A 1 353 ? 4.021 15.693 29.158 1.00 90.25 353 LEU A C 1
ATOM 2785 O O . LEU A 1 353 ? 4.652 16.748 29.203 1.00 90.25 353 LEU A O 1
ATOM 2789 N N . ASP A 1 354 ? 4.210 14.768 28.217 1.00 91.62 354 ASP A N 1
ATOM 2790 C CA . ASP A 1 354 ? 5.253 14.853 27.194 1.00 91.62 354 ASP A CA 1
ATOM 2791 C C . ASP A 1 354 ? 4.747 15.545 25.918 1.00 91.62 354 ASP A C 1
ATOM 2793 O O . ASP A 1 354 ? 5.520 16.195 25.210 1.00 91.62 354 ASP A O 1
ATOM 2797 N N . PHE A 1 355 ? 3.439 15.457 25.643 1.00 93.62 355 PHE A N 1
ATOM 2798 C CA . PHE A 1 355 ? 2.808 16.006 24.439 1.00 93.62 355 PHE A CA 1
ATOM 2799 C C . PHE A 1 355 ? 1.644 16.935 24.782 1.00 93.62 355 PHE A C 1
ATOM 2801 O O . PHE A 1 355 ? 0.480 16.544 24.666 1.00 93.62 355 PHE A O 1
ATOM 2808 N N . PRO A 1 356 ? 1.921 18.196 25.158 1.00 94.88 356 PRO A N 1
ATOM 2809 C CA . PRO A 1 356 ? 0.859 19.176 25.307 1.00 94.88 356 PRO A CA 1
ATOM 2810 C C . PRO A 1 356 ? 0.106 19.350 23.981 1.00 94.88 356 PRO A C 1
ATOM 2812 O O . PRO A 1 356 ? 0.701 19.380 22.896 1.00 94.88 356 PRO A O 1
ATOM 2815 N N . ILE A 1 357 ? -1.216 19.484 24.083 1.00 97.06 357 ILE A N 1
ATOM 2816 C CA . ILE A 1 357 ? -2.081 19.769 22.938 1.00 97.06 357 ILE A CA 1
ATOM 2817 C C . ILE A 1 357 ? -1.680 21.112 22.322 1.00 97.06 357 ILE A C 1
ATOM 2819 O O . ILE A 1 357 ? -1.461 22.092 23.038 1.00 97.06 357 ILE A O 1
ATOM 2823 N N . TYR A 1 358 ? -1.590 21.157 20.995 1.00 95.62 358 TYR A N 1
ATOM 2824 C CA . TYR A 1 358 ? -1.188 22.356 20.268 1.00 95.62 358 TYR A CA 1
ATOM 2825 C C . TYR A 1 358 ? -2.057 23.575 20.596 1.00 95.62 358 TYR A C 1
ATOM 2827 O O . TYR A 1 358 ? -3.289 23.535 20.542 1.00 95.62 358 TYR A O 1
ATOM 2835 N N . ASP A 1 359 ? -1.380 24.684 20.901 1.00 91.69 359 ASP A N 1
ATOM 2836 C CA . ASP A 1 359 ? -1.975 25.980 21.205 1.00 91.69 359 ASP A CA 1
ATOM 2837 C C . ASP A 1 359 ? -1.830 26.959 20.021 1.00 91.69 359 ASP A C 1
ATOM 2839 O O . ASP A 1 359 ? -1.445 26.595 18.909 1.00 91.69 359 ASP A O 1
ATOM 2843 N N . LYS A 1 360 ? -2.118 28.246 20.251 1.00 81.81 360 LYS A N 1
ATOM 2844 C CA . LYS A 1 360 ? -2.001 29.299 19.224 1.00 81.81 360 LYS A CA 1
ATOM 2845 C C . LYS A 1 360 ? -0.561 29.580 18.764 1.00 81.81 360 LYS A C 1
ATOM 2847 O O . LYS A 1 360 ? -0.389 30.324 17.804 1.00 81.81 360 LYS A O 1
ATOM 2852 N N . LYS A 1 361 ? 0.463 29.059 19.449 1.00 87.25 361 LYS A N 1
ATOM 2853 C CA . LYS A 1 361 ? 1.879 29.194 19.063 1.00 87.25 361 LYS A CA 1
ATOM 2854 C C . LYS A 1 361 ? 2.344 28.048 18.166 1.00 87.25 361 LYS A C 1
ATOM 2856 O O . LYS A 1 361 ? 3.514 28.021 17.778 1.00 87.25 361 LYS A O 1
ATOM 2861 N N . PHE A 1 362 ? 1.453 27.111 17.847 1.00 92.50 362 PHE A N 1
ATOM 2862 C CA . PHE A 1 362 ? 1.708 26.053 16.888 1.00 92.50 362 PHE A CA 1
ATOM 2863 C C . PHE A 1 362 ? 2.158 26.627 15.540 1.00 92.50 362 PHE A C 1
ATOM 2865 O O . PHE A 1 362 ? 1.552 27.549 14.997 1.00 92.50 362 PHE A O 1
ATOM 2872 N N . SER A 1 363 ? 3.239 26.068 15.002 1.00 95.19 363 SER A N 1
ATOM 2873 C CA . SER A 1 363 ? 3.750 26.401 13.677 1.00 95.19 363 SER A CA 1
ATOM 2874 C C . SER A 1 363 ? 3.814 25.108 12.866 1.00 95.19 363 SER A C 1
ATOM 2876 O O . SER A 1 363 ? 4.712 24.302 13.123 1.00 95.19 363 SER A O 1
ATOM 2878 N N . PRO A 1 364 ? 2.905 24.911 11.890 1.00 94.88 364 PRO A N 1
ATOM 2879 C CA . PRO A 1 364 ? 2.865 23.716 11.052 1.00 94.88 364 PRO A CA 1
ATOM 2880 C C . PRO A 1 364 ? 4.227 23.319 10.493 1.00 94.88 364 PRO A C 1
ATOM 2882 O O . PRO A 1 364 ? 4.675 22.192 10.681 1.00 94.88 364 PRO A O 1
ATOM 2885 N N . ASN A 1 365 ? 4.926 24.272 9.875 1.00 95.56 365 ASN A N 1
ATOM 2886 C CA . ASN A 1 365 ? 6.196 24.017 9.198 1.00 95.56 365 ASN A CA 1
ATOM 2887 C C . ASN A 1 365 ? 7.298 23.645 10.187 1.00 95.56 365 ASN A C 1
ATOM 2889 O O . ASN A 1 365 ? 8.069 22.719 9.937 1.00 95.56 365 ASN A O 1
ATOM 2893 N N . LYS A 1 366 ? 7.336 24.312 11.346 1.00 96.19 366 LYS A N 1
ATOM 2894 C CA . LYS A 1 366 ? 8.292 23.977 12.402 1.00 96.19 366 LYS A CA 1
ATOM 2895 C C . LYS A 1 366 ? 8.011 22.591 12.978 1.00 96.19 366 LYS A C 1
ATOM 2897 O O . LYS A 1 366 ? 8.947 21.828 13.189 1.00 96.19 366 LYS A O 1
ATOM 2902 N N . THR A 1 367 ? 6.745 22.249 13.204 1.00 96.44 367 THR A N 1
ATOM 2903 C CA . THR A 1 367 ? 6.361 20.922 13.693 1.00 96.44 367 THR A CA 1
ATOM 2904 C C . THR A 1 367 ? 6.687 19.847 12.672 1.00 96.44 367 THR A C 1
ATOM 2906 O O . THR A 1 367 ? 7.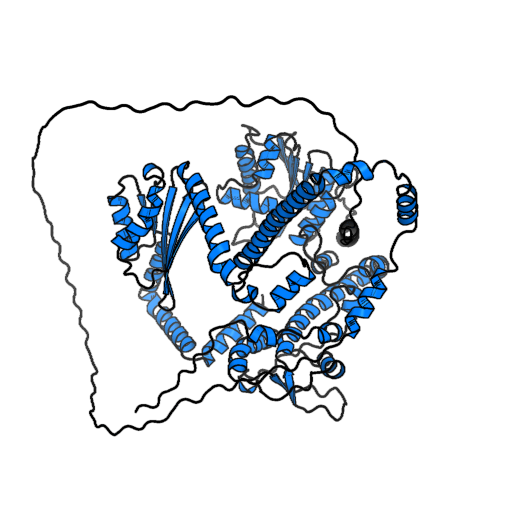306 18.860 13.035 1.00 96.44 367 THR A O 1
ATOM 2909 N N . ARG A 1 368 ? 6.364 20.050 11.394 1.00 97.12 368 ARG A N 1
ATOM 2910 C CA . ARG A 1 368 ? 6.737 19.149 10.297 1.00 97.12 368 ARG A CA 1
ATOM 2911 C C . ARG A 1 368 ? 8.236 18.867 10.261 1.00 97.12 368 ARG A C 1
ATOM 2913 O O . ARG A 1 368 ? 8.650 17.712 10.206 1.00 97.12 368 ARG A O 1
ATOM 2920 N N . TYR A 1 369 ? 9.036 19.927 10.347 1.00 97.44 369 TYR A N 1
ATOM 2921 C CA . TYR A 1 369 ? 10.489 19.847 10.438 1.00 97.44 369 TYR A CA 1
ATOM 2922 C C . TYR A 1 369 ? 10.944 19.019 11.651 1.00 97.44 369 TYR A C 1
ATOM 2924 O O . TYR A 1 369 ? 11.751 18.103 11.508 1.00 97.44 369 TYR A O 1
ATOM 2932 N N . GLN A 1 370 ? 10.389 19.287 12.835 1.00 96.19 370 GLN A N 1
ATOM 2933 C CA . GLN A 1 370 ? 10.713 18.549 14.058 1.00 96.19 370 GLN A CA 1
ATOM 2934 C C . GLN A 1 370 ? 10.295 17.075 13.970 1.00 96.19 370 GLN A C 1
ATOM 2936 O O . GLN A 1 370 ? 11.087 16.199 14.304 1.00 96.19 370 GLN A O 1
ATOM 2941 N N . THR A 1 371 ? 9.092 16.792 13.467 1.00 96.56 371 THR A N 1
ATOM 2942 C CA . THR A 1 371 ? 8.587 15.433 13.243 1.00 96.56 371 THR A CA 1
ATOM 2943 C C . THR A 1 371 ? 9.497 14.664 12.296 1.00 96.56 371 THR A C 1
ATOM 2945 O O . THR A 1 371 ? 9.849 13.528 12.598 1.00 96.56 371 THR A O 1
ATOM 2948 N N . PHE A 1 372 ? 9.947 15.281 11.200 1.00 97.31 372 PHE A N 1
ATOM 2949 C CA . PHE A 1 372 ? 10.927 14.672 10.304 1.00 97.31 372 PHE A CA 1
ATOM 2950 C C . PHE A 1 372 ? 12.218 14.293 11.045 1.00 97.31 372 PHE A C 1
ATOM 2952 O O . PHE A 1 372 ? 12.683 13.163 10.919 1.00 97.31 372 PHE A O 1
ATOM 2959 N N . GLN A 1 373 ? 12.784 15.200 11.851 1.00 96.56 373 GLN A N 1
ATOM 2960 C CA . GLN A 1 373 ? 14.006 14.908 12.612 1.00 96.56 373 GLN A CA 1
ATOM 2961 C C . GLN A 1 373 ? 13.806 13.751 13.598 1.00 96.56 373 GLN A C 1
ATOM 2963 O O . GLN A 1 373 ? 14.658 12.866 13.694 1.00 96.56 373 GLN A O 1
ATOM 2968 N N . THR A 1 374 ? 12.675 13.734 14.307 1.00 95.62 374 THR A N 1
ATOM 2969 C CA . THR A 1 374 ? 12.323 12.653 15.233 1.00 95.62 374 THR A CA 1
ATOM 2970 C C . THR A 1 374 ? 12.163 11.321 14.506 1.00 95.62 374 THR A C 1
ATOM 2972 O O . THR A 1 374 ? 12.647 10.309 15.004 1.00 95.62 374 THR A O 1
ATOM 2975 N N . LEU A 1 375 ? 11.536 11.312 13.327 1.00 96.06 375 LEU A N 1
ATOM 2976 C CA . LEU A 1 375 ? 11.359 10.110 12.514 1.00 96.06 375 LEU A CA 1
ATOM 2977 C C . LEU A 1 375 ? 12.687 9.564 11.997 1.00 96.06 375 LEU A C 1
ATOM 2979 O O . LEU A 1 375 ? 12.957 8.382 12.174 1.00 96.06 375 LEU A O 1
ATOM 2983 N N . VAL A 1 376 ? 13.545 10.413 11.423 1.00 95.44 376 VAL A N 1
ATOM 2984 C CA . VAL A 1 376 ? 14.879 9.990 10.965 1.00 95.44 376 VAL A CA 1
ATOM 2985 C C . VAL A 1 376 ? 15.678 9.391 12.117 1.00 95.44 376 VAL A C 1
ATOM 2987 O O . VAL A 1 376 ? 16.276 8.330 11.960 1.00 95.44 376 VAL A O 1
ATOM 2990 N N . LYS A 1 377 ? 15.651 10.031 13.293 1.00 94.56 377 LYS A N 1
ATOM 2991 C CA . LYS A 1 377 ? 16.303 9.489 14.485 1.00 94.56 377 LYS A CA 1
ATOM 2992 C C . LYS A 1 377 ? 15.725 8.123 14.868 1.00 94.56 377 LYS A C 1
ATOM 2994 O O . LYS A 1 377 ? 16.481 7.173 14.997 1.00 94.56 377 LYS A O 1
ATOM 2999 N N . TYR A 1 378 ? 14.402 8.020 14.987 1.00 94.19 378 TYR A N 1
ATOM 3000 C CA . TYR A 1 378 ? 13.714 6.772 15.323 1.00 94.19 378 TYR A CA 1
ATOM 3001 C C . TYR A 1 378 ? 14.081 5.625 14.370 1.00 94.19 378 TYR A C 1
ATOM 3003 O O . TYR A 1 378 ? 14.370 4.517 14.822 1.00 94.19 378 TYR A O 1
ATOM 3011 N N . PHE A 1 379 ? 14.111 5.882 13.062 1.00 91.69 379 PHE A N 1
ATOM 3012 C CA . PHE A 1 379 ? 14.454 4.858 12.078 1.00 91.69 379 PHE A CA 1
ATOM 3013 C C . PHE A 1 379 ? 15.935 4.486 12.109 1.00 91.69 379 PHE A C 1
ATOM 3015 O O . PHE A 1 379 ? 16.254 3.310 11.970 1.00 91.69 379 PHE A O 1
ATOM 3022 N N . ASN A 1 380 ? 16.833 5.445 12.340 1.00 90.69 380 ASN A N 1
ATOM 3023 C CA . ASN A 1 380 ? 18.255 5.152 12.517 1.00 90.69 380 ASN A CA 1
ATOM 3024 C C . ASN A 1 380 ? 18.504 4.306 13.770 1.00 90.69 380 ASN A C 1
ATOM 3026 O O . ASN A 1 380 ? 19.245 3.332 13.690 1.00 90.69 380 ASN A O 1
ATOM 3030 N N . ASP A 1 381 ? 17.849 4.635 14.885 1.00 91.06 381 ASP A N 1
ATOM 3031 C CA . ASP A 1 381 ? 17.953 3.881 16.138 1.00 91.06 381 ASP A CA 1
ATOM 3032 C C . ASP A 1 381 ? 17.394 2.453 15.949 1.00 91.06 381 ASP A C 1
ATOM 3034 O O . ASP A 1 381 ? 18.064 1.473 16.255 1.00 91.06 381 ASP A O 1
ATOM 3038 N N . THR A 1 382 ? 16.222 2.318 15.313 1.00 89.12 382 THR A N 1
ATOM 3039 C CA . THR A 1 382 ? 15.606 1.005 15.031 1.00 89.12 382 THR A CA 1
ATOM 3040 C C . THR A 1 382 ? 16.463 0.151 14.090 1.00 89.12 382 THR A C 1
ATOM 3042 O O . THR A 1 382 ? 16.538 -1.062 14.257 1.00 89.12 382 THR A O 1
ATOM 3045 N N . ASN A 1 383 ? 17.117 0.763 13.099 1.00 83.31 383 ASN A N 1
ATOM 3046 C CA . ASN A 1 383 ? 18.026 0.054 12.196 1.00 83.31 383 ASN A CA 1
ATOM 3047 C C . ASN A 1 383 ? 19.349 -0.327 12.870 1.00 83.31 383 ASN A C 1
ATOM 3049 O O . ASN A 1 383 ? 19.959 -1.306 12.458 1.00 83.31 383 ASN A O 1
ATOM 3053 N N . ALA A 1 384 ? 19.800 0.428 13.876 1.00 79.00 384 ALA A N 1
ATOM 3054 C CA . ALA A 1 384 ? 20.988 0.087 14.655 1.00 79.00 384 ALA A CA 1
ATOM 3055 C C . ALA A 1 384 ? 20.735 -1.101 15.599 1.00 79.00 384 ALA A C 1
ATOM 3057 O O . ALA A 1 384 ? 21.638 -1.906 15.814 1.00 79.00 384 ALA A O 1
ATOM 3058 N N . ASP A 1 385 ? 19.509 -1.225 16.118 1.00 71.00 385 ASP A N 1
ATOM 3059 C CA . ASP A 1 385 ? 19.083 -2.342 16.973 1.00 71.00 385 ASP A CA 1
ATOM 3060 C C . ASP A 1 385 ? 18.887 -3.653 16.196 1.00 71.00 385 ASP A C 1
ATOM 3062 O O . ASP A 1 385 ? 18.939 -4.744 16.770 1.00 71.00 385 ASP A O 1
ATOM 3066 N N . ILE A 1 386 ? 18.693 -3.568 14.877 1.00 59.75 386 ILE A N 1
ATOM 3067 C CA . ILE A 1 386 ? 18.872 -4.715 13.992 1.00 59.75 386 ILE A CA 1
ATOM 3068 C C . ILE A 1 386 ? 20.384 -4.905 13.870 1.00 59.75 386 ILE A C 1
ATOM 3070 O O . ILE A 1 386 ? 21.002 -4.375 12.946 1.00 59.75 386 ILE A O 1
ATOM 3074 N N . GLU A 1 387 ? 20.993 -5.621 14.826 1.00 34.91 387 GLU A N 1
ATOM 3075 C CA . GLU A 1 387 ? 22.395 -6.032 14.708 1.00 34.91 387 GLU A CA 1
ATOM 3076 C C . GLU A 1 387 ? 22.613 -6.551 13.277 1.00 34.91 387 GLU A C 1
ATOM 3078 O O . GLU A 1 387 ? 21.876 -7.447 12.840 1.00 34.91 387 GLU A O 1
ATOM 3083 N N . PRO A 1 388 ? 23.568 -5.992 12.506 1.00 36.59 388 PRO A N 1
ATOM 3084 C CA . PRO A 1 388 ? 23.885 -6.539 11.199 1.00 36.59 388 PRO A CA 1
ATOM 3085 C C . PRO A 1 388 ? 24.271 -7.986 11.445 1.00 36.59 388 PRO A C 1
ATOM 3087 O O . PRO A 1 388 ? 25.239 -8.204 12.165 1.00 36.59 388 PRO A O 1
ATOM 3090 N N . ALA A 1 389 ? 23.481 -8.932 10.925 1.00 31.25 389 ALA A N 1
ATOM 3091 C CA . ALA A 1 389 ? 23.578 -10.355 11.232 1.00 31.25 389 ALA A CA 1
ATOM 3092 C C . ALA A 1 389 ? 25.047 -10.793 11.313 1.00 31.25 389 ALA A C 1
ATOM 3094 O O . ALA A 1 389 ? 25.707 -11.023 10.296 1.00 31.25 389 ALA A O 1
ATOM 3095 N N . VAL A 1 390 ? 25.575 -10.848 12.538 1.00 30.61 390 VAL A N 1
ATOM 3096 C CA . VAL A 1 390 ? 26.911 -11.359 12.790 1.00 30.61 390 VAL A CA 1
ATOM 3097 C C . VAL A 1 390 ? 26.781 -12.862 12.574 1.00 30.61 390 VAL A C 1
ATOM 3099 O O . VAL A 1 390 ? 25.880 -13.472 13.153 1.00 30.61 390 VAL A O 1
ATOM 3102 N N . PRO A 1 391 ? 27.610 -13.486 11.724 1.00 34.25 391 PRO A N 1
ATOM 3103 C CA . PRO A 1 391 ? 27.563 -14.930 11.543 1.00 34.25 391 PRO A CA 1
ATOM 3104 C C . PRO A 1 391 ? 27.802 -15.603 12.904 1.00 34.25 391 PRO A C 1
ATOM 3106 O O . PRO A 1 391 ? 28.881 -15.466 13.480 1.00 34.25 391 PRO A O 1
ATOM 3109 N N . GLU A 1 392 ? 26.780 -16.273 13.447 1.00 32.09 392 GLU A N 1
ATOM 3110 C CA . GLU A 1 392 ? 26.808 -16.844 14.798 1.00 32.09 392 GLU A CA 1
ATOM 3111 C C . GLU A 1 392 ? 27.924 -17.892 14.949 1.00 32.09 392 GLU A C 1
ATOM 3113 O O . GLU A 1 392 ? 27.855 -19.005 14.423 1.00 32.09 392 GLU A O 1
ATOM 3118 N N . THR A 1 393 ? 28.933 -17.568 15.757 1.00 30.05 393 THR A N 1
ATOM 3119 C CA . THR A 1 393 ? 29.788 -18.532 16.455 1.00 30.05 393 THR A CA 1
ATOM 3120 C C . THR A 1 393 ? 29.158 -18.847 17.814 1.00 30.05 393 THR A C 1
ATOM 3122 O O . THR A 1 393 ? 29.204 -18.056 18.751 1.00 30.05 393 THR A O 1
ATOM 3125 N N . THR A 1 394 ? 28.546 -20.024 17.941 1.00 32.62 394 THR A N 1
ATOM 3126 C CA . THR A 1 394 ? 27.892 -20.481 19.178 1.00 32.62 394 THR A CA 1
ATOM 3127 C C . THR A 1 394 ? 28.894 -20.859 20.278 1.00 32.62 394 THR A C 1
ATOM 3129 O O . THR A 1 394 ? 29.628 -21.837 20.126 1.00 32.62 394 THR A O 1
ATOM 3132 N N . THR A 1 395 ? 28.837 -20.187 21.434 1.00 27.98 395 THR A N 1
ATOM 3133 C CA . THR A 1 395 ? 29.304 -20.714 22.734 1.00 27.98 395 THR A CA 1
ATOM 3134 C C . THR A 1 395 ? 28.147 -20.734 23.732 1.00 27.98 395 THR A C 1
ATOM 3136 O O . THR A 1 395 ? 27.576 -19.694 24.044 1.00 27.98 395 THR A O 1
ATOM 3139 N N . THR A 1 396 ? 27.796 -21.921 24.225 1.00 32.53 396 THR A N 1
ATOM 3140 C CA . THR A 1 396 ? 26.733 -22.173 25.212 1.00 32.53 396 THR A CA 1
ATOM 3141 C C . THR A 1 396 ? 27.268 -22.161 26.645 1.00 32.53 396 THR A C 1
ATOM 3143 O O . THR A 1 396 ? 28.175 -22.933 26.955 1.00 32.53 396 THR A O 1
ATOM 3146 N N . THR A 1 397 ? 26.638 -21.386 27.531 1.00 26.61 397 THR A N 1
ATOM 3147 C CA . THR A 1 397 ? 26.761 -21.494 28.998 1.00 26.61 397 THR A CA 1
ATOM 3148 C C . THR A 1 397 ? 25.458 -22.070 29.558 1.00 26.61 397 THR A C 1
ATOM 3150 O O . THR A 1 397 ? 24.375 -21.611 29.201 1.00 26.61 397 THR A O 1
ATOM 3153 N N . THR A 1 398 ? 25.549 -23.095 30.404 1.00 34.06 398 THR A N 1
ATOM 3154 C CA . THR A 1 398 ? 24.410 -23.800 31.015 1.00 34.06 398 THR A CA 1
ATOM 3155 C C . THR A 1 398 ? 24.278 -23.453 32.494 1.00 34.06 398 THR A C 1
ATOM 3157 O O . THR A 1 398 ? 25.245 -23.652 33.224 1.00 34.06 398 THR A O 1
ATOM 3160 N N . ASP A 1 399 ? 23.074 -23.085 32.936 1.00 25.77 399 ASP A N 1
ATOM 3161 C CA . ASP A 1 399 ? 22.645 -23.206 34.336 1.00 25.77 399 ASP A CA 1
ATOM 3162 C C . ASP A 1 399 ? 21.457 -24.188 34.454 1.00 25.77 399 ASP A C 1
ATOM 3164 O O . ASP A 1 399 ? 20.664 -24.308 33.512 1.00 25.77 399 ASP A O 1
ATOM 3168 N N . PRO A 1 400 ? 21.326 -24.929 35.574 1.00 32.09 400 PRO A N 1
ATOM 3169 C CA . PRO A 1 400 ? 20.415 -26.065 35.693 1.00 32.09 400 PRO A CA 1
ATOM 3170 C C . PRO A 1 400 ? 19.058 -25.684 36.305 1.00 32.09 400 PRO A C 1
ATOM 3172 O O . PRO A 1 400 ? 18.982 -24.918 37.264 1.00 32.09 400 PRO A O 1
ATOM 3175 N N . ILE A 1 401 ? 17.978 -26.303 35.813 1.00 28.61 401 ILE A N 1
ATOM 3176 C CA . ILE A 1 401 ? 16.628 -26.225 36.401 1.00 28.61 401 ILE A CA 1
ATOM 3177 C C . ILE A 1 401 ? 16.181 -27.621 36.888 1.00 28.61 401 ILE A C 1
ATOM 3179 O O . ILE A 1 401 ? 16.553 -28.625 36.274 1.00 28.61 401 ILE A O 1
ATOM 3183 N N . PRO A 1 402 ? 15.418 -27.712 38.000 1.00 29.45 402 PRO A N 1
ATOM 3184 C CA . PRO A 1 402 ? 15.264 -28.919 38.809 1.00 29.45 402 PRO A CA 1
ATOM 3185 C C . PRO A 1 402 ? 14.230 -29.919 38.281 1.00 29.45 402 PRO A C 1
ATOM 3187 O O . PRO A 1 402 ? 13.261 -29.580 37.607 1.00 29.45 402 PRO A O 1
ATOM 3190 N N . ILE A 1 403 ? 14.429 -31.171 38.690 1.00 29.69 403 ILE A N 1
ATOM 3191 C CA . ILE A 1 403 ? 13.628 -32.353 38.363 1.00 29.69 403 ILE A CA 1
ATOM 3192 C C . ILE A 1 403 ? 12.402 -32.453 39.288 1.00 29.69 403 ILE A C 1
ATOM 3194 O O . ILE A 1 403 ? 12.552 -32.423 40.507 1.00 29.69 403 ILE A O 1
ATOM 3198 N N . HIS A 1 404 ? 11.216 -32.708 38.719 1.00 27.61 404 HIS A N 1
ATOM 3199 C CA . HIS A 1 404 ? 10.088 -33.344 39.417 1.00 27.61 404 HIS A CA 1
ATOM 3200 C C . HIS A 1 404 ? 9.354 -34.364 38.513 1.00 27.61 404 HIS A C 1
ATOM 3202 O O . HIS A 1 404 ? 9.468 -34.291 37.289 1.00 27.61 404 HIS A O 1
ATOM 3208 N N . PRO A 1 405 ? 8.673 -35.374 39.101 1.00 31.19 405 PRO A N 1
ATOM 3209 C CA . PRO A 1 405 ? 8.633 -36.725 38.549 1.00 31.19 405 PRO A CA 1
ATOM 3210 C C . PRO A 1 405 ? 7.398 -37.071 37.703 1.00 31.19 405 PRO A C 1
ATOM 3212 O O . PRO A 1 405 ? 6.310 -36.518 37.833 1.00 31.19 405 PRO A O 1
ATOM 3215 N N . PHE A 1 406 ? 7.629 -38.086 36.873 1.00 28.91 406 PHE A N 1
ATOM 3216 C CA . PHE A 1 406 ? 6.746 -38.774 35.939 1.00 28.91 406 PHE A CA 1
ATOM 3217 C C . PHE A 1 406 ? 5.421 -39.294 36.528 1.00 28.91 406 PHE A C 1
ATOM 3219 O O . PHE A 1 406 ? 5.412 -40.004 37.533 1.00 28.91 406 PHE A O 1
ATOM 3226 N N . PHE A 1 407 ? 4.329 -39.104 35.777 1.00 28.25 407 PHE A N 1
ATOM 3227 C CA . PHE A 1 407 ? 3.135 -39.957 35.828 1.00 28.25 407 PHE A CA 1
ATOM 3228 C C . PHE A 1 407 ? 3.030 -40.801 34.549 1.00 28.25 407 PHE A C 1
ATOM 3230 O O . PHE A 1 407 ? 3.057 -40.286 33.433 1.00 28.25 407 PHE A O 1
ATOM 3237 N N . ALA A 1 408 ? 2.915 -42.118 34.731 1.00 29.91 408 ALA A N 1
ATOM 3238 C CA . ALA A 1 408 ? 2.807 -43.123 33.676 1.00 29.91 408 ALA A CA 1
ATOM 3239 C C . ALA A 1 408 ? 1.396 -43.187 33.044 1.00 29.91 408 ALA A C 1
ATOM 3241 O O . ALA A 1 408 ? 0.399 -43.014 33.753 1.00 29.91 408 ALA A O 1
ATOM 3242 N N . PRO A 1 409 ? 1.265 -43.521 31.744 1.00 31.33 409 PRO A N 1
ATOM 3243 C CA . PRO A 1 409 ? -0.033 -43.683 31.096 1.00 31.33 409 PRO A CA 1
ATOM 3244 C C . PRO A 1 409 ? -0.599 -45.107 31.257 1.00 31.33 409 PRO A C 1
ATOM 3246 O O . PRO A 1 409 ? 0.080 -46.108 31.027 1.00 31.33 409 PRO A O 1
ATOM 3249 N N . LYS A 1 410 ? -1.888 -45.198 31.616 1.00 30.31 410 LYS A N 1
ATOM 3250 C CA . LYS A 1 410 ? -2.658 -46.452 31.681 1.00 30.31 410 LYS A CA 1
ATOM 3251 C C . LYS A 1 410 ? -3.190 -46.864 30.302 1.00 30.31 410 LYS A C 1
ATOM 3253 O O . LYS A 1 410 ? -3.780 -46.065 29.580 1.00 30.31 410 LYS A O 1
ATOM 3258 N N . SER A 1 411 ? -3.049 -48.155 30.003 1.00 31.52 411 SER A N 1
ATOM 3259 C CA . SER A 1 411 ? -3.577 -48.874 28.837 1.00 31.52 411 SER A CA 1
ATOM 3260 C C . SER A 1 411 ? -5.107 -48.823 28.723 1.00 31.52 411 SER A C 1
ATOM 3262 O O . SER A 1 411 ? -5.798 -49.024 29.727 1.00 31.52 411 SER A O 1
ATOM 3264 N N . ARG A 1 412 ? -5.652 -48.709 27.504 1.00 31.84 412 ARG A N 1
ATOM 3265 C CA . ARG A 1 412 ? -7.065 -49.013 27.212 1.00 31.84 412 ARG A CA 1
ATOM 3266 C C . ARG A 1 412 ? -7.192 -50.242 26.311 1.00 31.84 412 ARG A C 1
ATOM 3268 O O . ARG A 1 412 ? -6.511 -50.358 25.299 1.00 31.84 412 ARG A O 1
ATOM 3275 N N . LYS A 1 413 ? -8.077 -51.150 26.731 1.00 31.06 413 LYS A N 1
ATOM 3276 C CA . LYS A 1 413 ? -8.486 -52.383 26.048 1.00 31.06 413 LYS A CA 1
ATOM 3277 C C . LYS A 1 413 ? -9.562 -52.097 24.992 1.00 31.06 413 LYS A C 1
ATOM 3279 O O . LYS A 1 413 ? -10.412 -51.235 25.193 1.00 31.06 413 LYS A O 1
ATOM 3284 N N . ALA A 1 414 ? -9.537 -52.889 23.923 1.00 35.09 414 ALA A N 1
ATOM 3285 C CA . ALA A 1 414 ? -10.580 -53.010 22.904 1.00 35.09 414 ALA A CA 1
ATOM 3286 C C . ALA A 1 414 ? -11.844 -53.725 23.426 1.00 35.09 414 ALA A C 1
ATOM 3288 O O . ALA A 1 414 ? -11.748 -54.502 24.383 1.00 35.09 414 ALA A O 1
ATOM 3289 N N . PRO A 1 415 ? -12.986 -53.588 22.727 1.00 38.09 415 PRO A N 1
ATOM 3290 C CA . PRO A 1 415 ? -14.005 -54.629 22.738 1.00 38.09 415 PRO A CA 1
ATOM 3291 C C . PRO A 1 415 ? -14.411 -55.136 21.344 1.00 38.09 415 PRO A C 1
ATOM 3293 O O . PRO A 1 415 ? -14.228 -54.490 20.315 1.00 38.09 415 PRO A O 1
ATOM 3296 N N . LYS A 1 416 ? -14.934 -56.364 21.390 1.00 31.27 416 LYS A N 1
ATOM 3297 C CA . LYS A 1 416 ? -15.283 -57.296 20.316 1.00 31.27 416 LYS A CA 1
ATOM 3298 C C . LYS A 1 416 ? -16.719 -57.115 19.790 1.00 31.27 416 LYS A C 1
ATOM 3300 O O . LYS A 1 416 ? -17.556 -56.460 20.397 1.00 31.27 416 LYS A O 1
ATOM 3305 N N . THR A 1 417 ? -16.939 -57.798 18.674 1.00 37.25 417 THR A N 1
ATOM 3306 C CA . THR A 1 417 ? -18.127 -58.064 17.848 1.00 37.25 417 THR A CA 1
ATOM 3307 C C . THR A 1 417 ? -19.298 -58.825 18.507 1.00 37.25 417 THR A C 1
ATOM 3309 O O . THR A 1 417 ? -19.063 -59.689 19.346 1.00 37.25 417 THR A O 1
ATOM 3312 N N . ALA A 1 418 ? -20.534 -58.573 18.026 1.00 30.58 418 ALA A N 1
ATOM 3313 C CA . ALA A 1 418 ? -21.680 -59.493 17.749 1.00 30.58 418 ALA A CA 1
ATOM 3314 C C . ALA A 1 418 ? -22.937 -58.621 17.449 1.00 30.58 418 ALA A C 1
ATOM 3316 O O . ALA A 1 418 ? -23.133 -57.642 18.155 1.00 30.58 418 ALA A O 1
ATOM 3317 N N . ARG A 1 419 ? -23.717 -58.702 16.353 1.00 31.91 419 ARG A N 1
ATOM 3318 C CA . ARG A 1 419 ? -24.505 -59.735 15.624 1.00 31.91 419 ARG A CA 1
ATOM 3319 C C . ARG A 1 419 ? -26.018 -59.729 15.987 1.00 31.91 419 ARG A C 1
ATOM 3321 O O . ARG A 1 419 ? -26.369 -60.038 17.112 1.00 31.91 419 ARG A O 1
ATOM 3328 N N . SER A 1 420 ? -26.827 -59.444 14.945 1.00 31.89 420 SER A N 1
ATOM 3329 C CA . SER A 1 420 ? -28.219 -59.847 14.586 1.00 31.89 420 SER A CA 1
ATOM 3330 C C . SER A 1 420 ? -29.457 -59.510 15.437 1.00 31.89 420 SER A C 1
ATOM 3332 O O . SER A 1 420 ? -29.491 -59.841 16.611 1.00 31.89 420 SER A O 1
ATOM 3334 N N . GLU A 1 421 ? -30.511 -59.033 14.743 1.00 28.78 421 GLU A N 1
ATOM 3335 C CA . GLU A 1 421 ? -31.919 -59.536 14.658 1.00 28.78 421 GLU A CA 1
ATOM 3336 C C . GLU A 1 421 ? -32.950 -58.379 14.614 1.00 28.78 421 GLU A C 1
ATOM 3338 O O . GLU A 1 421 ? -32.686 -57.325 15.172 1.00 28.78 421 GLU A O 1
ATOM 3343 N N . THR A 1 422 ? -34.184 -58.435 14.087 1.00 30.98 422 THR A N 1
ATOM 3344 C CA . THR A 1 422 ? -34.852 -59.039 12.912 1.00 30.98 422 THR A CA 1
ATOM 3345 C C . THR A 1 422 ? -36.207 -58.286 12.772 1.00 30.98 422 THR A C 1
ATOM 3347 O O . THR A 1 422 ? -36.831 -57.980 13.779 1.00 30.98 422 THR A O 1
ATOM 3350 N N . LYS A 1 423 ? -36.725 -58.120 11.539 1.00 31.50 423 LYS A N 1
ATOM 3351 C CA . LYS A 1 423 ? -38.165 -58.174 11.137 1.00 31.50 423 LYS A CA 1
ATOM 3352 C C . LYS A 1 423 ? -39.195 -57.056 11.499 1.00 31.50 423 LYS A C 1
ATOM 3354 O O . LYS A 1 423 ? -39.651 -56.959 12.628 1.00 31.50 423 LYS A O 1
ATOM 3359 N N . ARG A 1 424 ? -39.817 -56.522 10.417 1.00 31.30 424 ARG A N 1
ATOM 3360 C CA . ARG A 1 424 ? -41.259 -56.663 10.011 1.00 31.30 424 ARG A CA 1
ATOM 3361 C C . ARG A 1 424 ? -42.186 -55.420 10.072 1.00 31.30 424 ARG A C 1
ATOM 3363 O O . ARG A 1 424 ? -42.545 -54.993 11.160 1.00 31.30 424 ARG A O 1
ATOM 3370 N N . LYS A 1 425 ? -42.719 -55.011 8.897 1.00 30.44 425 LYS A N 1
ATOM 3371 C CA . LYS A 1 425 ? -44.155 -54.819 8.480 1.00 30.44 425 LYS A CA 1
ATOM 3372 C C . LYS A 1 425 ? -44.208 -53.935 7.199 1.00 30.44 425 LYS A C 1
ATOM 3374 O O . LYS A 1 425 ? -43.554 -52.905 7.194 1.00 30.44 425 LYS A O 1
ATOM 3379 N N . ARG A 1 426 ? -44.677 -54.404 6.021 1.00 29.53 426 ARG A N 1
ATOM 3380 C CA . ARG A 1 426 ? -46.066 -54.547 5.469 1.00 29.53 426 ARG A CA 1
ATOM 3381 C C . ARG A 1 426 ? -46.841 -53.213 5.395 1.00 29.53 426 ARG A C 1
ATOM 3383 O O . ARG A 1 426 ? -47.068 -52.636 6.447 1.00 29.53 426 ARG A O 1
ATOM 3390 N N . GLU A 1 427 ? -47.014 -52.624 4.201 1.00 31.11 427 GLU A N 1
ATOM 3391 C CA . GLU A 1 427 ? -48.122 -52.758 3.200 1.00 31.11 427 GLU A CA 1
ATOM 3392 C C . GLU A 1 427 ? -49.322 -51.826 3.474 1.00 31.11 427 GLU A C 1
ATOM 3394 O O . GLU A 1 427 ? -49.972 -52.008 4.493 1.00 31.11 427 GLU A O 1
ATOM 3399 N N . GLU A 1 428 ? -49.595 -50.877 2.556 1.00 29.36 428 GLU A N 1
ATOM 3400 C CA . GLU A 1 428 ? -50.906 -50.486 1.953 1.00 29.36 428 GLU A CA 1
ATOM 3401 C C . GLU A 1 428 ? -50.751 -49.155 1.167 1.00 29.36 428 GLU A C 1
ATOM 3403 O O . GLU A 1 428 ? -50.171 -48.202 1.675 1.00 29.36 428 GLU A O 1
ATOM 3408 N N . MET A 1 429 ? -50.947 -49.163 -0.165 1.00 28.11 429 MET A N 1
ATOM 3409 C CA . MET A 1 429 ? -52.097 -48.603 -0.924 1.00 28.11 429 MET A CA 1
ATOM 3410 C C . MET A 1 429 ? -52.377 -47.114 -0.620 1.00 28.11 429 MET A C 1
ATOM 3412 O O . MET A 1 429 ? -52.541 -46.728 0.523 1.00 28.11 429 MET A O 1
ATOM 3416 N N . VAL A 1 430 ? -52.433 -46.202 -1.598 1.00 27.95 430 VAL A N 1
ATOM 3417 C CA . VAL A 1 430 ? -53.573 -46.021 -2.514 1.00 27.95 430 VAL A CA 1
ATOM 3418 C C . VAL A 1 430 ? -53.149 -45.204 -3.744 1.00 27.95 430 VAL A C 1
ATOM 3420 O O . VAL A 1 430 ? -52.441 -44.207 -3.651 1.00 27.95 430 VAL A O 1
ATOM 3423 N N . ASN A 1 431 ? -53.654 -45.635 -4.896 1.00 31.31 431 ASN A N 1
ATOM 3424 C CA . ASN A 1 431 ? -53.588 -44.979 -6.193 1.00 31.31 431 ASN A CA 1
ATOM 3425 C C . ASN A 1 431 ? -54.963 -44.334 -6.456 1.00 31.31 431 ASN A C 1
ATOM 3427 O O . ASN A 1 431 ? -55.955 -45.060 -6.461 1.00 31.31 431 ASN A O 1
ATOM 3431 N N . VAL A 1 432 ? -55.047 -43.018 -6.682 1.00 28.38 432 VAL A N 1
ATOM 3432 C CA . VAL A 1 432 ? -56.212 -42.367 -7.318 1.00 28.38 432 VAL A CA 1
ATOM 3433 C C . VAL A 1 432 ? -55.699 -41.222 -8.186 1.00 28.38 432 VAL A C 1
ATOM 3435 O O . VAL A 1 432 ? -55.211 -40.213 -7.686 1.00 28.38 432 VAL A O 1
ATOM 3438 N N . GLY A 1 433 ? -55.805 -41.393 -9.503 1.00 27.39 433 GLY A N 1
ATOM 3439 C CA . GLY A 1 433 ? -55.595 -40.322 -10.468 1.00 27.39 433 GLY A CA 1
ATOM 3440 C C . GLY A 1 433 ? -56.858 -39.492 -10.676 1.00 27.39 433 GLY A C 1
ATOM 3441 O O . GLY A 1 433 ? -57.959 -40.035 -10.654 1.00 27.39 433 GLY A O 1
ATOM 3442 N N . VAL A 1 434 ? -56.690 -38.201 -10.976 1.00 26.69 434 VAL A N 1
ATOM 3443 C CA . VAL A 1 434 ? -57.678 -37.382 -11.694 1.00 26.69 434 VAL A CA 1
ATOM 3444 C C . VAL A 1 434 ? -56.946 -36.409 -12.632 1.00 26.69 434 VAL A C 1
ATOM 3446 O O . VAL A 1 434 ? -55.941 -35.802 -12.278 1.00 26.69 434 VAL A O 1
ATOM 3449 N N . LYS A 1 435 ? -57.476 -36.345 -13.859 1.00 31.55 435 LYS A N 1
ATOM 3450 C CA . LYS A 1 435 ? -57.143 -35.513 -15.031 1.00 31.55 435 LYS A CA 1
ATOM 3451 C C . LYS A 1 435 ? -57.296 -33.997 -14.794 1.00 31.55 435 LYS A C 1
ATOM 3453 O O . LYS A 1 435 ? -57.948 -33.607 -13.835 1.00 31.55 435 LYS A O 1
ATOM 3458 N N . ILE A 1 436 ? -56.903 -33.229 -15.836 1.00 28.09 436 ILE A N 1
ATOM 3459 C CA . ILE A 1 436 ? -57.315 -31.858 -16.271 1.00 28.09 436 ILE A CA 1
ATOM 3460 C C . ILE A 1 436 ? -56.117 -30.885 -16.157 1.00 28.09 436 ILE A C 1
ATOM 3462 O O . ILE A 1 436 ? -55.491 -30.847 -15.115 1.00 28.09 436 ILE A O 1
ATOM 3466 N N . ARG A 1 437 ? -55.684 -30.071 -17.136 1.00 26.91 437 ARG A N 1
ATOM 3467 C CA . ARG A 1 437 ? -56.102 -29.682 -18.502 1.00 26.91 437 ARG A CA 1
ATOM 3468 C C . ARG A 1 437 ? -54.831 -29.183 -19.221 1.00 26.91 437 ARG A C 1
ATOM 3470 O O . ARG A 1 437 ? -54.034 -28.483 -18.607 1.00 26.91 437 ARG A O 1
ATOM 3477 N N . LYS A 1 438 ? -54.666 -29.489 -20.512 1.00 30.75 438 LYS A N 1
ATOM 3478 C CA . LYS A 1 438 ? -53.743 -28.766 -21.404 1.00 30.75 438 LYS A CA 1
ATOM 3479 C C . LYS A 1 438 ? -54.481 -27.552 -21.968 1.00 30.75 438 LYS A C 1
ATOM 3481 O O . LYS A 1 438 ? -55.550 -27.727 -22.547 1.00 30.75 438 LYS A O 1
ATOM 3486 N N . THR A 1 439 ? -53.894 -26.370 -21.844 1.00 30.55 439 THR A N 1
ATOM 3487 C CA . THR A 1 439 ? -54.174 -25.216 -22.706 1.00 30.55 439 THR A CA 1
ATOM 3488 C C . THR A 1 439 ? -52.902 -24.925 -23.481 1.00 30.55 439 THR A C 1
ATOM 3490 O O . THR A 1 439 ? -51.862 -24.631 -22.898 1.00 30.55 439 THR A O 1
ATOM 3493 N N . ALA A 1 440 ? -52.996 -25.128 -24.790 1.00 29.48 440 ALA A N 1
ATOM 3494 C CA . ALA A 1 440 ? -52.032 -24.689 -25.776 1.00 29.48 440 ALA A CA 1
ATOM 3495 C C . ALA A 1 440 ? -52.421 -23.270 -26.195 1.00 29.48 440 ALA A C 1
ATOM 3497 O O . ALA A 1 440 ? -53.586 -23.043 -26.512 1.00 29.48 440 ALA A O 1
ATOM 3498 N N . GLU A 1 441 ? -51.458 -22.358 -26.228 1.00 30.61 441 GLU A N 1
ATOM 3499 C CA . GLU A 1 441 ? -51.537 -21.172 -27.072 1.00 30.61 441 GLU A CA 1
ATOM 3500 C C . GLU A 1 441 ? -50.269 -21.106 -27.916 1.00 30.61 441 GLU A C 1
ATOM 3502 O O . GLU A 1 441 ? -49.144 -21.143 -27.415 1.00 30.61 441 GLU A O 1
ATOM 3507 N N . ASN A 1 442 ? -50.519 -21.105 -29.221 1.00 30.58 442 ASN A N 1
ATOM 3508 C CA . ASN A 1 442 ? -49.577 -20.887 -30.298 1.00 30.58 442 ASN A CA 1
ATOM 3509 C C . ASN A 1 442 ? -49.070 -19.443 -30.257 1.00 30.58 442 ASN A C 1
ATOM 3511 O O . ASN A 1 442 ? -49.842 -18.530 -29.976 1.00 30.58 442 ASN A O 1
ATOM 3515 N N . ASN A 1 443 ? -47.827 -19.234 -30.678 1.00 30.17 443 ASN A N 1
ATOM 3516 C CA . ASN A 1 443 ? -47.526 -18.109 -31.554 1.00 30.17 443 ASN A CA 1
ATOM 3517 C C . ASN A 1 443 ? -46.354 -18.475 -32.463 1.00 30.17 443 ASN A C 1
ATOM 3519 O O . ASN A 1 443 ? -45.198 -18.510 -32.045 1.00 30.17 443 ASN A O 1
ATOM 3523 N N . ASP A 1 444 ? -46.728 -18.757 -33.708 1.00 31.38 444 ASP A N 1
ATOM 3524 C CA . ASP A 1 444 ? -45.903 -18.621 -34.898 1.00 31.38 444 ASP A CA 1
ATOM 3525 C C . ASP A 1 444 ? -45.335 -17.202 -34.991 1.00 31.38 444 ASP A C 1
ATOM 3527 O O . ASP A 1 444 ? -46.057 -16.221 -34.791 1.00 31.38 444 ASP A O 1
ATOM 3531 N N . ARG A 1 445 ? -44.070 -17.098 -35.398 1.00 31.62 445 ARG A N 1
ATOM 3532 C CA . ARG A 1 445 ? -43.629 -16.076 -36.350 1.00 31.62 445 ARG A CA 1
ATOM 3533 C C . ARG A 1 445 ? -42.369 -16.560 -37.059 1.00 31.62 445 ARG A C 1
ATOM 3535 O O . ARG A 1 445 ? -41.346 -16.816 -36.429 1.00 31.62 445 ARG A O 1
ATOM 3542 N N . SER A 1 446 ? -42.539 -16.721 -38.364 1.00 39.00 446 SER A N 1
ATOM 3543 C CA . SER A 1 446 ? -41.524 -16.754 -39.407 1.00 39.00 446 SER A CA 1
ATOM 3544 C C . SER A 1 446 ? -40.561 -15.571 -39.286 1.00 39.00 446 SER A C 1
ATOM 3546 O O . SER A 1 446 ? -40.936 -14.534 -38.743 1.00 39.00 446 SER A O 1
ATOM 3548 N N . ASP A 1 447 ? -39.339 -15.722 -39.791 1.00 33.22 447 ASP A N 1
ATOM 3549 C CA . ASP A 1 447 ? -38.947 -15.025 -41.020 1.00 33.22 447 ASP A CA 1
ATOM 3550 C C . ASP A 1 447 ? -37.659 -15.635 -41.593 1.00 33.22 447 ASP A C 1
ATOM 3552 O O . ASP A 1 447 ? -36.794 -16.148 -40.877 1.00 33.22 447 ASP A O 1
ATOM 3556 N N . GLU A 1 448 ? -37.651 -15.645 -42.919 1.00 37.06 448 GLU A N 1
ATOM 3557 C CA . GLU A 1 448 ? -36.673 -16.160 -43.867 1.00 37.06 448 GLU A CA 1
ATOM 3558 C C . GLU A 1 448 ? -35.546 -15.136 -44.099 1.00 37.06 448 GLU A C 1
ATOM 3560 O O . GLU A 1 448 ? -35.733 -13.954 -43.829 1.00 37.06 448 GLU A O 1
ATOM 3565 N N . ASP A 1 449 ? -34.388 -15.621 -44.565 1.00 33.19 449 ASP A N 1
ATOM 3566 C CA . ASP A 1 449 ? -33.435 -14.992 -45.512 1.00 33.19 449 ASP A CA 1
ATOM 3567 C C . ASP A 1 449 ? -32.138 -15.842 -45.453 1.00 33.19 449 ASP A C 1
ATOM 3569 O O . ASP A 1 449 ? -31.495 -15.926 -44.406 1.00 33.19 449 ASP A O 1
ATOM 3573 N N . SER A 1 450 ? -31.823 -16.726 -46.417 1.00 33.00 450 SER A N 1
ATOM 3574 C CA . SER A 1 450 ? -31.271 -16.473 -47.773 1.00 33.00 450 SER A CA 1
ATOM 3575 C C . SER A 1 450 ? -29.993 -15.612 -47.727 1.00 33.00 450 SER A C 1
ATOM 3577 O O . SER A 1 450 ? -30.022 -14.558 -47.108 1.00 33.00 450 SER A O 1
ATOM 3579 N N . SER A 1 451 ? -28.852 -15.911 -48.351 1.00 35.44 451 SER A N 1
ATOM 3580 C CA . SER A 1 451 ? -28.430 -16.916 -49.334 1.00 35.44 451 SER A CA 1
ATOM 3581 C C . SER A 1 451 ? -26.906 -16.743 -49.590 1.00 35.44 451 SER A C 1
ATOM 3583 O O . SER A 1 451 ? -26.335 -15.753 -49.133 1.00 35.44 451 SER A O 1
ATOM 3585 N N . ASP A 1 452 ? -26.317 -17.693 -50.335 1.00 32.97 452 ASP A N 1
ATOM 3586 C CA . ASP A 1 452 ? -25.127 -17.591 -51.222 1.00 32.97 452 ASP A CA 1
ATOM 3587 C C . ASP A 1 452 ? -23.721 -17.413 -50.572 1.00 32.97 452 ASP A C 1
ATOM 3589 O O . ASP A 1 452 ? -23.567 -16.735 -49.562 1.00 32.97 452 ASP A O 1
ATOM 3593 N N . ASP A 1 453 ? -22.617 -18.047 -51.000 1.00 34.59 453 ASP A N 1
ATOM 3594 C CA . ASP A 1 453 ? -22.189 -18.526 -52.325 1.00 34.59 453 ASP A CA 1
ATOM 3595 C C . ASP A 1 453 ? -21.361 -19.837 -52.251 1.00 34.59 453 ASP A C 1
ATOM 3597 O O . ASP A 1 453 ? -20.517 -20.019 -51.366 1.00 34.59 453 ASP A O 1
ATOM 3601 N N . GLU A 1 454 ? -21.565 -20.707 -53.245 1.00 38.03 454 GLU A N 1
ATOM 3602 C CA . GLU A 1 454 ? -20.636 -21.749 -53.705 1.00 38.03 454 GLU A CA 1
ATOM 3603 C C . GLU A 1 454 ? -19.759 -21.172 -54.833 1.00 38.03 454 GLU A C 1
ATOM 3605 O O . GLU A 1 454 ? -20.284 -20.480 -55.703 1.00 38.03 454 GLU A O 1
ATOM 3610 N N . ASP A 1 455 ? -18.464 -21.508 -54.892 1.00 36.53 455 ASP A N 1
ATOM 3611 C CA . ASP A 1 455 ? -17.748 -21.556 -56.177 1.00 36.53 455 ASP A CA 1
ATOM 3612 C C . ASP A 1 455 ? -16.630 -22.612 -56.155 1.00 36.53 455 ASP A C 1
ATOM 3614 O O . ASP A 1 455 ? -15.923 -22.800 -55.161 1.00 36.53 455 ASP A O 1
ATOM 3618 N N . SER A 1 456 ? -16.524 -23.332 -57.267 1.00 39.16 456 SER A N 1
ATOM 3619 C CA . SER A 1 456 ? -15.831 -24.607 -57.469 1.00 39.16 456 SER A CA 1
ATOM 3620 C C . SER A 1 456 ? -14.877 -24.518 -58.661 1.00 39.16 456 SER A C 1
ATOM 3622 O O . SER A 1 456 ? -15.239 -23.942 -59.685 1.00 39.16 456 SER A O 1
ATOM 3624 N N . GLY A 1 457 ? -13.708 -25.162 -58.590 1.00 29.14 457 GLY A N 1
ATOM 3625 C CA . GLY A 1 457 ? -12.827 -25.334 -59.750 1.00 29.14 457 GLY A CA 1
ATOM 3626 C C . GLY A 1 457 ? -11.715 -26.364 -59.525 1.00 29.14 457 GLY A C 1
ATOM 3627 O O . GLY A 1 457 ? -10.847 -26.159 -58.680 1.00 29.14 457 GLY A O 1
ATOM 3628 N N . ASP A 1 458 ? -11.768 -27.450 -60.299 1.00 33.44 458 ASP A N 1
ATOM 3629 C CA . ASP A 1 458 ? -10.964 -28.681 -60.234 1.00 33.44 458 ASP A CA 1
ATOM 3630 C C . ASP A 1 458 ? -9.605 -28.653 -60.992 1.00 33.44 458 ASP A C 1
ATOM 3632 O O . ASP A 1 458 ? -9.525 -28.125 -62.100 1.00 33.44 458 ASP A O 1
ATOM 3636 N N . GLU A 1 459 ? -8.620 -29.367 -60.401 1.00 33.44 459 GLU A N 1
ATOM 3637 C CA . GLU A 1 459 ? -7.554 -30.256 -60.965 1.00 33.44 459 GLU A CA 1
ATOM 3638 C C . GLU A 1 459 ? -6.418 -29.744 -61.908 1.00 33.44 459 GLU A C 1
ATOM 3640 O O . GLU A 1 459 ? -6.568 -28.692 -62.525 1.00 33.44 459 GLU A O 1
ATOM 3645 N N . PRO A 1 460 ? -5.273 -30.479 -62.112 1.00 41.66 460 PRO A N 1
ATOM 3646 C CA . PRO A 1 460 ? -4.828 -31.796 -61.590 1.00 41.66 460 PRO A CA 1
ATOM 3647 C C . PRO A 1 460 ? -3.375 -31.866 -61.011 1.00 41.66 460 PRO A C 1
ATOM 3649 O O . PRO A 1 460 ? -2.621 -30.896 -60.973 1.00 41.66 460 PRO A O 1
ATOM 3652 N N . MET A 1 461 ? -3.010 -33.076 -60.553 1.00 38.78 461 MET A N 1
ATOM 3653 C CA . MET A 1 461 ? -1.804 -33.523 -59.825 1.00 38.78 461 MET A CA 1
ATOM 3654 C C . MET A 1 461 ? -0.458 -33.544 -60.586 1.00 38.78 461 MET A C 1
ATOM 3656 O O . MET A 1 461 ? -0.426 -33.710 -61.802 1.00 38.78 461 MET A O 1
ATOM 3660 N N . GLY A 1 462 ? 0.650 -33.525 -59.823 1.00 30.81 462 GLY A N 1
ATOM 3661 C CA . GLY A 1 462 ? 1.999 -33.895 -60.276 1.00 30.81 462 GLY A CA 1
ATOM 3662 C C . GLY A 1 462 ? 3.015 -34.083 -59.130 1.00 30.81 462 GLY A C 1
ATOM 3663 O O . GLY A 1 462 ? 3.336 -33.122 -58.438 1.00 30.81 462 GLY A O 1
ATOM 3664 N N . ASP A 1 463 ? 3.430 -35.341 -58.962 1.00 28.95 463 ASP A N 1
ATOM 3665 C CA . ASP A 1 463 ? 4.714 -35.957 -58.571 1.00 28.95 463 ASP A CA 1
ATOM 3666 C C . ASP A 1 463 ? 5.568 -35.528 -57.349 1.00 28.95 463 ASP A C 1
ATOM 3668 O O . ASP A 1 463 ? 5.791 -34.365 -57.021 1.00 28.95 463 ASP A O 1
ATOM 3672 N N . GLU A 1 464 ? 6.055 -36.594 -56.701 1.00 33.47 464 GLU A N 1
ATOM 3673 C CA . GLU A 1 464 ? 6.985 -36.741 -55.579 1.00 33.47 464 GLU A CA 1
ATOM 3674 C C . GLU A 1 464 ? 8.375 -36.133 -55.837 1.00 33.47 464 GLU A C 1
ATOM 3676 O O . GLU A 1 464 ? 8.877 -36.221 -56.951 1.00 33.47 464 GLU A O 1
ATOM 3681 N N . GLU A 1 465 ? 9.067 -35.669 -54.784 1.00 31.66 465 GLU A N 1
ATOM 3682 C CA . GLU A 1 465 ? 10.447 -36.118 -54.545 1.00 31.66 465 GLU A CA 1
ATOM 3683 C C . GLU A 1 465 ? 10.954 -35.849 -53.115 1.00 31.66 465 GLU A C 1
ATOM 3685 O O . GLU A 1 465 ? 10.593 -34.896 -52.424 1.00 31.66 465 GLU A O 1
ATOM 3690 N N . ASP A 1 466 ? 11.782 -36.803 -52.718 1.00 31.00 466 ASP A N 1
ATOM 3691 C CA . ASP A 1 466 ? 12.423 -37.143 -51.453 1.00 31.00 466 ASP A CA 1
ATOM 3692 C C . ASP A 1 466 ? 13.630 -36.224 -51.156 1.00 31.00 466 ASP A C 1
ATOM 3694 O O . ASP A 1 466 ? 14.254 -35.764 -52.109 1.00 31.00 466 ASP A O 1
ATOM 3698 N N . THR A 1 467 ? 13.997 -35.967 -49.882 1.00 30.31 467 THR A N 1
ATOM 3699 C CA . THR A 1 467 ? 15.394 -35.753 -49.372 1.00 30.31 467 THR A CA 1
ATOM 3700 C C . THR A 1 467 ? 15.470 -35.163 -47.938 1.00 30.31 467 THR A C 1
ATOM 3702 O O . THR A 1 467 ? 14.503 -34.594 -47.436 1.00 30.31 467 THR A O 1
ATOM 3705 N N . PRO A 1 468 ? 16.593 -35.350 -47.197 1.00 32.41 468 PRO A N 1
ATOM 3706 C CA . PRO A 1 468 ? 16.524 -35.877 -45.839 1.00 32.41 468 PRO A CA 1
ATOM 3707 C C . PRO A 1 468 ? 17.082 -34.970 -44.727 1.00 32.41 468 PRO A C 1
ATOM 3709 O O . PRO A 1 468 ? 17.777 -33.976 -44.935 1.00 32.41 468 PRO A O 1
ATOM 3712 N N . ARG A 1 469 ? 16.797 -35.438 -43.505 1.00 29.73 469 ARG A N 1
ATOM 3713 C CA . ARG A 1 469 ? 17.354 -35.083 -42.189 1.00 29.73 469 ARG A CA 1
ATOM 3714 C C . ARG A 1 469 ? 18.830 -34.652 -42.221 1.00 29.73 469 ARG A C 1
ATOM 3716 O O . ARG A 1 469 ? 19.674 -35.373 -42.748 1.00 29.73 469 ARG A O 1
ATOM 3723 N N . ARG A 1 470 ? 19.153 -33.560 -41.516 1.00 29.02 470 ARG A N 1
ATOM 3724 C CA . ARG A 1 470 ? 20.520 -33.252 -41.065 1.00 29.02 470 ARG A CA 1
ATOM 3725 C C . ARG A 1 470 ? 20.621 -33.268 -39.544 1.00 29.02 470 ARG A C 1
ATOM 3727 O O . ARG A 1 470 ? 19.831 -32.645 -38.842 1.00 29.02 470 ARG A O 1
ATOM 3734 N N . GLU A 1 471 ? 21.608 -34.035 -39.098 1.00 25.83 471 GLU A N 1
ATOM 3735 C CA . GLU A 1 471 ? 22.044 -34.258 -37.726 1.00 25.83 471 GLU A CA 1
ATOM 3736 C C . GLU A 1 471 ? 22.601 -32.991 -37.068 1.00 25.83 471 GLU A C 1
ATOM 3738 O O . GLU A 1 471 ? 23.300 -32.187 -37.686 1.00 25.83 471 GLU A O 1
ATOM 3743 N N . ILE A 1 472 ? 22.325 -32.876 -35.770 1.00 24.67 472 ILE A N 1
ATOM 3744 C CA . ILE A 1 472 ? 22.923 -31.918 -34.845 1.00 24.67 472 ILE A CA 1
ATOM 3745 C C . ILE A 1 472 ? 24.282 -32.476 -34.408 1.00 24.67 472 ILE A C 1
ATOM 3747 O O . ILE A 1 472 ? 24.349 -33.531 -33.779 1.00 24.67 472 ILE A O 1
ATOM 3751 N N . VAL A 1 473 ? 25.360 -31.752 -34.711 1.00 25.47 473 VAL A N 1
ATOM 3752 C CA . VAL A 1 473 ? 26.712 -32.039 -34.212 1.00 25.47 473 VAL A CA 1
ATOM 3753 C C . VAL A 1 473 ? 27.000 -31.118 -33.026 1.00 25.47 473 VAL A C 1
ATOM 3755 O O . VAL A 1 473 ? 27.158 -29.911 -33.188 1.00 25.47 473 VAL A O 1
ATOM 3758 N N . LEU A 1 474 ? 27.068 -31.701 -31.827 1.00 26.25 474 LEU A N 1
ATOM 3759 C CA . LEU A 1 474 ? 27.583 -31.069 -30.610 1.00 26.25 474 LEU A CA 1
ATOM 3760 C C . LEU A 1 474 ? 29.103 -31.268 -30.536 1.00 26.25 474 LEU A C 1
ATOM 3762 O O . LEU A 1 474 ? 29.580 -32.398 -30.631 1.00 26.25 474 LEU A O 1
ATOM 3766 N N . LEU A 1 475 ? 29.855 -30.191 -30.297 1.00 25.70 475 LEU A N 1
ATOM 3767 C CA . LEU A 1 475 ? 31.267 -30.233 -29.895 1.00 25.70 475 LEU A CA 1
ATOM 3768 C C . LEU A 1 475 ? 31.541 -29.217 -28.765 1.00 25.70 475 LEU A C 1
ATOM 3770 O O . LEU A 1 475 ? 30.757 -28.287 -28.580 1.00 25.70 475 LEU A O 1
ATOM 3774 N N . PRO A 1 476 ? 32.584 -29.440 -27.940 1.00 27.02 476 PRO A N 1
ATOM 3775 C CA . PRO A 1 476 ? 32.460 -29.331 -26.495 1.00 27.02 476 PRO A CA 1
ATOM 3776 C C . PRO A 1 476 ? 33.126 -28.107 -25.856 1.00 27.02 476 PRO A C 1
ATOM 3778 O O . PRO A 1 476 ? 34.003 -27.447 -26.405 1.00 27.02 476 PRO A O 1
ATOM 3781 N N . VAL A 1 477 ? 32.682 -27.906 -24.615 1.00 28.12 477 VAL A N 1
ATOM 3782 C CA . VAL A 1 477 ? 33.183 -27.061 -23.527 1.00 28.12 477 VAL A CA 1
ATOM 3783 C C . VAL A 1 477 ? 34.712 -27.034 -23.425 1.00 28.12 477 VAL A C 1
ATOM 3785 O O . VAL A 1 477 ? 35.338 -28.080 -23.275 1.00 28.12 477 VAL A O 1
ATOM 3788 N N . ASN A 1 478 ? 35.286 -25.830 -23.335 1.00 24.78 478 ASN A N 1
ATOM 3789 C CA . ASN A 1 478 ? 36.602 -25.610 -22.736 1.00 24.78 478 ASN A CA 1
ATOM 3790 C C . ASN A 1 478 ? 36.464 -24.682 -21.524 1.00 24.78 478 ASN A C 1
ATOM 3792 O O . ASN A 1 478 ? 36.192 -23.491 -21.654 1.00 24.78 478 ASN A O 1
ATOM 3796 N N . ARG A 1 479 ? 36.644 -25.266 -20.334 1.00 30.62 479 ARG A N 1
ATOM 3797 C CA . ARG A 1 479 ? 36.850 -24.564 -19.064 1.00 30.62 479 ARG A CA 1
ATOM 3798 C C . ARG A 1 479 ? 38.347 -24.348 -18.879 1.00 30.62 479 ARG A C 1
ATOM 3800 O O . ARG A 1 479 ? 39.091 -25.325 -18.837 1.00 30.62 479 ARG A O 1
ATOM 3807 N N . THR A 1 480 ? 38.765 -23.111 -18.642 1.00 28.86 480 THR A N 1
ATOM 3808 C CA . THR A 1 480 ? 40.025 -22.833 -17.945 1.00 28.86 480 THR A CA 1
ATOM 3809 C C . THR A 1 480 ? 39.771 -21.954 -16.731 1.00 28.86 480 THR A C 1
ATOM 3811 O O . THR A 1 480 ? 39.001 -21.001 -16.762 1.00 28.86 480 THR A O 1
ATOM 3814 N N . CYS A 1 481 ? 40.392 -22.405 -15.650 1.00 31.34 481 CYS A N 1
ATOM 3815 C CA . CYS A 1 481 ? 40.274 -22.032 -14.253 1.00 31.34 481 CYS A CA 1
ATOM 3816 C C . CYS A 1 481 ? 40.907 -20.663 -13.946 1.00 31.34 481 CYS A C 1
ATOM 3818 O O . CYS A 1 481 ? 41.915 -20.319 -14.556 1.00 31.34 481 CYS A O 1
ATOM 3820 N N . SER A 1 482 ? 40.385 -19.953 -12.940 1.00 30.28 482 SER A N 1
ATOM 3821 C CA . SER A 1 482 ? 41.190 -19.027 -12.135 1.00 30.28 482 SER A CA 1
ATOM 3822 C C . SER A 1 482 ? 41.197 -19.514 -10.685 1.00 30.28 482 SER A C 1
ATOM 3824 O O . SER A 1 482 ? 40.168 -19.581 -10.013 1.00 30.28 482 SER A O 1
ATOM 3826 N N . THR A 1 483 ? 42.380 -19.933 -10.249 1.00 35.75 483 THR A N 1
ATOM 3827 C CA . THR A 1 483 ? 42.746 -20.405 -8.908 1.00 35.75 483 THR A CA 1
ATOM 3828 C C . THR A 1 483 ? 42.952 -19.271 -7.902 1.00 35.75 483 THR A C 1
ATOM 3830 O O . THR A 1 483 ? 43.187 -19.548 -6.726 1.00 35.75 483 THR A O 1
ATOM 3833 N N . ASP A 1 484 ? 42.822 -18.014 -8.321 1.00 39.94 484 ASP A N 1
ATOM 3834 C CA . ASP A 1 484 ? 43.311 -16.883 -7.530 1.00 39.94 484 ASP A CA 1
ATOM 3835 C C . ASP A 1 484 ? 42.316 -16.431 -6.446 1.00 39.94 484 ASP A C 1
ATOM 3837 O O . ASP A 1 484 ? 42.729 -15.959 -5.390 1.00 39.94 484 ASP A O 1
ATOM 3841 N N . LEU A 1 485 ? 41.018 -16.729 -6.601 1.00 38.50 485 LEU A N 1
ATOM 3842 C CA . LEU A 1 485 ? 39.999 -16.400 -5.591 1.00 38.50 485 LEU A CA 1
ATOM 3843 C C . LEU A 1 485 ? 40.051 -17.286 -4.330 1.00 38.50 485 LEU A C 1
ATOM 3845 O O . LEU A 1 485 ? 39.525 -16.913 -3.284 1.00 38.50 485 LEU A O 1
ATOM 3849 N N . LYS A 1 486 ? 40.668 -18.476 -4.398 1.00 37.03 486 LYS A N 1
ATOM 3850 C CA . LYS A 1 486 ? 40.705 -19.410 -3.253 1.00 37.03 486 LYS A CA 1
ATOM 3851 C C . LYS A 1 486 ? 41.749 -19.035 -2.204 1.00 37.03 486 LYS A C 1
ATOM 3853 O O . LYS A 1 486 ? 41.572 -19.369 -1.036 1.00 37.03 486 LYS A O 1
ATOM 3858 N N . VAL A 1 487 ? 42.815 -18.345 -2.607 1.00 37.25 487 VAL A N 1
ATOM 3859 C CA . VAL A 1 487 ? 43.905 -17.953 -1.700 1.00 37.25 487 VAL A CA 1
ATOM 3860 C C . VAL A 1 487 ? 43.527 -16.697 -0.910 1.00 37.25 487 VAL A C 1
ATOM 3862 O O . VAL A 1 487 ? 43.835 -16.598 0.275 1.00 37.25 487 VAL A O 1
ATOM 3865 N N . GLU A 1 488 ? 42.766 -15.787 -1.517 1.00 37.81 488 GLU A N 1
ATOM 3866 C CA . GLU A 1 488 ? 42.386 -14.515 -0.894 1.00 37.81 488 GLU A CA 1
ATOM 3867 C C . GLU A 1 488 ? 41.319 -14.687 0.207 1.00 37.81 488 GLU A C 1
ATOM 3869 O O . GLU A 1 488 ? 41.381 -14.039 1.251 1.00 37.81 488 GLU A O 1
ATOM 3874 N N . VAL A 1 489 ? 40.417 -15.666 0.058 1.00 39.97 489 VAL A N 1
ATOM 3875 C CA . VAL A 1 489 ? 39.413 -16.014 1.084 1.00 39.97 489 VAL A CA 1
ATOM 3876 C C . VAL A 1 489 ? 40.042 -16.719 2.297 1.00 39.97 489 VAL A C 1
ATOM 3878 O O . VAL A 1 489 ? 39.563 -16.569 3.421 1.00 39.97 489 VAL A O 1
ATOM 3881 N N . GLN A 1 490 ? 41.152 -17.442 2.116 1.00 34.06 490 GLN A N 1
ATOM 3882 C CA . GLN A 1 490 ? 41.797 -18.183 3.205 1.00 34.06 490 GLN A CA 1
ATOM 3883 C C . GLN A 1 490 ? 42.671 -17.288 4.104 1.00 34.06 490 GLN A C 1
ATOM 3885 O O . GLN A 1 490 ? 42.811 -17.573 5.293 1.00 34.06 490 GLN A O 1
ATOM 3890 N N . CYS A 1 491 ? 43.192 -16.171 3.582 1.00 31.97 491 CYS A N 1
ATOM 3891 C CA . CYS A 1 491 ? 43.947 -15.186 4.367 1.00 31.97 491 CYS A CA 1
ATOM 3892 C C . CYS A 1 491 ? 43.049 -14.297 5.243 1.00 31.97 491 CYS A C 1
ATOM 3894 O O . CYS A 1 491 ? 43.444 -13.935 6.348 1.00 31.97 491 CYS A O 1
ATOM 3896 N N . ILE A 1 492 ? 41.816 -14.009 4.813 1.00 38.50 492 ILE A N 1
ATOM 3897 C CA . ILE A 1 492 ? 40.875 -13.162 5.570 1.00 38.50 492 ILE A CA 1
ATOM 3898 C C . ILE A 1 492 ? 40.311 -13.888 6.812 1.00 38.50 492 ILE A C 1
ATOM 3900 O O . ILE A 1 492 ? 39.873 -13.243 7.764 1.00 38.50 492 ILE A O 1
ATOM 3904 N N . MET A 1 493 ? 40.381 -15.225 6.862 1.00 38.56 493 MET A N 1
ATOM 3905 C CA . MET A 1 493 ? 39.860 -16.026 7.981 1.00 38.56 493 MET A CA 1
ATOM 3906 C C . MET A 1 493 ? 40.834 -16.238 9.154 1.00 38.56 493 MET A C 1
ATOM 3908 O O . MET A 1 493 ? 40.404 -16.714 10.204 1.00 38.56 493 MET A O 1
ATOM 3912 N N . VAL A 1 494 ? 42.118 -15.883 9.027 1.00 34.91 494 VAL A N 1
ATOM 3913 C CA . VAL A 1 494 ? 43.123 -16.131 10.086 1.00 34.91 494 VAL A CA 1
ATOM 3914 C C . VAL A 1 494 ? 43.250 -14.962 11.081 1.00 34.91 494 VAL A C 1
ATOM 3916 O O . VAL A 1 494 ? 43.616 -15.186 12.232 1.00 34.91 494 VAL A O 1
ATOM 3919 N N . ASP A 1 495 ? 42.844 -13.744 10.713 1.00 35.16 495 ASP A N 1
ATOM 3920 C CA . ASP A 1 495 ? 43.141 -12.522 11.489 1.00 35.16 495 ASP A CA 1
ATOM 3921 C C . ASP A 1 495 ? 42.038 -12.043 12.457 1.00 35.16 495 ASP A C 1
ATOM 3923 O O . ASP A 1 495 ? 42.094 -10.921 12.965 1.00 35.16 495 ASP A O 1
ATOM 3927 N N . ARG A 1 496 ? 41.014 -12.854 12.763 1.00 42.62 496 ARG A N 1
ATOM 3928 C CA . ARG A 1 496 ? 39.890 -12.415 13.624 1.00 42.62 496 ARG A CA 1
ATOM 3929 C C . ARG A 1 496 ? 39.496 -13.397 14.728 1.00 42.62 496 ARG A C 1
ATOM 3931 O O . ARG A 1 496 ? 38.368 -13.880 14.761 1.00 42.62 496 ARG A O 1
ATOM 3938 N N . ALA A 1 497 ? 40.388 -13.616 15.695 1.00 35.44 497 ALA A N 1
ATOM 3939 C CA . ALA A 1 497 ? 40.030 -14.205 16.990 1.00 35.44 497 ALA A CA 1
ATOM 3940 C C . ALA A 1 497 ? 40.325 -13.223 18.147 1.00 35.44 497 ALA A C 1
ATOM 3942 O O . ALA A 1 497 ? 41.426 -12.674 18.199 1.00 35.44 497 ALA A O 1
ATOM 3943 N N . PRO A 1 498 ? 39.398 -13.005 19.103 1.00 41.66 498 PRO A N 1
ATOM 3944 C CA . PRO A 1 498 ? 39.688 -12.243 20.315 1.00 41.66 498 PRO A CA 1
ATOM 3945 C C . PRO A 1 498 ? 40.622 -13.038 21.238 1.00 41.66 498 PRO A C 1
ATOM 3947 O O . PRO A 1 498 ? 40.342 -14.193 21.574 1.00 41.66 498 PRO A O 1
ATOM 3950 N N . SER A 1 499 ? 41.697 -12.403 21.712 1.00 44.22 499 SER A N 1
ATOM 3951 C CA . SER A 1 499 ? 42.722 -13.006 22.582 1.00 44.22 499 SER A CA 1
ATOM 3952 C C . SER A 1 499 ? 42.184 -13.625 23.885 1.00 44.22 499 SER A C 1
ATOM 3954 O O . SER A 1 499 ? 42.852 -14.460 24.483 1.00 44.22 499 SER A O 1
ATOM 3956 N N . SER A 1 500 ? 40.960 -13.291 24.305 1.00 39.25 500 SER A N 1
ATOM 3957 C CA . SER A 1 500 ? 40.329 -13.798 25.533 1.00 39.25 500 SER A CA 1
ATOM 3958 C C . SER A 1 500 ? 39.716 -15.204 25.417 1.00 39.25 500 SER A C 1
ATOM 3960 O O . SER A 1 500 ? 39.450 -15.839 26.438 1.00 39.25 500 SER A O 1
ATOM 3962 N N . VAL A 1 501 ? 39.512 -15.730 24.201 1.00 44.81 501 VAL A N 1
ATOM 3963 C CA . VAL A 1 501 ? 38.961 -17.087 23.979 1.00 44.81 501 VAL A CA 1
ATOM 3964 C C . VAL A 1 501 ? 40.073 -18.144 23.899 1.00 44.81 501 VAL A C 1
ATOM 3966 O O . VAL A 1 501 ? 39.891 -19.280 24.338 1.00 44.81 501 VAL A O 1
ATOM 3969 N N . VAL A 1 502 ? 41.263 -17.759 23.424 1.00 45.22 502 VAL A N 1
ATOM 3970 C CA . VAL A 1 502 ? 42.444 -18.640 23.342 1.00 45.22 502 VAL A CA 1
ATOM 3971 C C . VAL A 1 502 ? 42.995 -18.976 24.736 1.00 45.22 502 VAL A C 1
ATOM 3973 O O . VAL A 1 502 ? 43.441 -20.099 24.966 1.00 45.22 502 VAL A O 1
ATOM 3976 N N . GLU A 1 503 ? 42.878 -18.055 25.695 1.00 44.62 503 GLU A N 1
ATOM 3977 C CA . GLU A 1 503 ? 43.405 -18.223 27.057 1.00 44.62 503 GLU A CA 1
ATOM 3978 C C . GLU A 1 503 ? 42.535 -19.154 27.931 1.00 44.62 503 GLU A C 1
ATOM 3980 O O . GLU A 1 503 ? 43.065 -19.941 28.720 1.00 44.62 503 GLU A O 1
ATOM 3985 N N . LYS A 1 504 ? 41.206 -19.166 27.720 1.00 45.00 504 LYS A N 1
ATOM 3986 C CA . LYS A 1 504 ? 40.267 -20.093 28.392 1.00 45.00 504 LYS A CA 1
ATOM 3987 C C . LYS A 1 504 ? 40.331 -21.524 27.847 1.00 45.00 504 LYS A C 1
ATOM 3989 O O . LYS A 1 504 ? 40.255 -22.483 28.612 1.00 45.00 504 LYS A O 1
ATOM 3994 N N . LEU A 1 505 ? 40.536 -21.695 26.539 1.00 42.66 505 LEU A N 1
ATOM 3995 C CA . LEU A 1 505 ? 40.629 -23.028 25.923 1.00 42.66 505 LEU A CA 1
ATOM 3996 C C . LEU A 1 505 ? 41.963 -23.740 26.207 1.00 42.66 505 LEU A C 1
ATOM 3998 O O . LEU A 1 505 ? 42.040 -24.966 26.117 1.00 42.66 505 LEU A O 1
ATOM 4002 N N . GLN A 1 506 ? 43.013 -23.002 26.575 1.00 44.97 506 GLN A N 1
ATOM 4003 C CA . GLN A 1 506 ? 44.288 -23.584 27.007 1.00 44.97 506 GLN A CA 1
ATOM 4004 C C . GLN A 1 506 ? 44.284 -24.009 28.484 1.00 44.97 506 GLN A C 1
ATOM 4006 O O . GLN A 1 506 ? 45.040 -24.908 28.854 1.00 44.97 506 GLN A O 1
ATOM 4011 N N . THR A 1 507 ? 43.409 -23.438 29.320 1.00 47.09 507 THR A N 1
ATOM 4012 C CA . THR A 1 507 ? 43.309 -23.791 30.746 1.00 47.09 507 THR A CA 1
ATOM 4013 C C . THR A 1 507 ? 42.448 -25.033 31.002 1.00 47.09 507 THR A C 1
ATOM 4015 O O . THR A 1 507 ? 42.785 -25.828 31.877 1.00 47.09 507 THR A O 1
ATOM 4018 N N . GLU A 1 508 ? 41.407 -25.288 30.203 1.00 43.19 508 GLU A N 1
ATOM 4019 C CA . GLU A 1 508 ? 40.528 -26.464 30.376 1.00 43.19 508 GLU A CA 1
ATOM 4020 C C . GLU A 1 508 ? 41.075 -27.763 29.752 1.00 43.19 508 GLU A C 1
ATOM 4022 O O . GLU A 1 508 ? 40.600 -28.859 30.049 1.00 43.19 508 GLU A O 1
ATOM 4027 N N . ARG A 1 509 ? 42.132 -27.685 28.934 1.00 41.66 509 ARG A N 1
ATOM 4028 C CA . ARG A 1 509 ? 42.725 -28.849 28.247 1.00 41.66 509 ARG A CA 1
ATOM 4029 C C . ARG A 1 509 ? 43.696 -29.677 29.108 1.00 41.66 509 ARG A C 1
ATOM 4031 O O . ARG A 1 509 ? 44.204 -30.690 28.633 1.00 41.66 509 ARG A O 1
ATOM 4038 N N . ASN A 1 510 ? 43.923 -29.292 30.367 1.00 43.47 510 ASN A N 1
ATOM 4039 C CA . ASN A 1 510 ? 44.941 -29.872 31.255 1.00 43.47 510 ASN A CA 1
ATOM 4040 C C . ASN A 1 510 ? 44.376 -30.710 32.423 1.00 43.47 510 ASN A C 1
ATOM 4042 O O . ASN A 1 510 ? 44.861 -30.617 33.548 1.00 43.47 510 ASN A O 1
ATOM 4046 N N . THR A 1 511 ? 43.390 -31.581 32.184 1.00 46.59 511 THR A N 1
ATOM 4047 C CA . THR A 1 511 ? 43.088 -32.692 33.117 1.00 46.59 511 THR A CA 1
ATOM 4048 C C . THR A 1 511 ? 42.963 -34.034 32.376 1.00 46.59 511 THR A C 1
ATOM 4050 O O . THR A 1 511 ? 41.929 -34.318 31.773 1.00 46.59 511 THR A O 1
ATOM 4053 N N . PRO A 1 512 ? 43.998 -34.901 32.417 1.00 44.12 512 PRO A N 1
ATOM 4054 C CA . PRO A 1 512 ? 44.041 -36.144 31.632 1.00 44.12 512 PRO A CA 1
ATOM 4055 C C . PRO A 1 512 ? 43.086 -37.265 32.082 1.00 44.12 512 PRO A C 1
ATOM 4057 O O . PRO A 1 512 ? 42.976 -38.272 31.394 1.00 44.12 512 PRO A O 1
ATOM 4060 N N . ALA A 1 513 ? 42.398 -37.140 33.222 1.00 46.59 513 ALA A N 1
ATOM 4061 C CA . ALA A 1 513 ? 41.778 -38.295 33.883 1.00 46.59 513 ALA A CA 1
ATOM 4062 C C . ALA A 1 513 ? 40.299 -38.568 33.523 1.00 46.59 513 ALA A C 1
ATOM 4064 O O . ALA A 1 513 ? 39.813 -39.666 33.776 1.00 46.59 513 ALA A O 1
ATOM 4065 N N . ALA A 1 514 ? 39.569 -37.614 32.929 1.00 46.00 514 ALA A N 1
ATOM 4066 C CA . ALA A 1 514 ? 38.126 -37.772 32.673 1.00 46.00 514 ALA A CA 1
ATOM 4067 C C . ALA A 1 514 ? 37.786 -38.298 31.263 1.00 46.00 514 ALA A C 1
ATOM 4069 O O . ALA A 1 514 ? 36.756 -38.944 31.068 1.00 46.00 514 ALA A O 1
ATOM 4070 N N . ASN A 1 515 ? 38.663 -38.081 30.278 1.00 45.47 515 ASN A N 1
ATOM 4071 C CA . ASN A 1 515 ? 38.370 -38.404 28.876 1.00 45.47 515 ASN A CA 1
ATOM 4072 C C . ASN A 1 515 ? 38.596 -39.882 28.508 1.00 45.47 515 ASN A C 1
ATOM 4074 O O . ASN A 1 515 ? 38.055 -40.354 27.510 1.00 45.47 515 ASN A O 1
ATOM 4078 N N . GLU A 1 516 ? 39.326 -40.647 29.322 1.00 47.66 516 GLU A N 1
ATOM 4079 C CA . GLU A 1 516 ? 39.673 -42.038 28.993 1.00 47.66 516 GLU A CA 1
ATOM 4080 C C . GLU A 1 516 ? 38.547 -43.048 29.312 1.00 47.66 516 GLU A C 1
ATOM 4082 O O . GLU A 1 516 ? 38.495 -44.137 28.735 1.00 47.66 516 GLU A O 1
ATOM 4087 N N . ALA A 1 517 ? 37.591 -42.678 30.175 1.00 50.41 517 ALA A N 1
ATOM 4088 C CA . ALA A 1 517 ? 36.449 -43.529 30.527 1.00 50.41 517 ALA A CA 1
ATOM 4089 C C . ALA A 1 517 ? 35.261 -43.385 29.554 1.00 50.41 517 ALA A C 1
ATOM 4091 O O . ALA A 1 517 ? 34.573 -44.367 29.273 1.00 50.41 517 ALA A O 1
ATOM 4092 N N . ALA A 1 518 ? 35.040 -42.193 28.988 1.00 47.03 518 ALA A N 1
ATOM 4093 C CA . ALA A 1 518 ? 33.922 -41.929 28.074 1.00 47.03 518 ALA A CA 1
ATOM 4094 C C . ALA A 1 518 ? 34.155 -42.470 26.649 1.00 47.03 518 ALA A C 1
ATOM 4096 O O . ALA A 1 518 ? 33.205 -42.748 25.918 1.00 47.03 518 ALA A O 1
ATOM 4097 N N . MET A 1 519 ? 35.415 -42.678 26.256 1.00 45.06 519 MET A N 1
ATOM 4098 C CA . MET A 1 519 ? 35.775 -43.121 24.905 1.00 45.06 519 MET A CA 1
ATOM 4099 C C . MET A 1 519 ? 35.588 -44.637 24.682 1.00 45.06 519 MET A C 1
ATOM 4101 O O . MET A 1 519 ? 35.642 -45.103 23.547 1.00 45.06 519 MET A O 1
ATOM 4105 N N . LYS A 1 520 ? 35.320 -45.419 25.742 1.00 50.66 520 LYS A N 1
ATOM 4106 C CA . LYS A 1 520 ? 35.208 -46.890 25.667 1.00 50.66 520 LYS A CA 1
ATOM 4107 C C . LYS A 1 520 ? 33.801 -47.441 25.409 1.00 50.66 520 LYS A C 1
ATOM 4109 O O . LYS A 1 520 ? 33.689 -48.636 25.157 1.00 50.66 520 LYS A O 1
ATOM 4114 N N . THR A 1 521 ? 32.737 -46.634 25.429 1.00 52.53 521 THR A N 1
ATOM 4115 C CA . THR A 1 521 ? 31.361 -47.164 25.290 1.00 52.53 521 THR A CA 1
ATOM 4116 C C . THR A 1 521 ? 30.651 -46.836 23.977 1.00 52.53 521 THR A C 1
ATOM 4118 O O . THR A 1 521 ? 29.627 -47.449 23.701 1.00 52.53 521 THR A O 1
ATOM 4121 N N . GLY A 1 522 ? 31.170 -45.950 23.115 1.00 51.34 522 GLY A N 1
ATOM 4122 C CA . GLY A 1 522 ? 30.619 -45.709 21.763 1.00 51.34 522 GLY A CA 1
ATOM 4123 C C . GLY A 1 522 ? 29.165 -45.196 21.701 1.00 51.34 522 GLY A C 1
ATOM 4124 O O . GLY A 1 522 ? 28.641 -44.944 20.616 1.00 51.34 522 GLY A O 1
ATOM 4125 N N . THR A 1 523 ? 28.503 -45.017 22.845 1.00 48.50 523 THR A N 1
ATOM 4126 C CA . THR A 1 523 ? 27.089 -44.642 22.949 1.00 48.50 523 THR A CA 1
ATOM 4127 C C . THR A 1 523 ? 26.877 -43.150 22.687 1.00 48.50 523 THR A C 1
ATOM 4129 O O . THR A 1 523 ? 25.918 -42.780 22.013 1.00 48.50 523 THR A O 1
ATOM 4132 N N . LEU A 1 524 ? 27.817 -42.301 23.124 1.00 48.12 524 LEU A N 1
ATOM 4133 C CA . LEU A 1 524 ? 27.721 -40.841 23.005 1.00 48.12 524 LEU A CA 1
ATOM 4134 C C . LEU A 1 524 ? 27.823 -40.359 21.544 1.00 48.12 524 LEU A C 1
ATOM 4136 O O . LEU A 1 524 ? 27.048 -39.514 21.106 1.00 48.12 524 LEU A O 1
ATOM 4140 N N . ASP A 1 525 ? 28.725 -40.947 20.750 1.00 54.25 525 ASP A N 1
ATOM 4141 C CA . ASP A 1 525 ? 28.906 -40.589 19.333 1.00 54.25 525 ASP A CA 1
ATOM 4142 C C . ASP A 1 525 ? 27.691 -41.019 18.482 1.00 54.25 525 ASP A C 1
ATOM 4144 O O . ASP A 1 525 ? 27.311 -40.359 17.514 1.00 54.25 525 ASP A O 1
ATOM 4148 N N . ARG A 1 526 ? 26.988 -42.088 18.883 1.00 47.69 526 ARG A N 1
ATOM 4149 C CA . ARG A 1 526 ? 25.765 -42.537 18.203 1.00 47.69 526 ARG A CA 1
ATOM 4150 C C . ARG A 1 526 ? 24.578 -41.608 18.472 1.00 47.69 526 ARG A C 1
ATOM 4152 O O . ARG A 1 526 ? 23.871 -41.266 17.523 1.00 47.69 526 ARG A O 1
ATOM 4159 N N . GLU A 1 527 ? 24.372 -41.174 19.715 1.00 49.16 527 GLU A N 1
ATOM 4160 C CA . GLU A 1 527 ? 23.289 -40.247 20.085 1.00 49.16 527 GLU A CA 1
ATOM 4161 C C . GLU A 1 527 ? 23.501 -38.838 19.508 1.00 49.16 527 GLU A C 1
ATOM 4163 O O . GLU A 1 527 ? 22.564 -38.244 18.970 1.00 49.16 527 GLU A O 1
ATOM 4168 N N . VAL A 1 528 ? 24.743 -38.338 19.495 1.00 61.41 528 VAL A N 1
ATOM 4169 C CA . VAL A 1 528 ? 25.084 -37.043 18.877 1.00 61.41 528 VAL A CA 1
ATOM 4170 C C . VAL A 1 528 ? 24.873 -37.073 17.355 1.00 61.41 528 VAL A C 1
ATOM 4172 O O . VAL A 1 528 ? 24.323 -36.124 16.784 1.00 61.41 528 VAL A O 1
ATOM 4175 N N . ARG A 1 529 ? 25.226 -38.178 16.678 1.00 58.50 529 ARG A N 1
ATOM 4176 C CA . ARG A 1 529 ? 24.972 -38.358 15.235 1.00 58.50 529 ARG A CA 1
ATOM 4177 C C . ARG A 1 529 ? 23.482 -38.493 14.908 1.00 58.50 529 ARG A C 1
ATOM 4179 O O . ARG A 1 529 ? 23.034 -37.909 13.919 1.00 58.50 529 ARG A O 1
ATOM 4186 N N . LEU A 1 530 ? 22.712 -39.210 15.732 1.00 57.81 530 LEU A N 1
ATOM 4187 C CA . LEU A 1 530 ? 21.250 -39.308 15.604 1.00 57.81 530 LEU A CA 1
ATOM 4188 C C . LEU A 1 530 ? 20.592 -37.927 15.744 1.00 57.81 530 LEU A C 1
ATOM 4190 O O . LEU A 1 530 ? 19.837 -37.521 14.860 1.00 57.81 530 LEU A O 1
ATOM 4194 N N . GLY A 1 531 ? 20.977 -37.148 16.760 1.00 71.69 531 GLY A N 1
ATOM 4195 C CA . GLY A 1 531 ? 20.471 -35.788 16.965 1.00 71.69 531 GLY A CA 1
ATOM 4196 C C . GLY A 1 531 ? 20.875 -34.794 15.866 1.00 71.69 531 GLY A C 1
ATOM 4197 O O . GLY A 1 531 ? 20.124 -33.867 15.558 1.00 71.69 531 GLY A O 1
ATOM 4198 N N . ARG A 1 532 ? 22.043 -34.960 15.225 1.00 77.50 532 ARG A N 1
ATOM 4199 C CA . ARG A 1 532 ? 22.434 -34.149 14.053 1.00 77.50 532 ARG A CA 1
ATOM 4200 C C . ARG A 1 532 ? 21.597 -34.499 12.821 1.00 77.50 532 ARG A C 1
ATOM 4202 O O . ARG A 1 532 ? 21.108 -33.594 12.151 1.00 77.50 532 ARG A O 1
ATOM 4209 N N . LYS A 1 533 ? 21.381 -35.789 12.547 1.00 77.19 533 LYS A N 1
ATOM 4210 C CA . LYS A 1 533 ? 20.580 -36.244 11.399 1.00 77.19 533 LYS A CA 1
ATOM 4211 C C . LYS A 1 533 ? 19.121 -35.796 11.508 1.00 77.19 533 LYS A C 1
ATOM 4213 O O . LYS A 1 533 ? 18.563 -35.306 10.533 1.00 77.19 533 LYS A O 1
ATOM 4218 N N . GLU A 1 534 ? 18.516 -35.906 12.688 1.00 79.00 534 GLU A N 1
ATOM 4219 C CA . GLU A 1 534 ? 17.142 -35.438 12.915 1.00 79.00 534 GLU A CA 1
ATOM 4220 C C . GLU A 1 534 ? 17.000 -33.920 12.765 1.00 79.00 534 GLU A C 1
ATOM 4222 O O . GLU A 1 534 ? 16.014 -33.450 12.191 1.00 79.00 534 GLU A O 1
ATOM 4227 N N . ARG A 1 535 ? 17.989 -33.146 13.232 1.00 79.62 535 ARG A N 1
ATOM 4228 C CA . ARG A 1 535 ? 18.019 -31.690 13.033 1.00 79.62 535 ARG A CA 1
ATOM 4229 C C . ARG A 1 535 ? 18.116 -31.321 11.557 1.00 79.62 535 ARG A C 1
ATOM 4231 O O . ARG A 1 535 ? 17.328 -30.496 11.110 1.00 79.62 535 ARG A O 1
ATOM 4238 N N . LEU A 1 536 ? 18.991 -31.980 10.796 1.00 83.00 536 LEU A N 1
ATOM 4239 C CA . LEU A 1 536 ? 19.117 -31.758 9.351 1.00 83.00 536 LEU A CA 1
ATOM 4240 C C . LEU A 1 536 ? 17.827 -32.107 8.596 1.00 83.00 536 LEU A C 1
ATOM 4242 O O . LEU A 1 536 ? 17.417 -31.357 7.719 1.00 83.00 536 LEU A O 1
ATOM 4246 N N . ILE A 1 537 ? 17.138 -33.192 8.971 1.00 86.75 537 ILE A N 1
ATOM 4247 C CA . ILE A 1 537 ? 15.846 -33.562 8.368 1.00 86.75 537 ILE A CA 1
ATOM 4248 C C . ILE A 1 537 ? 14.780 -32.497 8.652 1.00 86.75 537 ILE A C 1
ATOM 4250 O O . ILE A 1 537 ? 14.069 -32.076 7.739 1.00 86.75 537 ILE A O 1
ATOM 4254 N N . LYS A 1 538 ? 14.663 -32.044 9.909 1.00 87.56 538 LYS A N 1
ATOM 4255 C CA . LYS A 1 538 ? 13.703 -30.993 10.285 1.00 87.56 538 LYS A CA 1
ATOM 4256 C C . LYS A 1 538 ? 14.005 -29.685 9.563 1.00 87.56 538 LYS A C 1
ATOM 4258 O O . LYS A 1 538 ? 13.090 -29.051 9.050 1.00 87.56 538 LYS A O 1
ATOM 4263 N N . TRP A 1 539 ? 15.276 -29.311 9.503 1.00 89.00 539 TRP A N 1
ATOM 4264 C CA . TRP A 1 539 ? 15.723 -28.089 8.851 1.00 89.00 539 TRP A CA 1
ATOM 4265 C C . TRP A 1 539 ? 15.491 -28.129 7.336 1.00 89.00 539 TRP A C 1
ATOM 4267 O O . TRP A 1 539 ? 14.872 -27.213 6.798 1.00 89.00 539 TRP A O 1
ATOM 4277 N N . LYS A 1 540 ? 15.830 -29.241 6.668 1.00 92.94 540 LYS A N 1
ATOM 4278 C CA . LYS A 1 540 ? 15.494 -29.457 5.254 1.00 92.94 540 LYS A CA 1
ATOM 4279 C C . LYS A 1 540 ? 13.993 -29.323 4.998 1.00 92.94 540 LYS A C 1
ATOM 4281 O O . LYS A 1 540 ? 13.603 -28.655 4.052 1.00 92.94 540 LYS A O 1
ATOM 4286 N N . ALA A 1 541 ? 13.141 -29.894 5.851 1.00 91.38 541 ALA A N 1
ATOM 4287 C CA . ALA A 1 541 ? 11.691 -29.787 5.681 1.00 91.38 541 ALA A CA 1
ATOM 4288 C C . ALA A 1 541 ? 11.165 -28.341 5.804 1.00 91.38 541 ALA A C 1
ATOM 4290 O O . ALA A 1 541 ? 10.170 -27.995 5.161 1.00 91.38 541 ALA A O 1
ATOM 4291 N N . VAL A 1 542 ? 11.811 -27.501 6.624 1.00 92.25 542 VAL A N 1
ATOM 4292 C CA . VAL A 1 542 ? 11.499 -26.066 6.734 1.00 92.25 542 VAL A CA 1
ATOM 4293 C C . VAL A 1 542 ? 11.913 -25.331 5.460 1.00 92.25 542 VAL A C 1
ATOM 4295 O O . VAL A 1 542 ? 11.106 -24.576 4.917 1.00 92.25 542 VAL A O 1
ATOM 4298 N N . LEU A 1 543 ? 13.117 -25.595 4.950 1.00 94.69 543 LEU A N 1
ATOM 4299 C CA . LEU A 1 543 ? 13.613 -24.983 3.716 1.00 94.69 543 LEU A CA 1
ATOM 4300 C C . LEU A 1 543 ? 12.818 -25.431 2.484 1.00 94.69 543 LEU A C 1
ATOM 4302 O O . LEU A 1 543 ? 12.383 -24.580 1.714 1.00 94.69 543 LEU A O 1
ATOM 4306 N N . ASP A 1 544 ? 12.508 -26.723 2.349 1.00 95.69 544 ASP A N 1
ATOM 4307 C CA . ASP A 1 544 ? 11.672 -27.250 1.260 1.00 95.69 544 ASP A CA 1
ATOM 4308 C C . ASP A 1 544 ? 10.284 -26.587 1.266 1.00 95.69 544 ASP A C 1
ATOM 4310 O O . ASP A 1 544 ? 9.732 -26.263 0.212 1.00 95.69 544 ASP A O 1
ATOM 4314 N N . LEU A 1 545 ? 9.709 -26.337 2.452 1.00 94.19 545 LEU A N 1
ATOM 4315 C CA . LEU A 1 545 ? 8.456 -25.589 2.583 1.00 94.19 545 LEU A CA 1
ATOM 4316 C C . LEU A 1 545 ? 8.622 -24.120 2.169 1.00 94.19 545 LEU A C 1
ATOM 4318 O O . LEU A 1 545 ? 7.726 -23.587 1.515 1.00 94.19 545 LEU A O 1
ATOM 4322 N N . GLY A 1 546 ? 9.731 -23.479 2.545 1.00 94.44 546 GLY A N 1
ATOM 4323 C CA . GLY A 1 546 ? 10.072 -22.119 2.124 1.00 94.44 546 GLY A CA 1
ATOM 4324 C C . GLY A 1 546 ? 10.169 -22.000 0.604 1.00 94.44 546 GLY A C 1
ATOM 4325 O O . GLY A 1 546 ? 9.490 -21.163 0.015 1.00 94.44 546 GLY A O 1
ATOM 4326 N N . VAL A 1 547 ? 10.907 -22.910 -0.038 1.00 94.69 547 VAL A N 1
ATOM 4327 C CA . VAL A 1 547 ? 11.023 -22.981 -1.502 1.00 94.69 547 VAL A CA 1
ATOM 4328 C C . VAL A 1 547 ? 9.664 -23.245 -2.149 1.00 94.69 547 VAL A C 1
ATOM 4330 O O . VAL A 1 547 ? 9.272 -22.529 -3.063 1.00 94.69 547 VAL A O 1
ATOM 4333 N N . THR A 1 548 ? 8.888 -24.206 -1.640 1.00 95.00 548 THR A N 1
ATOM 4334 C CA . THR A 1 548 ? 7.546 -24.496 -2.180 1.00 95.00 548 THR A CA 1
ATOM 4335 C C . THR A 1 548 ? 6.648 -23.254 -2.140 1.00 95.00 548 THR A C 1
ATOM 4337 O O . THR A 1 548 ? 5.952 -22.964 -3.112 1.00 95.00 548 THR A O 1
ATOM 4340 N N . LYS A 1 549 ? 6.677 -22.493 -1.035 1.00 93.06 549 LYS A N 1
ATOM 4341 C CA . LYS A 1 549 ? 5.924 -21.237 -0.904 1.00 93.06 549 LYS A CA 1
ATOM 4342 C C . LYS A 1 549 ? 6.412 -20.176 -1.879 1.00 93.06 549 LYS A C 1
ATOM 4344 O O . LYS A 1 549 ? 5.573 -19.540 -2.502 1.00 93.06 549 LYS A O 1
ATOM 4349 N N . LEU A 1 550 ? 7.727 -20.006 -2.020 1.00 93.12 550 LEU A N 1
ATOM 4350 C CA . LEU A 1 550 ? 8.304 -19.050 -2.960 1.00 93.12 550 LEU A CA 1
ATOM 4351 C C . LEU A 1 550 ? 7.799 -19.319 -4.380 1.00 93.12 550 LEU A C 1
ATOM 4353 O O . LEU A 1 550 ? 7.281 -18.408 -5.011 1.00 93.12 550 LEU A O 1
ATOM 4357 N N . PHE A 1 551 ? 7.855 -20.570 -4.843 1.00 94.06 551 PHE A N 1
ATOM 4358 C CA . PHE A 1 551 ? 7.400 -20.927 -6.189 1.00 94.06 551 PHE A CA 1
ATOM 4359 C C . PHE A 1 551 ? 5.890 -20.738 -6.372 1.00 94.06 551 PHE A C 1
ATOM 4361 O O . PHE A 1 551 ? 5.465 -20.186 -7.382 1.00 94.06 551 PHE A O 1
ATOM 4368 N N . CYS A 1 552 ? 5.078 -21.136 -5.388 1.00 90.19 552 CYS A N 1
ATOM 4369 C CA . CYS A 1 552 ? 3.621 -21.021 -5.496 1.00 90.19 552 CYS A CA 1
ATOM 4370 C C . CYS A 1 552 ? 3.114 -19.575 -5.373 1.00 90.19 552 CYS A C 1
ATOM 4372 O O . CYS A 1 552 ? 2.177 -19.202 -6.068 1.00 90.19 552 CYS A O 1
ATOM 4374 N N . VAL A 1 553 ? 3.683 -18.778 -4.463 1.00 89.62 553 VAL A N 1
ATOM 4375 C CA . VAL A 1 553 ? 3.209 -17.415 -4.150 1.00 89.62 553 VAL A CA 1
ATOM 4376 C C . VAL A 1 553 ? 3.906 -16.371 -5.016 1.00 89.62 553 VAL A C 1
ATOM 4378 O O . VAL A 1 553 ? 3.267 -15.428 -5.465 1.00 89.62 553 VAL A O 1
ATOM 4381 N N . GLY A 1 554 ? 5.201 -16.553 -5.278 1.00 85.06 554 GLY A N 1
ATOM 4382 C CA . GLY A 1 554 ? 5.993 -15.688 -6.154 1.00 85.06 554 GLY A CA 1
ATOM 4383 C C . GLY A 1 554 ? 5.779 -15.951 -7.645 1.00 85.06 554 GLY A C 1
ATOM 4384 O O . GLY A 1 554 ? 6.376 -15.262 -8.461 1.00 85.06 554 GLY A O 1
ATOM 4385 N N . ASN A 1 555 ? 4.936 -16.929 -8.003 1.00 86.00 555 ASN A N 1
ATOM 4386 C CA . ASN A 1 555 ? 4.610 -17.292 -9.384 1.00 86.00 555 ASN A CA 1
ATOM 4387 C C . ASN A 1 555 ? 5.852 -17.610 -10.244 1.00 86.00 555 ASN A C 1
ATOM 4389 O O . ASN A 1 555 ? 5.925 -17.243 -11.417 1.00 86.00 555 ASN A O 1
ATOM 4393 N N . PHE A 1 556 ? 6.843 -18.291 -9.658 1.00 89.56 556 PHE A N 1
ATOM 4394 C CA . PHE A 1 556 ? 8.028 -18.728 -10.395 1.00 89.56 556 PHE A CA 1
ATOM 4395 C C . PHE A 1 556 ? 7.715 -19.963 -11.240 1.00 89.56 556 PHE A C 1
ATOM 4397 O O . PHE A 1 556 ? 7.092 -20.920 -10.769 1.00 89.56 556 PHE A O 1
ATOM 4404 N N . ALA A 1 557 ? 8.216 -19.982 -12.475 1.00 91.06 557 ALA A N 1
ATOM 4405 C CA . ALA A 1 557 ? 8.186 -21.178 -13.305 1.00 91.06 557 ALA A CA 1
ATOM 4406 C C . ALA A 1 557 ? 8.995 -22.302 -12.638 1.00 91.06 557 ALA A C 1
ATOM 4408 O O . ALA A 1 557 ? 10.112 -22.076 -12.175 1.00 91.06 557 ALA A O 1
ATOM 4409 N N . GLY A 1 558 ? 8.469 -23.532 -12.625 1.00 87.00 558 GLY A N 1
ATOM 4410 C CA . GLY A 1 558 ? 9.142 -24.677 -11.993 1.00 87.00 558 GLY A CA 1
ATOM 4411 C C . GLY A 1 558 ? 10.568 -24.913 -12.509 1.00 87.00 558 GLY A C 1
ATOM 4412 O O . GLY A 1 558 ? 11.439 -25.302 -11.735 1.00 87.00 558 GLY A O 1
ATOM 4413 N N . LEU A 1 559 ? 10.825 -24.593 -13.785 1.00 91.62 559 LEU A N 1
ATOM 4414 C CA . LEU A 1 559 ? 12.139 -24.696 -14.431 1.00 91.62 559 LEU A CA 1
ATOM 4415 C C . LEU A 1 559 ? 13.236 -23.897 -13.713 1.00 91.62 559 LEU A C 1
ATOM 4417 O O . LEU A 1 559 ? 14.392 -24.314 -13.739 1.00 91.62 559 LEU A O 1
ATOM 4421 N N . VAL A 1 560 ? 12.882 -22.819 -13.001 1.00 93.19 560 VAL A N 1
ATOM 4422 C CA . VAL A 1 560 ? 13.831 -22.029 -12.198 1.00 93.19 560 VAL A CA 1
ATOM 4423 C C . VAL A 1 560 ? 14.564 -22.907 -11.179 1.00 93.19 560 VAL A C 1
ATOM 4425 O O . VAL A 1 560 ? 15.754 -22.714 -10.950 1.00 93.19 560 VAL A O 1
ATOM 4428 N N . ALA A 1 561 ? 13.901 -23.926 -10.623 1.00 94.06 561 ALA A N 1
ATOM 4429 C CA . ALA A 1 561 ? 14.494 -24.819 -9.629 1.00 94.06 561 ALA A CA 1
ATOM 4430 C C . ALA A 1 561 ? 15.614 -25.721 -10.179 1.00 94.06 561 ALA A C 1
ATOM 4432 O O . ALA A 1 561 ? 16.392 -26.290 -9.408 1.00 94.06 561 ALA A O 1
ATOM 4433 N N . ASP A 1 562 ? 15.701 -25.866 -11.502 1.00 94.44 562 ASP A N 1
ATOM 4434 C CA . ASP A 1 562 ? 16.745 -26.644 -12.167 1.00 94.44 562 ASP A CA 1
ATOM 4435 C C . ASP A 1 562 ? 17.844 -25.785 -12.794 1.00 94.44 562 ASP A C 1
ATOM 4437 O O . ASP A 1 562 ? 18.836 -26.338 -13.277 1.00 94.44 562 ASP A O 1
ATOM 4441 N N . LEU A 1 563 ? 17.727 -24.455 -12.730 1.00 93.62 563 LEU A N 1
ATOM 4442 C CA . LEU A 1 563 ? 18.781 -23.569 -13.205 1.00 93.62 563 LEU A CA 1
ATOM 4443 C C . LEU A 1 563 ? 20.062 -23.750 -12.368 1.00 93.62 563 LEU A C 1
ATOM 4445 O O . LEU A 1 563 ? 19.988 -23.833 -11.137 1.00 93.62 563 LEU A O 1
ATOM 4449 N N . PRO A 1 564 ? 21.256 -23.767 -12.995 1.00 93.44 564 PRO A N 1
ATOM 4450 C CA . PRO A 1 564 ? 22.523 -23.849 -12.269 1.00 93.44 564 PRO A CA 1
ATOM 4451 C C . PRO A 1 564 ? 22.675 -22.744 -11.220 1.00 93.44 564 PRO A C 1
ATOM 4453 O O . PRO A 1 564 ? 22.984 -23.051 -10.073 1.00 93.44 564 PRO A O 1
ATOM 4456 N N . VAL A 1 565 ? 22.328 -21.500 -11.576 1.00 92.12 565 VAL A N 1
ATOM 4457 C CA . VAL A 1 565 ? 22.398 -20.337 -10.672 1.00 92.12 565 VAL A CA 1
ATOM 4458 C C . VAL A 1 565 ? 21.527 -20.508 -9.424 1.00 92.12 565 VAL A C 1
ATOM 4460 O O . VAL A 1 565 ? 21.918 -20.111 -8.332 1.00 92.12 565 VAL A O 1
ATOM 4463 N N . TRP A 1 566 ? 20.371 -21.170 -9.547 1.00 92.62 566 TRP A N 1
ATOM 4464 C CA . TRP A 1 566 ? 19.517 -21.474 -8.399 1.00 92.62 566 TRP A CA 1
ATOM 4465 C C . TRP A 1 566 ? 20.199 -22.458 -7.446 1.00 92.62 566 TRP A C 1
ATOM 4467 O O . TRP A 1 566 ? 20.142 -22.293 -6.230 1.00 92.62 566 TRP A O 1
ATOM 4477 N N . ARG A 1 567 ? 20.874 -23.480 -7.979 1.00 90.38 567 ARG A N 1
ATOM 4478 C CA . ARG A 1 567 ? 21.603 -24.457 -7.157 1.00 90.38 567 ARG A CA 1
ATOM 4479 C C . ARG A 1 567 ? 22.838 -23.834 -6.512 1.00 90.38 567 ARG A C 1
ATOM 4481 O O . ARG A 1 567 ? 23.072 -24.089 -5.336 1.00 90.38 567 ARG A O 1
ATOM 4488 N N . GLU A 1 568 ? 23.573 -23.013 -7.256 1.00 92.06 568 GLU A N 1
ATOM 4489 C CA . GLU A 1 568 ? 24.745 -22.275 -6.769 1.00 92.06 568 GLU A CA 1
ATOM 4490 C C . GLU A 1 568 ? 24.368 -21.336 -5.617 1.00 92.06 568 GLU A C 1
ATOM 4492 O O . GLU A 1 568 ? 24.982 -21.415 -4.557 1.00 92.06 568 GLU A O 1
ATOM 4497 N N . LEU A 1 569 ? 23.268 -20.582 -5.743 1.00 92.75 569 LEU A N 1
ATOM 4498 C CA . LEU A 1 569 ? 22.742 -19.727 -4.673 1.00 92.75 569 LEU A CA 1
ATOM 4499 C C . LEU A 1 569 ? 22.556 -20.486 -3.348 1.00 92.75 569 LEU A C 1
ATOM 4501 O O . LEU A 1 569 ? 22.975 -20.018 -2.290 1.00 92.75 569 LEU A O 1
ATOM 4505 N N . TRP A 1 570 ? 21.925 -21.665 -3.388 1.00 92.88 570 TRP A N 1
ATOM 4506 C CA . TRP A 1 570 ? 21.704 -22.466 -2.180 1.00 92.88 570 TRP A CA 1
ATOM 4507 C C . TRP A 1 570 ? 22.974 -23.154 -1.680 1.00 92.88 570 TRP A C 1
ATOM 4509 O O . TRP A 1 570 ? 23.100 -23.335 -0.469 1.00 92.88 570 TRP A O 1
ATOM 4519 N N . MET A 1 571 ? 23.905 -23.507 -2.572 1.00 89.75 571 MET A N 1
ATOM 4520 C CA . MET A 1 571 ? 25.221 -24.026 -2.191 1.00 89.75 571 MET A CA 1
ATOM 4521 C C . MET A 1 571 ? 26.044 -22.979 -1.440 1.00 89.75 571 MET A C 1
ATOM 4523 O O . MET A 1 571 ? 26.677 -23.330 -0.448 1.00 89.75 571 MET A O 1
ATOM 4527 N N . ASP A 1 572 ? 25.999 -21.717 -1.865 1.00 89.88 572 ASP A N 1
ATOM 4528 C CA . ASP A 1 572 ? 26.740 -20.629 -1.226 1.00 89.88 572 ASP A CA 1
ATOM 4529 C C . ASP A 1 572 ? 26.084 -20.197 0.091 1.00 89.88 572 ASP A C 1
ATOM 4531 O O . ASP A 1 572 ? 26.763 -20.022 1.104 1.00 89.88 572 ASP A O 1
ATOM 4535 N N . ALA A 1 573 ? 24.753 -20.076 0.109 1.00 89.81 573 ALA A N 1
ATOM 4536 C CA . ALA A 1 573 ? 24.017 -19.651 1.298 1.00 89.81 573 ALA A CA 1
ATOM 4537 C C . ALA A 1 573 ? 23.939 -20.744 2.378 1.00 89.81 573 ALA A C 1
ATOM 4539 O O . ALA A 1 573 ? 24.016 -20.460 3.574 1.00 89.81 573 ALA A O 1
ATOM 4540 N N . THR A 1 574 ? 23.759 -22.002 1.972 1.00 89.38 574 THR A N 1
ATOM 4541 C CA . THR A 1 574 ? 23.519 -23.145 2.868 1.00 89.38 574 THR A CA 1
ATOM 4542 C C . THR A 1 574 ? 24.081 -24.446 2.272 1.00 89.38 574 THR A C 1
ATOM 4544 O O . THR A 1 574 ? 23.312 -25.283 1.794 1.00 89.38 574 THR A O 1
ATOM 4547 N N . PRO A 1 575 ? 25.406 -24.676 2.350 1.00 87.88 575 PRO A N 1
ATOM 4548 C CA . PRO A 1 575 ? 26.082 -25.788 1.665 1.00 87.88 575 PRO A CA 1
ATOM 4549 C C . PRO A 1 575 ? 25.537 -27.193 1.982 1.00 87.88 575 PRO A C 1
ATOM 4551 O O . PRO A 1 575 ? 25.601 -28.095 1.149 1.00 87.88 575 PRO A O 1
ATOM 4554 N N . ASP A 1 576 ? 24.986 -27.386 3.185 1.00 87.50 576 ASP A N 1
ATOM 4555 C CA . ASP A 1 576 ? 24.423 -28.663 3.648 1.00 87.50 576 ASP A CA 1
ATOM 4556 C C . ASP A 1 576 ? 22.980 -28.919 3.151 1.00 87.50 576 ASP A C 1
ATOM 4558 O O . ASP A 1 576 ? 22.396 -29.970 3.441 1.00 87.50 576 ASP A O 1
ATOM 4562 N N . TYR A 1 577 ? 22.373 -27.975 2.423 1.00 91.75 577 TYR A N 1
ATOM 4563 C CA . TYR A 1 577 ? 21.023 -28.087 1.878 1.00 91.75 577 TYR A CA 1
ATOM 4564 C C . TYR A 1 577 ? 21.044 -28.213 0.356 1.00 91.75 577 TYR A C 1
ATOM 4566 O O . TYR A 1 577 ? 21.513 -27.341 -0.367 1.00 91.75 577 TYR A O 1
ATOM 4574 N N . THR A 1 578 ? 20.451 -29.294 -0.146 1.00 91.75 578 THR A N 1
ATOM 4575 C CA . THR A 1 578 ? 20.148 -29.430 -1.572 1.00 91.75 578 THR A CA 1
ATOM 4576 C C . THR A 1 578 ? 18.706 -28.980 -1.820 1.00 91.75 578 THR A C 1
ATOM 4578 O O . THR A 1 578 ? 17.785 -29.630 -1.290 1.00 91.75 578 THR A O 1
ATOM 4581 N N . PRO A 1 579 ? 18.489 -27.902 -2.601 1.00 93.69 579 PRO A N 1
ATOM 4582 C CA . PRO A 1 579 ? 17.148 -27.443 -2.926 1.00 93.69 579 PRO A CA 1
ATOM 4583 C C . PRO A 1 579 ? 16.408 -28.485 -3.777 1.00 93.69 579 PRO A C 1
ATOM 4585 O O . PRO A 1 579 ? 17.042 -29.267 -4.493 1.00 93.69 579 PRO A O 1
ATOM 4588 N N . PRO A 1 580 ? 15.068 -28.534 -3.701 1.00 95.06 580 PRO A N 1
ATOM 4589 C CA . PRO A 1 580 ? 14.287 -29.450 -4.516 1.00 95.06 580 PRO A CA 1
ATOM 4590 C C . PRO A 1 580 ? 14.399 -29.075 -5.998 1.00 95.06 580 PRO A C 1
ATOM 4592 O O . PRO A 1 580 ? 14.416 -27.897 -6.349 1.00 95.06 580 PRO A O 1
ATOM 4595 N N . THR A 1 581 ? 14.457 -30.089 -6.859 1.00 95.19 581 THR A N 1
ATOM 4596 C CA . THR A 1 581 ? 14.429 -29.919 -8.320 1.00 95.19 581 THR A CA 1
ATOM 4597 C C . THR A 1 581 ? 13.034 -29.522 -8.802 1.00 95.19 581 THR A C 1
ATOM 4599 O O . THR A 1 581 ? 12.056 -29.673 -8.062 1.00 95.19 581 THR A O 1
ATOM 4602 N N . CYS A 1 582 ? 12.910 -29.092 -10.064 1.00 95.31 582 CYS A N 1
ATOM 4603 C CA . CYS A 1 582 ? 11.603 -28.821 -10.680 1.00 95.31 582 CYS A CA 1
ATOM 4604 C C . CYS A 1 582 ? 10.676 -30.036 -10.544 1.00 95.31 582 CYS A C 1
ATOM 4606 O O . CYS A 1 582 ? 9.539 -29.917 -10.091 1.00 95.31 582 CYS A O 1
ATOM 4608 N N . ASN A 1 583 ? 11.198 -31.231 -10.841 1.00 94.75 583 ASN A N 1
ATOM 4609 C CA . ASN A 1 583 ? 10.442 -32.473 -10.726 1.00 94.75 583 ASN A CA 1
ATOM 4610 C C . ASN A 1 583 ? 9.953 -32.731 -9.290 1.00 94.75 583 ASN A C 1
ATOM 4612 O O . ASN A 1 583 ? 8.779 -33.031 -9.097 1.00 94.75 583 ASN A O 1
ATOM 4616 N N . MET A 1 584 ? 10.821 -32.572 -8.283 1.00 94.94 584 MET A N 1
ATOM 4617 C CA . MET A 1 584 ? 10.421 -32.740 -6.879 1.00 94.94 584 MET A CA 1
ATOM 4618 C C . MET A 1 584 ? 9.390 -31.692 -6.447 1.00 94.94 584 MET A C 1
ATOM 4620 O O . MET A 1 584 ? 8.471 -31.999 -5.692 1.00 94.94 584 MET A O 1
ATOM 4624 N N . LEU A 1 585 ? 9.515 -30.449 -6.915 1.00 95.00 585 LEU A N 1
ATOM 4625 C CA . LEU A 1 585 ? 8.549 -29.397 -6.604 1.00 95.00 585 LEU A CA 1
ATOM 4626 C C . LEU A 1 585 ? 7.178 -29.696 -7.206 1.00 95.00 585 LEU A C 1
ATOM 4628 O O . LEU A 1 585 ? 6.188 -29.727 -6.474 1.00 95.00 585 LEU A O 1
ATOM 4632 N N . LEU A 1 586 ? 7.129 -29.926 -8.519 1.00 92.06 586 LEU A N 1
ATOM 4633 C CA . LEU A 1 586 ? 5.884 -30.057 -9.270 1.00 92.06 586 LEU A CA 1
ATOM 4634 C C . LEU A 1 586 ? 5.157 -31.373 -8.992 1.00 92.06 586 LEU A C 1
ATOM 4636 O O . LEU A 1 586 ? 3.930 -31.375 -8.938 1.00 92.06 586 LEU A O 1
ATOM 4640 N N . ASN A 1 587 ? 5.892 -32.471 -8.795 1.00 93.50 587 ASN A N 1
ATOM 4641 C CA . ASN A 1 587 ? 5.294 -33.802 -8.678 1.00 93.50 587 ASN A CA 1
ATOM 4642 C C . ASN A 1 587 ? 5.182 -34.305 -7.233 1.00 93.50 587 ASN A C 1
ATOM 4644 O O . ASN A 1 587 ? 4.288 -35.102 -6.955 1.00 93.50 587 ASN A O 1
ATOM 4648 N N . ASP A 1 588 ? 6.000 -33.798 -6.300 1.00 94.44 588 ASP A N 1
ATOM 4649 C CA . ASP A 1 588 ? 5.997 -34.283 -4.914 1.00 94.44 588 ASP A CA 1
ATOM 4650 C C . ASP A 1 588 ? 5.562 -33.205 -3.917 1.00 94.44 588 ASP A C 1
ATOM 4652 O O . ASP A 1 588 ? 4.555 -33.359 -3.221 1.00 94.44 588 ASP A O 1
ATOM 4656 N N . LEU A 1 589 ? 6.305 -32.098 -3.822 1.00 95.19 589 LEU A N 1
ATOM 4657 C CA . LEU A 1 589 ? 6.119 -31.116 -2.753 1.00 95.19 589 LEU A CA 1
ATOM 4658 C C . LEU A 1 589 ? 4.804 -30.348 -2.899 1.00 95.19 589 LEU A C 1
ATOM 4660 O O . LEU A 1 589 ? 4.020 -30.326 -1.947 1.00 95.19 589 LEU A O 1
ATOM 4664 N N . ILE A 1 590 ? 4.532 -29.756 -4.066 1.00 93.75 590 ILE A N 1
ATOM 4665 C CA . ILE A 1 590 ? 3.297 -28.995 -4.303 1.00 93.75 590 ILE A CA 1
ATOM 4666 C C . ILE A 1 590 ? 2.067 -29.905 -4.166 1.00 93.75 590 ILE A C 1
ATOM 4668 O O . ILE A 1 590 ? 1.197 -29.576 -3.350 1.00 93.75 590 ILE A O 1
ATOM 4672 N N . PRO A 1 591 ? 1.991 -31.074 -4.836 1.00 94.12 591 PRO A N 1
ATOM 4673 C CA . PRO A 1 591 ? 0.848 -31.972 -4.685 1.00 94.12 591 PRO A CA 1
ATOM 4674 C C . PRO A 1 591 ? 0.666 -32.471 -3.249 1.00 94.12 591 PRO A C 1
ATOM 4676 O O . PRO A 1 591 ? -0.459 -32.507 -2.755 1.00 94.12 591 PRO A O 1
ATOM 4679 N N . SER A 1 592 ? 1.750 -32.787 -2.531 1.00 93.12 592 SER A N 1
ATOM 4680 C CA . SER A 1 592 ? 1.678 -33.212 -1.125 1.00 93.12 592 SER A CA 1
ATOM 4681 C C . SER A 1 592 ? 1.123 -32.111 -0.215 1.00 93.12 592 SER A C 1
ATOM 4683 O O . SER A 1 592 ? 0.286 -32.373 0.657 1.00 93.12 592 SER A O 1
ATOM 4685 N N . LYS A 1 593 ? 1.529 -30.851 -0.428 1.00 92.88 593 LYS A N 1
ATOM 4686 C CA . LYS A 1 593 ? 0.966 -29.713 0.314 1.00 92.88 593 LYS A CA 1
ATOM 4687 C C . LYS A 1 593 ? -0.493 -29.471 -0.047 1.00 92.88 593 LYS A C 1
ATOM 4689 O O . LYS A 1 593 ? -1.293 -29.307 0.873 1.00 92.88 593 LYS A O 1
ATOM 4694 N N . ALA A 1 594 ? -0.846 -29.510 -1.330 1.00 91.31 594 ALA A N 1
ATOM 4695 C CA . ALA A 1 594 ? -2.227 -29.378 -1.784 1.00 91.31 594 ALA A CA 1
ATOM 4696 C C . ALA A 1 594 ? -3.122 -30.466 -1.168 1.00 91.31 594 ALA A C 1
ATOM 4698 O O . ALA A 1 594 ? -4.139 -30.150 -0.554 1.00 91.31 594 ALA A O 1
ATOM 4699 N N . ALA A 1 595 ? -2.694 -31.731 -1.203 1.00 92.81 595 ALA A N 1
ATOM 4700 C CA . ALA A 1 595 ? -3.411 -32.849 -0.591 1.00 92.81 595 ALA A CA 1
ATOM 4701 C C . ALA A 1 595 ? -3.586 -32.670 0.926 1.00 92.81 595 ALA A C 1
ATOM 4703 O O . ALA A 1 595 ? -4.667 -32.913 1.465 1.00 92.81 595 ALA A O 1
ATOM 4704 N N . LYS A 1 596 ? -2.550 -32.190 1.629 1.00 94.25 596 LYS A N 1
ATOM 4705 C CA . LYS A 1 596 ? -2.640 -31.886 3.064 1.00 94.25 596 LYS A CA 1
ATOM 4706 C C . LYS A 1 596 ? -3.638 -30.760 3.351 1.00 94.25 596 LYS A C 1
ATOM 4708 O O . LYS A 1 596 ? -4.406 -30.869 4.304 1.00 94.25 596 LYS A O 1
ATOM 4713 N N . ILE A 1 597 ? -3.641 -29.699 2.543 1.00 92.88 597 ILE A N 1
ATOM 4714 C CA . ILE A 1 597 ? -4.595 -28.586 2.667 1.00 92.88 597 ILE A CA 1
ATOM 4715 C C . ILE A 1 597 ? -6.021 -29.086 2.427 1.00 92.88 597 ILE A C 1
ATOM 4717 O O . ILE A 1 597 ? -6.888 -28.845 3.260 1.00 92.88 597 ILE A O 1
ATOM 4721 N N . ILE A 1 598 ? -6.250 -29.857 1.363 1.00 94.38 598 ILE A N 1
ATOM 4722 C CA . ILE A 1 598 ? -7.553 -30.464 1.054 1.00 94.38 598 ILE A CA 1
ATOM 4723 C C . ILE A 1 598 ? -8.022 -31.369 2.199 1.00 94.38 598 ILE A C 1
ATOM 4725 O O . ILE A 1 598 ? -9.179 -31.291 2.609 1.00 94.38 598 ILE A O 1
ATOM 4729 N N . SER A 1 599 ? -7.135 -32.193 2.768 1.00 95.44 599 SER A N 1
ATOM 4730 C CA . SER A 1 599 ? -7.465 -33.046 3.916 1.00 95.44 599 SER A CA 1
ATOM 4731 C C . SER A 1 599 ? -7.845 -32.228 5.152 1.00 95.44 599 SER A C 1
ATOM 4733 O O . SER A 1 599 ? -8.778 -32.598 5.867 1.00 95.44 599 SER A O 1
ATOM 4735 N N . ASN A 1 600 ? -7.141 -31.124 5.414 1.00 95.19 600 ASN A N 1
ATOM 4736 C CA . ASN A 1 600 ? -7.447 -30.228 6.527 1.00 95.19 600 ASN A CA 1
ATOM 4737 C C . ASN A 1 600 ? -8.787 -29.512 6.314 1.00 95.19 600 ASN A C 1
ATOM 4739 O O . ASN A 1 600 ? -9.620 -29.522 7.218 1.00 95.19 600 ASN A O 1
ATOM 4743 N N . ASN A 1 601 ? -9.019 -28.965 5.116 1.00 95.56 601 ASN A N 1
ATOM 4744 C CA . ASN A 1 601 ? -10.283 -28.331 4.738 1.00 95.56 601 ASN A CA 1
ATOM 4745 C C . ASN A 1 601 ? -11.436 -29.326 4.861 1.00 95.56 601 ASN A C 1
ATOM 4747 O O . ASN A 1 601 ? -12.444 -29.028 5.480 1.00 95.56 601 ASN A O 1
ATOM 4751 N N . THR A 1 602 ? -11.265 -30.554 4.375 1.00 95.88 602 THR A N 1
ATOM 4752 C CA . THR A 1 602 ? -12.273 -31.615 4.504 1.00 95.88 602 THR A CA 1
ATOM 4753 C C . THR A 1 602 ? -12.597 -31.909 5.972 1.00 95.88 602 THR A C 1
ATOM 4755 O O . THR A 1 602 ? -13.762 -32.029 6.342 1.00 95.88 602 THR A O 1
ATOM 4758 N N . ALA A 1 603 ? -11.583 -32.022 6.836 1.00 95.56 603 ALA A N 1
ATOM 4759 C CA . ALA A 1 603 ? -11.787 -32.274 8.263 1.00 95.56 603 ALA A CA 1
ATOM 4760 C C . ALA A 1 603 ? -12.464 -31.102 8.996 1.00 95.56 603 ALA A C 1
ATOM 4762 O O . ALA A 1 603 ? -13.184 -31.336 9.971 1.00 95.56 603 ALA A O 1
ATOM 4763 N N . LEU A 1 604 ? -12.223 -29.869 8.540 1.00 95.38 604 LEU A N 1
ATOM 4764 C CA . LEU A 1 604 ? -12.887 -28.658 9.016 1.00 95.38 604 LEU A CA 1
ATOM 4765 C C . LEU A 1 604 ? -14.354 -28.642 8.566 1.00 95.38 604 LEU A C 1
ATOM 4767 O O . LEU A 1 604 ? -15.247 -28.694 9.405 1.00 95.38 604 LEU A O 1
ATOM 4771 N N . LEU A 1 605 ? -14.592 -28.701 7.254 1.00 96.75 605 LEU A N 1
ATOM 4772 C CA . LEU A 1 605 ? -15.912 -28.598 6.626 1.00 96.75 605 LEU A CA 1
ATOM 4773 C C . LEU A 1 605 ? -16.883 -29.697 7.082 1.00 96.75 605 LEU A C 1
ATOM 4775 O O . LEU A 1 605 ? -18.080 -29.456 7.176 1.00 96.75 605 LEU A O 1
ATOM 4779 N N . LYS A 1 606 ? -16.389 -30.884 7.465 1.00 96.81 606 LYS A N 1
ATOM 4780 C CA . LYS A 1 606 ? -17.219 -31.945 8.074 1.00 96.81 606 LYS A CA 1
ATOM 4781 C C . LYS A 1 606 ? -17.941 -31.521 9.357 1.00 96.81 606 LYS A C 1
ATOM 4783 O O . LYS A 1 606 ? -18.940 -32.147 9.718 1.00 96.81 606 LYS A O 1
ATOM 4788 N N . LYS A 1 607 ? -17.404 -30.532 10.076 1.00 95.81 607 LYS A N 1
ATOM 4789 C CA . LYS A 1 607 ? -17.941 -30.028 11.349 1.00 95.81 607 LYS A CA 1
ATOM 4790 C C . LYS A 1 607 ? -18.871 -28.832 11.162 1.00 95.81 607 LYS A C 1
ATOM 4792 O O . LYS A 1 607 ? -19.601 -28.501 12.092 1.00 95.81 607 LYS A O 1
ATOM 4797 N N . GLU A 1 608 ? -18.845 -28.223 9.984 1.00 95.50 608 GLU A N 1
ATOM 4798 C CA . GLU A 1 608 ? -19.617 -27.033 9.655 1.00 95.50 608 GLU A CA 1
ATOM 4799 C C . GLU A 1 608 ? -21.003 -27.388 9.107 1.00 95.50 608 GLU A C 1
ATOM 4801 O O . GLU A 1 608 ? -21.292 -28.528 8.734 1.00 95.50 608 GLU A O 1
ATOM 4806 N N . ARG A 1 609 ? -21.890 -26.395 9.085 1.00 95.25 609 ARG A N 1
ATOM 4807 C CA . ARG A 1 609 ? -23.229 -26.478 8.488 1.00 95.25 609 ARG A CA 1
ATOM 4808 C C . ARG A 1 609 ? -23.462 -25.276 7.584 1.00 95.25 609 ARG A C 1
ATOM 4810 O O . ARG A 1 609 ? -22.710 -24.308 7.628 1.00 95.25 609 ARG A O 1
ATOM 4817 N N . ASN A 1 610 ? -24.545 -25.325 6.811 1.00 95.81 610 ASN A N 1
ATOM 4818 C CA . ASN A 1 610 ? -24.931 -24.261 5.882 1.00 95.81 610 ASN A CA 1
ATOM 4819 C C . ASN A 1 610 ? -23.851 -23.983 4.825 1.00 95.81 610 ASN A C 1
ATOM 4821 O O . ASN A 1 610 ? -23.642 -22.842 4.415 1.00 95.81 610 ASN A O 1
ATOM 4825 N N . LEU A 1 611 ? -23.155 -25.036 4.402 1.00 97.75 611 LEU A N 1
ATOM 4826 C CA . LEU A 1 611 ? -22.153 -24.961 3.357 1.00 97.75 611 LEU A CA 1
ATOM 4827 C C . LEU A 1 611 ? -22.822 -24.692 2.014 1.00 97.75 611 LEU A C 1
ATOM 4829 O O . LEU A 1 611 ? -23.890 -25.224 1.697 1.00 97.75 611 LEU A O 1
ATOM 4833 N N . THR A 1 612 ? -22.154 -23.888 1.203 1.00 98.00 612 THR A N 1
ATOM 4834 C CA . THR A 1 612 ? -22.545 -23.655 -0.182 1.00 98.00 612 THR A CA 1
ATOM 4835 C C . THR A 1 612 ? -21.461 -24.205 -1.087 1.00 98.00 612 THR A C 1
ATOM 4837 O O . THR A 1 612 ? -20.299 -23.840 -0.935 1.00 98.00 612 THR A O 1
ATOM 4840 N N . ILE A 1 613 ? -21.823 -25.080 -2.022 1.00 97.88 613 ILE A N 1
ATOM 4841 C CA . ILE A 1 613 ? -20.892 -25.548 -3.052 1.00 97.88 613 ILE A CA 1
ATOM 4842 C C . ILE A 1 613 ? -21.046 -24.691 -4.304 1.00 97.88 613 ILE A C 1
ATOM 4844 O O . ILE A 1 613 ? -22.161 -24.420 -4.745 1.00 97.88 613 ILE A O 1
ATOM 4848 N N . SER A 1 614 ? -19.940 -24.269 -4.898 1.00 97.31 614 SER A N 1
ATOM 4849 C CA . SER A 1 614 ? -19.952 -23.641 -6.212 1.00 97.31 614 SER A CA 1
ATOM 4850 C C . SER A 1 614 ? -18.990 -24.330 -7.159 1.00 97.31 614 SER A C 1
ATOM 4852 O O . SER A 1 614 ? -17.990 -24.920 -6.747 1.00 97.31 614 SER A O 1
ATOM 4854 N N . PHE A 1 615 ? -19.312 -24.281 -8.444 1.00 96.12 615 PHE A N 1
ATOM 4855 C CA . PHE A 1 615 ? -18.429 -24.763 -9.491 1.00 96.12 615 PHE A CA 1
ATOM 4856 C C . PHE A 1 615 ? -18.436 -23.799 -10.665 1.00 96.12 615 PHE A C 1
ATOM 4858 O O . PHE A 1 615 ? -19.475 -23.233 -11.014 1.00 96.12 615 PHE A O 1
ATOM 4865 N N . ASP A 1 616 ? -17.263 -23.635 -11.261 1.00 94.31 616 ASP A N 1
ATOM 4866 C CA . ASP A 1 616 ? -17.047 -22.756 -12.401 1.00 94.31 616 ASP A CA 1
ATOM 4867 C C . ASP A 1 616 ? -16.220 -23.474 -13.469 1.00 94.31 616 ASP A C 1
ATOM 4869 O O . ASP A 1 616 ? -15.363 -24.306 -13.156 1.00 94.31 616 ASP A O 1
ATOM 4873 N N . GLY A 1 617 ? -16.511 -23.178 -14.731 1.00 92.06 617 GLY A N 1
ATOM 4874 C CA . GLY A 1 617 ? -15.946 -23.849 -15.891 1.00 92.06 617 GLY A CA 1
ATOM 4875 C C . GLY A 1 617 ? -15.544 -22.842 -16.958 1.00 92.06 617 GLY A C 1
ATOM 4876 O O . GLY A 1 617 ? -16.367 -22.077 -17.451 1.00 92.06 617 GLY A O 1
ATOM 4877 N N . GLY A 1 618 ? -14.278 -22.882 -17.366 1.00 86.94 618 GLY A N 1
ATOM 4878 C CA . GLY A 1 618 ? -13.734 -22.014 -18.405 1.00 86.94 618 GLY A CA 1
ATOM 4879 C C . GLY A 1 618 ? -13.044 -22.812 -19.502 1.00 86.94 618 GLY A C 1
ATOM 4880 O O . GLY A 1 618 ? -12.436 -23.853 -19.249 1.00 86.94 618 GLY A O 1
ATOM 4881 N N . THR A 1 619 ? -13.108 -22.309 -20.734 1.00 84.75 619 THR A N 1
ATOM 4882 C CA . THR A 1 619 ? -12.292 -22.813 -21.847 1.00 84.75 619 THR A CA 1
ATOM 4883 C C . THR A 1 619 ? -11.443 -21.679 -22.393 1.00 84.75 619 THR A C 1
ATOM 4885 O O . THR A 1 619 ? -11.973 -20.646 -22.794 1.00 84.75 619 THR A O 1
ATOM 4888 N N . ARG A 1 620 ? -10.122 -21.869 -22.420 1.00 76.88 620 ARG A N 1
ATOM 4889 C CA . ARG A 1 620 ? -9.171 -20.901 -22.978 1.00 76.88 620 ARG A CA 1
ATOM 4890 C C . ARG A 1 620 ? -8.131 -21.647 -23.810 1.00 76.88 620 ARG A C 1
ATOM 4892 O O . ARG A 1 620 ? -7.586 -22.637 -23.335 1.00 76.88 620 ARG A O 1
ATOM 4899 N N . HIS A 1 621 ? -7.884 -21.209 -25.046 1.00 76.69 621 HIS A N 1
ATOM 4900 C CA . HIS A 1 621 ? -6.960 -21.869 -25.991 1.00 76.69 621 HIS A CA 1
ATOM 4901 C C . HIS A 1 621 ? -7.187 -23.389 -26.102 1.00 76.69 621 HIS A C 1
ATOM 4903 O O . HIS A 1 621 ? -6.256 -24.179 -25.972 1.00 76.69 621 HIS A O 1
ATOM 4909 N N . CYS A 1 622 ? -8.450 -23.803 -26.251 1.00 76.00 622 CYS A N 1
ATOM 4910 C CA . CYS A 1 622 ? -8.865 -25.211 -26.299 1.00 76.00 622 CYS A CA 1
ATOM 4911 C C . CYS A 1 622 ? -8.550 -26.038 -25.038 1.00 76.00 622 CYS A C 1
ATOM 4913 O O . CYS A 1 622 ? -8.752 -27.247 -25.052 1.00 76.00 622 CYS A O 1
ATOM 4915 N N . LYS A 1 623 ? -8.109 -25.416 -23.937 1.00 81.81 623 LYS A N 1
ATOM 4916 C CA . LYS A 1 623 ? -7.912 -26.068 -22.639 1.00 81.81 623 LYS A CA 1
ATOM 4917 C C . LYS A 1 623 ? -9.082 -25.742 -21.720 1.00 81.81 623 LYS A C 1
ATOM 4919 O O . LYS A 1 623 ? -9.362 -24.571 -21.449 1.00 81.81 623 LYS A O 1
ATOM 4924 N N . SER A 1 624 ? -9.768 -26.779 -21.252 1.00 88.88 624 SER A N 1
ATOM 4925 C CA . SER A 1 624 ? -10.877 -26.643 -20.311 1.00 88.88 624 SER A CA 1
ATOM 4926 C C . SER A 1 624 ? -10.411 -26.883 -18.885 1.00 88.88 624 SER A C 1
ATOM 4928 O O . SER A 1 624 ? -9.779 -27.900 -18.589 1.00 88.88 624 SER A O 1
ATOM 4930 N N . HIS A 1 625 ? -10.790 -25.964 -18.004 1.00 92.38 625 HIS A N 1
ATOM 4931 C CA . HIS A 1 625 ? -10.532 -26.053 -16.577 1.00 92.38 625 HIS A CA 1
ATOM 4932 C C . HIS A 1 625 ? -11.833 -25.866 -15.814 1.00 92.38 625 HIS A C 1
ATOM 4934 O O . HIS A 1 625 ? -12.648 -25.011 -16.161 1.00 92.38 625 HIS A O 1
ATOM 4940 N N . TRP A 1 626 ? -11.997 -26.668 -14.772 1.00 95.12 626 TRP A N 1
ATOM 4941 C CA . TRP A 1 626 ? -13.122 -26.593 -13.859 1.00 95.12 626 TRP A CA 1
ATOM 4942 C C . TRP A 1 626 ? -12.622 -26.425 -12.442 1.00 95.12 626 TRP A C 1
ATOM 4944 O O . TRP A 1 626 ? -11.643 -27.055 -12.047 1.00 95.12 626 TRP A O 1
ATOM 4954 N N . THR A 1 627 ? -13.307 -25.598 -11.672 1.00 96.31 627 THR A N 1
ATOM 4955 C CA . THR A 1 627 ? -13.005 -25.388 -10.263 1.00 96.31 627 THR A CA 1
ATOM 4956 C C . THR A 1 627 ? -14.209 -25.749 -9.413 1.00 96.31 627 THR A C 1
ATOM 4958 O O . THR A 1 627 ? -15.352 -25.572 -9.832 1.00 96.31 627 THR A O 1
ATOM 4961 N N . VAL A 1 628 ? -13.950 -26.289 -8.224 1.00 97.44 628 VAL A N 1
ATOM 4962 C CA . VAL A 1 628 ? -14.975 -26.540 -7.206 1.00 97.44 628 VAL A CA 1
ATOM 4963 C C . VAL A 1 628 ? -14.569 -25.816 -5.939 1.00 97.44 628 VAL A C 1
ATOM 4965 O O . VAL A 1 628 ? -13.452 -25.995 -5.447 1.00 97.44 628 VAL A O 1
ATOM 4968 N N . HIS A 1 629 ? -15.492 -25.032 -5.399 1.00 97.88 629 HIS A N 1
ATOM 4969 C CA . HIS A 1 629 ? -15.301 -24.287 -4.169 1.00 97.88 629 HIS A CA 1
ATOM 4970 C C . HIS A 1 629 ? -16.387 -24.634 -3.159 1.00 97.88 629 HIS A C 1
ATOM 4972 O O . HIS A 1 629 ? -17.519 -24.955 -3.521 1.00 97.88 629 HIS A O 1
ATOM 4978 N N . ILE A 1 630 ? -16.040 -24.542 -1.880 1.00 98.31 630 ILE A N 1
ATOM 4979 C CA . ILE A 1 630 ? -16.998 -24.631 -0.782 1.00 98.31 630 ILE A CA 1
ATOM 4980 C C . ILE A 1 630 ? -16.883 -23.367 0.054 1.00 98.31 630 ILE A C 1
ATOM 4982 O O . ILE A 1 630 ? -15.792 -23.029 0.512 1.00 98.31 630 ILE A O 1
ATOM 4986 N N . SER A 1 631 ? -18.010 -22.699 0.262 1.00 97.56 631 SER A N 1
ATOM 4987 C CA . SER A 1 631 ? -18.116 -21.511 1.100 1.00 97.56 631 SER A CA 1
ATOM 4988 C C . SER A 1 631 ? -18.783 -21.846 2.429 1.00 97.56 631 SER A C 1
ATOM 4990 O O . SER A 1 631 ? -19.825 -22.507 2.467 1.00 97.56 631 SER A O 1
ATOM 4992 N N . GLU A 1 632 ? -18.185 -21.363 3.511 1.00 95.94 632 GLU A N 1
ATOM 4993 C CA . GLU A 1 632 ? -18.721 -21.433 4.869 1.00 95.94 632 GLU A CA 1
ATOM 4994 C C . GLU A 1 632 ? -19.716 -20.293 5.152 1.00 95.94 632 GLU A C 1
ATOM 4996 O O . GLU A 1 632 ? -19.770 -19.280 4.449 1.00 95.94 632 GLU A O 1
ATOM 5001 N N . GLN A 1 633 ? -20.448 -20.400 6.264 1.00 91.12 633 GLN A N 1
ATOM 5002 C CA . GLN A 1 633 ? -21.346 -19.341 6.740 1.00 91.12 633 GLN A CA 1
ATOM 5003 C C . GLN A 1 633 ? -20.609 -18.023 7.056 1.00 91.12 633 GLN A C 1
ATOM 5005 O O . GLN A 1 633 ? -21.187 -16.944 6.936 1.00 91.12 633 GLN A O 1
ATOM 5010 N N . ASN A 1 634 ? -19.328 -18.095 7.426 1.00 89.69 634 ASN A N 1
ATOM 5011 C CA . ASN A 1 634 ? -18.474 -16.931 7.685 1.00 89.69 634 ASN A CA 1
ATOM 5012 C C . ASN A 1 634 ? -17.871 -16.309 6.403 1.00 89.69 634 ASN A C 1
ATOM 5014 O O . ASN A 1 634 ? -17.032 -15.419 6.513 1.00 89.69 634 ASN A O 1
ATOM 5018 N N . ARG A 1 635 ? -18.290 -16.768 5.211 1.00 89.19 635 ARG A N 1
ATOM 5019 C CA . ARG A 1 635 ? -17.797 -16.352 3.883 1.00 89.19 635 ARG A CA 1
ATOM 5020 C C . ARG A 1 635 ? -16.362 -16.770 3.544 1.00 89.19 635 ARG A C 1
ATOM 5022 O O . ARG A 1 635 ? -15.849 -16.351 2.508 1.00 89.19 635 ARG A O 1
ATOM 5029 N N . SER A 1 636 ? -15.722 -17.615 4.349 1.00 92.88 636 SER A N 1
ATOM 5030 C CA . SER A 1 636 ? -14.470 -18.265 3.948 1.00 92.88 636 SER A CA 1
ATOM 5031 C C . SER A 1 636 ? -14.740 -19.218 2.789 1.00 92.88 636 SER A C 1
ATOM 5033 O O . SER A 1 636 ? -15.726 -19.956 2.805 1.00 92.88 636 SER A O 1
ATOM 5035 N N . VAL A 1 637 ? -13.876 -19.183 1.774 1.00 96.12 637 VAL A N 1
ATOM 5036 C CA . VAL A 1 637 ? -14.008 -19.992 0.559 1.00 96.12 637 VAL A CA 1
ATOM 5037 C C . VAL A 1 637 ? -12.820 -20.935 0.450 1.00 96.12 637 VAL A C 1
ATOM 5039 O O . VAL A 1 637 ? -11.664 -20.512 0.477 1.00 96.12 637 VAL A O 1
ATOM 5042 N N . HIS A 1 638 ? -13.106 -22.222 0.291 1.00 97.12 638 HIS A N 1
ATOM 5043 C CA . HIS A 1 638 ? -12.114 -23.273 0.128 1.00 97.12 638 HIS A CA 1
ATOM 5044 C C . HIS A 1 638 ? -12.122 -23.761 -1.314 1.00 97.12 638 HIS A C 1
ATOM 5046 O O . HIS A 1 638 ? -13.121 -24.307 -1.778 1.00 97.12 638 HIS A O 1
ATOM 5052 N N . LEU A 1 639 ? -10.998 -23.605 -2.013 1.00 96.56 639 LEU A N 1
ATOM 5053 C CA . LEU A 1 639 ? -10.772 -24.267 -3.294 1.00 96.56 639 LEU A CA 1
ATOM 5054 C C . LEU A 1 639 ? -10.532 -25.760 -3.042 1.00 96.56 639 LEU A C 1
ATOM 5056 O O . LEU A 1 639 ? -9.547 -26.136 -2.403 1.00 96.56 639 LEU A O 1
ATOM 5060 N N . MET A 1 640 ? -11.447 -26.597 -3.525 1.00 96.12 640 MET A N 1
ATOM 5061 C CA . MET A 1 640 ? -11.425 -28.043 -3.294 1.00 96.12 640 MET A CA 1
ATOM 5062 C C . MET A 1 640 ? -10.806 -28.799 -4.463 1.00 96.12 640 MET A C 1
ATOM 5064 O O . MET A 1 640 ? -10.083 -29.772 -4.258 1.00 96.12 640 MET A O 1
ATOM 5068 N N . GLU A 1 641 ? -11.052 -28.339 -5.690 1.00 94.50 641 GLU A N 1
ATOM 5069 C CA . GLU A 1 641 ? -10.534 -28.985 -6.891 1.00 94.50 641 GLU A CA 1
ATOM 5070 C C . GLU A 1 641 ? -10.279 -27.968 -8.000 1.00 94.50 641 GLU A C 1
ATOM 5072 O O . GLU A 1 641 ? -11.084 -27.065 -8.221 1.00 94.50 641 GLU A O 1
ATOM 5077 N N . VAL A 1 642 ? -9.174 -28.165 -8.721 1.00 92.75 642 VAL A N 1
ATOM 5078 C CA . VAL A 1 642 ? -8.923 -27.588 -10.044 1.00 92.75 642 VAL A CA 1
ATOM 5079 C C . VAL A 1 642 ? -8.717 -28.763 -10.993 1.00 92.75 642 VAL A C 1
ATOM 5081 O O . VAL A 1 642 ? -7.736 -29.496 -10.881 1.00 92.75 642 VAL A O 1
ATOM 5084 N N . ASN A 1 643 ? -9.665 -28.983 -11.896 1.00 91.44 643 ASN A N 1
ATOM 5085 C CA . ASN A 1 643 ? -9.699 -30.130 -12.791 1.00 91.44 643 ASN A CA 1
ATOM 5086 C C . ASN A 1 643 ? -9.422 -29.687 -14.231 1.00 91.44 643 ASN A C 1
ATOM 5088 O O . ASN A 1 643 ? -10.183 -28.906 -14.803 1.00 91.44 643 ASN A O 1
ATOM 5092 N N . ASN A 1 644 ? -8.345 -30.201 -14.830 1.00 91.12 644 ASN A N 1
ATOM 5093 C CA . ASN A 1 644 ? -8.131 -30.084 -16.270 1.00 91.12 644 ASN A CA 1
ATOM 5094 C C . ASN A 1 644 ? -9.022 -31.105 -16.990 1.00 91.12 644 ASN A C 1
ATOM 5096 O O . ASN A 1 644 ? -8.713 -32.296 -17.044 1.00 91.12 644 ASN A O 1
ATOM 5100 N N . ALA A 1 645 ? -10.118 -30.617 -17.565 1.00 91.19 645 ALA A N 1
ATOM 5101 C CA . ALA A 1 645 ? -11.144 -31.430 -18.205 1.00 91.19 645 ALA A CA 1
ATOM 5102 C C . ALA A 1 645 ? -11.118 -31.312 -19.736 1.00 91.19 645 ALA A C 1
ATOM 5104 O O . ALA A 1 645 ? -12.126 -31.571 -20.393 1.00 91.19 645 ALA A O 1
ATOM 5105 N N . THR A 1 646 ? -9.980 -30.925 -20.320 1.00 88.44 646 THR A N 1
ATOM 5106 C CA . THR A 1 646 ? -9.828 -30.690 -21.769 1.00 88.44 646 THR A CA 1
ATOM 5107 C C . THR A 1 646 ? -10.259 -31.887 -22.625 1.00 88.44 646 THR A C 1
ATOM 5109 O O . THR A 1 646 ? -10.871 -31.715 -23.672 1.00 88.44 646 THR A O 1
ATOM 5112 N N . ASN A 1 647 ? -10.003 -33.113 -22.163 1.00 88.88 647 ASN A N 1
ATOM 5113 C CA . ASN A 1 647 ? -10.345 -34.349 -22.874 1.00 88.88 647 ASN A CA 1
ATOM 5114 C C . ASN A 1 647 ? -11.694 -34.965 -22.447 1.00 88.88 647 ASN A C 1
ATOM 5116 O O . ASN A 1 647 ? -11.930 -36.156 -22.671 1.00 88.88 647 ASN A O 1
ATOM 5120 N N . LYS A 1 648 ? -12.569 -34.195 -21.789 1.00 88.94 648 LYS A N 1
ATOM 5121 C CA . LYS A 1 648 ? -13.870 -34.660 -21.291 1.00 88.94 648 LYS A CA 1
ATOM 5122 C C . LYS A 1 648 ? -15.009 -33.911 -21.971 1.00 88.94 648 LYS A C 1
ATOM 5124 O O . LYS A 1 648 ? -14.900 -32.735 -22.292 1.00 88.94 648 LYS A O 1
ATOM 5129 N N . ARG A 1 649 ? -16.143 -34.595 -22.145 1.00 88.06 649 ARG A N 1
ATOM 5130 C CA . ARG A 1 649 ? -17.409 -33.943 -22.499 1.00 88.06 649 ARG A CA 1
ATOM 5131 C C . ARG A 1 649 ? -18.041 -33.404 -21.220 1.00 88.06 649 ARG A C 1
ATOM 5133 O O . ARG A 1 649 ? -18.417 -34.197 -20.361 1.00 88.06 649 ARG A O 1
ATOM 5140 N N . HIS A 1 650 ? -18.179 -32.086 -21.096 1.00 91.69 650 HIS A N 1
ATOM 5141 C CA . HIS A 1 650 ? -18.766 -31.449 -19.906 1.00 91.69 650 HIS A CA 1
ATOM 5142 C C . HIS A 1 650 ? -20.294 -31.497 -19.942 1.00 91.69 650 HIS A C 1
ATOM 5144 O O . HIS A 1 650 ? -20.956 -30.463 -19.985 1.00 91.69 650 HIS A O 1
ATOM 5150 N N . THR A 1 651 ? -20.871 -32.701 -19.990 1.00 94.88 651 THR A N 1
ATOM 5151 C CA . THR A 1 651 ? -22.328 -32.870 -19.905 1.00 94.88 651 THR A CA 1
ATOM 5152 C C . THR A 1 651 ? -22.831 -32.459 -18.520 1.00 94.88 651 THR A C 1
ATOM 5154 O O . THR A 1 651 ? -22.064 -32.403 -17.556 1.00 94.88 651 THR A O 1
ATOM 5157 N N . LYS A 1 652 ? -24.136 -32.200 -18.393 1.00 95.50 652 LYS A N 1
ATOM 5158 C CA . LYS A 1 652 ? -24.753 -31.870 -17.099 1.00 95.50 652 LYS A CA 1
ATOM 5159 C C . LYS A 1 652 ? -24.519 -32.950 -16.031 1.00 95.50 652 LYS A C 1
ATOM 5161 O O . LYS A 1 652 ? -24.350 -32.622 -14.863 1.00 95.50 652 LYS A O 1
ATOM 5166 N N . GLU A 1 653 ? -24.473 -34.226 -16.422 1.00 96.88 653 GLU A N 1
ATOM 5167 C CA . GLU A 1 653 ? -24.185 -35.350 -15.524 1.00 96.88 653 GLU A CA 1
ATOM 5168 C C . GLU A 1 653 ? -22.737 -35.306 -15.044 1.00 96.88 653 GLU A C 1
ATOM 5170 O O . GLU A 1 653 ? -22.489 -35.457 -13.853 1.00 96.88 653 GLU A O 1
ATOM 5175 N N . TRP A 1 654 ? -21.791 -35.027 -15.945 1.00 96.19 654 TRP A N 1
ATOM 5176 C CA . TRP A 1 654 ? -20.380 -34.922 -15.585 1.00 96.19 654 TRP A CA 1
ATOM 5177 C C . TRP A 1 654 ? -20.124 -33.765 -14.607 1.00 96.19 654 TRP A C 1
ATOM 5179 O O . TRP A 1 654 ? -19.427 -33.946 -13.612 1.00 96.19 654 TRP A O 1
ATOM 5189 N N . VAL A 1 655 ? -20.734 -32.597 -14.844 1.00 95.88 655 VAL A N 1
ATOM 5190 C CA . VAL A 1 655 ? -20.617 -31.432 -13.945 1.00 95.88 655 VAL A CA 1
ATOM 5191 C C . VAL A 1 655 ? -21.294 -31.702 -12.594 1.00 95.88 655 VAL A C 1
ATOM 5193 O O . VAL A 1 655 ? -20.744 -31.359 -11.548 1.00 95.88 655 VAL A O 1
ATOM 5196 N N . ARG A 1 656 ? -22.455 -32.373 -12.587 1.00 95.75 656 ARG A N 1
ATOM 5197 C CA . ARG A 1 656 ? -23.101 -32.840 -11.349 1.00 95.75 656 ARG A CA 1
ATOM 5198 C C . ARG A 1 656 ? -22.161 -33.757 -10.565 1.00 95.75 656 ARG A C 1
ATOM 5200 O O . ARG A 1 656 ? -21.986 -33.554 -9.370 1.00 95.75 656 ARG A O 1
ATOM 5207 N N . ASP A 1 657 ? -21.557 -34.744 -11.221 1.00 95.88 657 ASP A N 1
ATOM 5208 C CA . ASP A 1 657 ? -20.687 -35.729 -10.567 1.00 95.88 657 ASP A CA 1
ATOM 5209 C C . ASP A 1 657 ? -19.397 -35.096 -10.033 1.00 95.88 657 ASP A C 1
ATOM 5211 O O . ASP A 1 657 ? -18.910 -35.474 -8.967 1.00 95.88 657 ASP A O 1
ATOM 5215 N N . LEU A 1 658 ? -18.875 -34.079 -10.725 1.00 95.56 658 LEU A N 1
ATOM 5216 C CA . LEU A 1 658 ? -17.775 -33.251 -10.236 1.00 95.56 658 LEU A CA 1
ATOM 5217 C C . LEU A 1 658 ? -18.115 -32.606 -8.881 1.00 95.56 658 LEU A C 1
ATOM 5219 O O . LEU A 1 658 ? -17.304 -32.691 -7.961 1.00 95.56 658 LEU A O 1
ATOM 5223 N N . ALA A 1 659 ? -19.307 -32.022 -8.738 1.00 96.25 659 ALA A N 1
ATOM 5224 C CA . ALA A 1 659 ? -19.754 -31.406 -7.488 1.00 96.25 659 ALA A CA 1
ATOM 5225 C C . ALA A 1 659 ? -20.127 -32.440 -6.407 1.00 96.25 659 ALA A C 1
ATOM 5227 O O . ALA A 1 659 ? -19.758 -32.272 -5.244 1.00 96.25 659 ALA A O 1
ATOM 5228 N N . LEU A 1 660 ? -20.812 -33.532 -6.777 1.00 95.81 660 LEU A N 1
ATOM 5229 C CA . LEU A 1 660 ? -21.255 -34.574 -5.838 1.00 95.81 660 LEU A CA 1
ATOM 5230 C C . LEU A 1 660 ? -20.099 -35.179 -5.041 1.00 95.81 660 LEU A C 1
ATOM 5232 O O . LEU A 1 660 ? -20.253 -35.381 -3.840 1.00 95.81 660 LEU A O 1
ATOM 5236 N N . ARG A 1 661 ? -18.932 -35.384 -5.668 1.00 95.88 661 ARG A N 1
ATOM 5237 C CA . ARG A 1 661 ? -17.726 -35.895 -4.985 1.00 95.88 661 ARG A CA 1
ATOM 5238 C C . ARG A 1 661 ? -17.355 -35.099 -3.735 1.00 95.88 661 ARG A C 1
ATOM 5240 O O . ARG A 1 661 ? -16.839 -35.662 -2.777 1.00 95.88 661 ARG A O 1
ATOM 5247 N N . TRP A 1 662 ? -17.616 -33.795 -3.733 1.00 96.88 662 TRP A N 1
ATOM 5248 C CA . TRP A 1 662 ? -17.311 -32.922 -2.600 1.00 96.88 662 TRP A CA 1
ATOM 5249 C C . TRP A 1 662 ? -18.482 -32.767 -1.632 1.00 96.88 662 TRP A C 1
ATOM 5251 O O . TRP A 1 662 ? -18.270 -32.468 -0.459 1.00 96.88 662 TRP A O 1
ATOM 5261 N N . ILE A 1 663 ? -19.707 -33.053 -2.077 1.00 96.00 663 ILE A N 1
ATOM 5262 C CA . ILE A 1 663 ? -20.873 -33.139 -1.192 1.00 96.00 663 ILE A CA 1
ATOM 5263 C C . ILE A 1 663 ? -20.784 -34.368 -0.269 1.00 96.00 663 ILE A C 1
ATOM 5265 O O . ILE A 1 663 ? -21.315 -34.339 0.840 1.00 96.00 663 ILE A O 1
ATOM 5269 N N . GLU A 1 664 ? -20.017 -35.400 -0.639 1.00 91.62 664 GLU A N 1
ATOM 5270 C CA . GLU A 1 664 ? -19.714 -36.564 0.216 1.00 91.62 664 GLU A CA 1
ATOM 5271 C C . GLU A 1 664 ? -19.024 -36.209 1.551 1.00 91.62 664 GLU A C 1
ATOM 5273 O O . GLU A 1 664 ? -18.965 -37.040 2.461 1.00 91.62 664 GLU A O 1
ATOM 5278 N N . ILE A 1 665 ? -18.545 -34.968 1.721 1.00 93.81 665 ILE A N 1
ATOM 5279 C CA . ILE A 1 665 ? -18.165 -34.407 3.032 1.00 93.81 665 ILE A CA 1
ATOM 5280 C C . ILE A 1 665 ? -19.308 -34.577 4.046 1.00 93.81 665 ILE A C 1
ATOM 5282 O O . ILE A 1 665 ? -19.059 -34.895 5.211 1.00 93.81 665 ILE A O 1
ATOM 5286 N N . GLY A 1 666 ? -20.544 -34.421 3.578 1.00 94.94 666 GLY A N 1
ATOM 5287 C CA . GLY A 1 666 ? -21.776 -34.703 4.288 1.00 94.94 666 GLY A CA 1
ATOM 5288 C C . GLY A 1 666 ? -22.932 -33.942 3.647 1.00 94.94 666 GLY A C 1
ATOM 5289 O O . GLY A 1 666 ? -22.957 -32.717 3.670 1.00 94.94 666 GLY A O 1
ATOM 5290 N N . GLU A 1 667 ? -23.909 -34.659 3.096 1.00 94.62 667 GLU A N 1
ATOM 5291 C CA . GLU A 1 667 ? -25.051 -34.062 2.387 1.00 94.62 667 GLU A CA 1
ATOM 5292 C C . GLU A 1 667 ? -25.823 -33.060 3.260 1.00 94.62 667 GLU A C 1
ATOM 5294 O O . GLU A 1 667 ? -26.174 -31.972 2.811 1.00 94.62 667 GLU A O 1
ATOM 5299 N N . THR A 1 668 ? -25.998 -33.377 4.548 1.00 94.94 668 THR A N 1
ATOM 5300 C CA . THR A 1 668 ? -26.717 -32.532 5.518 1.00 94.94 668 THR A CA 1
ATOM 5301 C C . THR A 1 668 ? -25.997 -31.233 5.886 1.00 94.94 668 THR A C 1
ATOM 5303 O O . THR A 1 668 ? -26.552 -30.397 6.598 1.00 94.94 668 THR A O 1
ATOM 5306 N N . GLN A 1 669 ? -24.749 -31.073 5.453 1.00 96.19 669 GLN A N 1
ATOM 5307 C CA . GLN A 1 669 ? -23.922 -29.916 5.746 1.00 96.19 669 GLN A CA 1
ATOM 5308 C C . GLN A 1 669 ? -24.140 -28.830 4.696 1.00 96.19 669 GLN A C 1
ATOM 5310 O O . GLN A 1 669 ? -23.933 -27.660 5.011 1.00 96.19 669 GLN A O 1
ATOM 5315 N N . PHE A 1 670 ? -24.599 -29.190 3.493 1.00 97.56 670 PHE A N 1
ATOM 5316 C CA . PHE A 1 670 ? -24.833 -28.258 2.397 1.00 97.56 670 PHE A CA 1
ATOM 5317 C C . PHE A 1 670 ? -26.272 -27.746 2.385 1.00 97.56 670 PHE A C 1
ATOM 5319 O O . PHE A 1 670 ? -27.225 -28.518 2.475 1.00 97.56 670 PHE A O 1
ATOM 5326 N N . CYS A 1 671 ? -26.430 -26.433 2.230 1.00 96.88 671 CYS A N 1
ATOM 5327 C CA . CYS A 1 671 ? -27.732 -25.787 2.064 1.00 96.88 671 CYS A CA 1
ATOM 5328 C C . CYS A 1 671 ? -27.956 -25.253 0.646 1.00 96.88 671 CYS A C 1
ATOM 5330 O O . CYS A 1 671 ? -29.103 -25.028 0.267 1.00 96.88 671 CYS A O 1
ATOM 5332 N N . ALA A 1 672 ? -26.897 -25.050 -0.145 1.00 97.62 672 ALA A N 1
ATOM 5333 C CA . ALA A 1 672 ? -27.015 -24.450 -1.469 1.00 97.62 672 ALA A CA 1
ATOM 5334 C C . ALA A 1 672 ? -25.933 -24.905 -2.458 1.00 97.62 672 ALA A C 1
ATOM 5336 O O . ALA A 1 672 ? -24.835 -25.316 -2.077 1.00 97.62 672 ALA A O 1
ATOM 5337 N N . VAL A 1 673 ? -26.259 -24.777 -3.745 1.00 97.75 673 VAL A N 1
ATOM 5338 C CA . VAL A 1 673 ? -25.344 -24.886 -4.886 1.00 97.75 673 VAL A CA 1
ATOM 5339 C C . VAL A 1 673 ? -25.432 -23.616 -5.719 1.00 97.75 673 VAL A C 1
ATOM 5341 O O . VAL A 1 673 ? -26.530 -23.118 -5.974 1.00 97.75 673 VAL A O 1
ATOM 5344 N N . VAL A 1 674 ? -24.287 -23.123 -6.182 1.00 97.25 674 VAL A N 1
ATOM 5345 C CA . VAL A 1 674 ? -24.186 -21.937 -7.038 1.00 97.25 674 VAL A CA 1
ATOM 5346 C C . VAL A 1 674 ? -23.377 -22.261 -8.290 1.00 97.25 674 VAL A C 1
ATOM 5348 O O . VAL A 1 674 ? -22.344 -22.920 -8.223 1.00 97.25 674 VAL A O 1
ATOM 5351 N N . SER A 1 675 ? -23.832 -21.780 -9.441 1.00 96.25 675 SER A N 1
ATOM 5352 C CA . SER A 1 675 ? -23.075 -21.820 -10.698 1.00 96.25 675 SER A CA 1
ATOM 5353 C C . SER A 1 675 ? -23.541 -20.692 -11.612 1.00 96.25 675 SER A C 1
ATOM 5355 O O . SER A 1 675 ? -24.589 -20.085 -11.363 1.00 96.25 675 SER A O 1
ATOM 5357 N N . ASP A 1 676 ? -22.846 -20.456 -12.721 1.00 92.75 676 ASP A N 1
ATOM 5358 C CA . ASP A 1 676 ? -23.434 -19.689 -13.817 1.00 92.75 676 ASP A CA 1
ATOM 5359 C C . ASP A 1 676 ? -24.664 -20.423 -14.403 1.00 92.75 676 ASP A C 1
ATOM 5361 O O . ASP A 1 676 ? -24.976 -21.570 -14.048 1.00 92.75 676 ASP A O 1
ATOM 5365 N N . SER A 1 677 ? -25.431 -19.732 -15.247 1.00 89.75 677 SER A N 1
ATOM 5366 C CA . SER A 1 677 ? -26.663 -20.273 -15.842 1.00 89.75 677 SER A CA 1
ATOM 5367 C C . SER A 1 677 ? -26.453 -20.730 -17.293 1.00 89.75 677 SER A C 1
ATOM 5369 O O . SER A 1 677 ? -27.408 -20.813 -18.066 1.00 89.75 677 SER A O 1
ATOM 5371 N N . THR A 1 678 ? -25.209 -21.046 -17.668 1.00 84.56 678 THR A N 1
ATOM 5372 C CA . THR A 1 678 ? -24.868 -21.624 -18.973 1.00 84.56 678 THR A CA 1
ATOM 5373 C C . THR A 1 678 ? -25.456 -23.043 -19.091 1.00 84.56 678 THR A C 1
ATOM 5375 O O . THR A 1 678 ? -25.688 -23.724 -18.097 1.00 84.56 678 THR A O 1
ATOM 5378 N N . GLY A 1 679 ? -25.771 -23.516 -20.304 1.00 88.75 679 GLY A N 1
ATOM 5379 C CA . GLY A 1 679 ? -26.655 -24.680 -20.514 1.00 88.75 679 GLY A CA 1
ATOM 5380 C C . GLY A 1 679 ? -26.382 -25.911 -19.628 1.00 88.75 679 GLY A C 1
ATOM 5381 O O . GLY A 1 679 ? -27.281 -26.381 -18.920 1.00 88.75 679 GLY A O 1
ATOM 5382 N N . ASN A 1 680 ? -25.147 -26.425 -19.623 1.00 93.44 680 ASN A N 1
ATOM 5383 C CA . ASN A 1 680 ? -24.802 -27.623 -18.846 1.00 93.44 680 ASN A CA 1
ATOM 5384 C C . ASN A 1 680 ? -24.640 -27.350 -17.346 1.00 93.44 680 ASN A C 1
ATOM 5386 O O . ASN A 1 680 ? -24.994 -28.219 -16.553 1.00 93.44 680 ASN A O 1
ATOM 5390 N N . THR A 1 681 ? -24.168 -26.171 -16.945 1.00 93.19 681 THR A N 1
ATOM 5391 C CA . THR A 1 681 ? -24.002 -25.790 -15.533 1.00 93.19 681 THR A CA 1
ATOM 5392 C C . THR A 1 681 ? -25.346 -25.546 -14.858 1.00 93.19 681 THR A C 1
ATOM 5394 O O . THR A 1 681 ? -25.591 -26.116 -13.798 1.00 93.19 681 THR A O 1
ATOM 5397 N N . LEU A 1 682 ? -26.273 -24.833 -15.509 1.00 95.00 682 LEU A N 1
ATOM 5398 C CA . LEU A 1 682 ? -27.659 -24.692 -15.050 1.00 95.00 682 LEU A CA 1
ATOM 5399 C C . LEU A 1 682 ? -28.323 -26.061 -14.887 1.00 95.00 682 LEU A C 1
ATOM 5401 O O . LEU A 1 682 ? -28.923 -26.357 -13.854 1.00 95.00 682 LEU A O 1
ATOM 5405 N N . SER A 1 683 ? -28.196 -26.910 -15.907 1.00 95.81 683 SER A N 1
ATOM 5406 C CA . SER A 1 683 ? -28.785 -28.247 -15.883 1.00 95.81 683 SER A CA 1
ATOM 5407 C C . SER A 1 683 ? -28.180 -29.116 -14.779 1.00 95.81 683 SER A C 1
ATOM 5409 O O . SER A 1 683 ? -28.918 -29.829 -14.107 1.00 95.81 683 SER A O 1
ATOM 5411 N N . ALA A 1 684 ? -26.865 -29.044 -14.561 1.00 96.69 684 ALA A N 1
ATOM 5412 C CA . ALA A 1 684 ? -26.181 -29.750 -13.482 1.00 96.69 684 ALA A CA 1
ATOM 5413 C C . ALA A 1 684 ? -26.619 -29.242 -12.105 1.00 96.69 684 ALA A C 1
ATOM 5415 O O . ALA A 1 684 ? -26.906 -30.044 -11.221 1.00 96.69 684 ALA A O 1
ATOM 5416 N N . ARG A 1 685 ? -26.748 -27.920 -11.944 1.00 96.75 685 ARG A N 1
ATOM 5417 C CA . ARG A 1 685 ? -27.220 -27.270 -10.719 1.00 96.75 685 ARG A CA 1
ATOM 5418 C C . ARG A 1 685 ? -28.627 -27.724 -10.334 1.00 96.75 685 ARG A C 1
ATOM 5420 O O . ARG A 1 685 ? -28.864 -28.116 -9.195 1.00 96.75 685 ARG A O 1
ATOM 5427 N N . LEU A 1 686 ? -29.550 -27.712 -11.295 1.00 96.88 686 LEU A N 1
ATOM 5428 C CA . LEU A 1 686 ? -30.918 -28.194 -11.090 1.00 96.88 686 LEU A CA 1
ATOM 5429 C C . LEU A 1 686 ? -30.949 -29.703 -10.833 1.00 96.88 686 LEU A C 1
ATOM 5431 O O . LEU A 1 686 ? -31.702 -30.173 -9.986 1.00 96.88 686 LEU A O 1
ATOM 5435 N N . LEU A 1 687 ? -30.109 -30.472 -11.529 1.00 96.94 687 LEU A N 1
ATOM 5436 C CA . LEU A 1 687 ? -30.005 -31.913 -11.321 1.00 96.94 687 LEU A CA 1
ATOM 5437 C C . LEU A 1 687 ? -29.473 -32.253 -9.918 1.00 96.94 687 LEU A C 1
ATOM 5439 O O . LEU A 1 687 ? -29.975 -33.192 -9.305 1.00 96.94 687 LEU A O 1
ATOM 5443 N N . LEU A 1 688 ? -28.520 -31.479 -9.388 1.00 96.12 688 LEU A N 1
ATOM 5444 C CA . LEU A 1 688 ? -28.029 -31.594 -8.010 1.00 96.12 688 LEU A CA 1
ATOM 5445 C C . LEU A 1 688 ? -29.140 -31.331 -6.992 1.00 96.12 688 LEU A C 1
ATOM 5447 O O . LEU A 1 688 ? -29.369 -32.176 -6.135 1.00 96.12 688 LEU A O 1
ATOM 5451 N N . ALA A 1 689 ? -29.870 -30.219 -7.119 1.00 95.25 689 ALA A N 1
ATOM 5452 C CA . ALA A 1 689 ? -30.973 -29.882 -6.212 1.00 95.25 689 ALA A CA 1
ATOM 5453 C C . ALA A 1 689 ? -32.140 -30.886 -6.283 1.00 95.25 689 ALA A C 1
ATOM 5455 O O . ALA A 1 689 ? -32.797 -31.164 -5.286 1.00 95.25 689 ALA A O 1
ATOM 5456 N N . ASN A 1 690 ? -32.371 -31.498 -7.448 1.00 94.88 690 ASN A N 1
ATOM 5457 C CA . ASN A 1 690 ? -33.341 -32.589 -7.579 1.00 94.88 690 ASN A CA 1
ATOM 5458 C C . ASN A 1 690 ? -32.846 -33.907 -6.962 1.00 94.88 690 ASN A C 1
ATOM 5460 O O . ASN A 1 690 ? -33.660 -34.755 -6.605 1.00 94.88 690 ASN A O 1
ATOM 5464 N N . THR A 1 691 ? -31.527 -34.097 -6.871 1.00 94.12 691 THR A N 1
ATOM 5465 C CA . THR A 1 691 ? -30.917 -35.280 -6.243 1.00 94.12 691 THR A CA 1
ATOM 5466 C C . THR A 1 691 ? -30.878 -35.124 -4.721 1.00 94.12 691 THR A C 1
ATOM 5468 O O . THR A 1 691 ? -31.152 -36.080 -4.005 1.00 94.12 691 THR A O 1
ATOM 5471 N N . ILE A 1 692 ? -30.586 -33.915 -4.236 1.00 95.06 692 ILE A N 1
ATOM 5472 C CA . ILE A 1 692 ? -30.470 -33.563 -2.819 1.00 95.06 692 ILE A CA 1
ATOM 5473 C C . ILE A 1 692 ? -31.535 -32.511 -2.513 1.00 95.06 692 ILE A C 1
ATOM 5475 O O . ILE A 1 692 ? -31.322 -31.315 -2.699 1.00 95.06 692 ILE A O 1
ATOM 5479 N N . LEU A 1 693 ? -32.697 -32.960 -2.038 1.00 92.50 693 LEU A N 1
ATOM 5480 C CA . LEU A 1 693 ? -33.891 -32.114 -1.891 1.00 92.50 693 LEU A CA 1
ATOM 5481 C C . LEU A 1 693 ? -33.724 -30.947 -0.905 1.00 92.50 693 LEU A C 1
ATOM 5483 O O . LEU A 1 693 ? -34.484 -29.983 -0.963 1.00 92.50 693 LEU A O 1
ATOM 5487 N N . THR A 1 694 ? -32.761 -31.024 0.016 1.00 91.38 694 THR A N 1
ATOM 5488 C CA . THR A 1 694 ? -32.461 -29.948 0.976 1.00 91.38 694 THR A CA 1
ATOM 5489 C C . THR A 1 694 ? -31.613 -28.827 0.382 1.00 91.38 694 THR A C 1
ATOM 5491 O O . THR A 1 694 ? -31.356 -27.834 1.061 1.00 91.38 694 THR A O 1
ATOM 5494 N N . LEU A 1 695 ? -31.149 -28.982 -0.856 1.00 96.44 695 LEU A N 1
ATOM 5495 C CA . LEU A 1 695 ? -30.143 -28.129 -1.453 1.00 96.44 695 LEU A CA 1
ATOM 5496 C C . LEU A 1 695 ? -30.794 -27.079 -2.364 1.00 96.44 695 LEU A C 1
ATOM 5498 O O . LEU A 1 695 ? -31.479 -27.394 -3.337 1.00 96.44 695 LEU A O 1
ATOM 5502 N N . LEU A 1 696 ? -30.555 -25.803 -2.063 1.00 97.19 696 LEU A N 1
ATOM 5503 C CA . LEU A 1 696 ? -31.069 -24.675 -2.834 1.00 97.19 696 LEU A CA 1
ATOM 5504 C C . LEU A 1 696 ? -30.222 -24.436 -4.090 1.00 97.19 696 LEU A C 1
ATOM 5506 O O . LEU A 1 696 ? -29.031 -24.141 -4.003 1.00 97.19 696 LEU A O 1
ATOM 5510 N N . ALA A 1 697 ? -30.843 -24.511 -5.268 1.00 97.12 697 ALA A N 1
ATOM 5511 C CA . ALA A 1 697 ? -30.210 -24.115 -6.523 1.00 97.12 697 ALA A CA 1
ATOM 5512 C C . ALA A 1 697 ? -30.236 -22.589 -6.676 1.00 97.12 697 ALA A C 1
ATOM 5514 O O . ALA A 1 697 ? -31.243 -22.017 -7.094 1.00 97.12 697 ALA A O 1
ATOM 5515 N N . LEU A 1 698 ? -29.120 -21.935 -6.366 1.00 96.38 698 LEU A N 1
ATOM 5516 C CA . LEU A 1 698 ? -28.970 -20.489 -6.477 1.00 96.38 698 LEU A CA 1
ATOM 5517 C C . LEU A 1 698 ? -28.218 -20.133 -7.756 1.00 96.38 698 LEU A C 1
ATOM 5519 O O . LEU A 1 698 ? -27.265 -20.801 -8.156 1.00 96.38 698 LEU A O 1
ATOM 5523 N N . ALA A 1 699 ? -28.651 -19.071 -8.420 1.00 93.31 699 ALA A N 1
ATOM 5524 C CA . ALA A 1 699 ? -27.963 -18.599 -9.604 1.00 93.31 699 ALA A CA 1
ATOM 5525 C C . ALA A 1 699 ? -26.815 -17.651 -9.249 1.00 93.31 699 ALA A C 1
ATOM 5527 O O . ALA A 1 699 ? -26.913 -16.891 -8.286 1.00 93.31 699 ALA A O 1
ATOM 5528 N N . ASP A 1 700 ? -25.748 -17.677 -10.045 1.00 93.19 700 ASP A N 1
ATOM 5529 C CA . ASP A 1 700 ? -24.675 -16.698 -9.924 1.00 93.19 700 ASP A CA 1
ATOM 5530 C C . ASP A 1 700 ? -25.170 -15.292 -10.300 1.00 93.19 700 ASP A C 1
ATOM 5532 O O . ASP A 1 700 ? -25.564 -15.018 -11.440 1.00 93.19 700 ASP A O 1
ATOM 5536 N N . ILE A 1 701 ? -25.134 -14.395 -9.315 1.00 91.50 701 ILE A N 1
ATOM 5537 C CA . ILE A 1 701 ? -25.559 -13.002 -9.452 1.00 91.50 701 ILE A CA 1
ATOM 5538 C C . ILE A 1 701 ? -24.658 -12.272 -10.449 1.00 91.50 701 ILE A C 1
ATOM 5540 O O . ILE A 1 701 ? -25.164 -11.499 -11.262 1.00 91.50 701 ILE A O 1
ATOM 5544 N N . CYS A 1 702 ? -23.350 -12.545 -10.450 1.00 91.12 702 CYS A N 1
ATOM 5545 C CA . CYS A 1 702 ? -22.407 -11.895 -11.358 1.00 91.12 702 CYS A CA 1
ATOM 5546 C C . CYS A 1 702 ? -22.748 -12.220 -12.815 1.00 91.12 702 CYS A C 1
ATOM 5548 O O . CYS A 1 702 ? -22.884 -11.318 -13.647 1.00 91.12 702 CYS A O 1
ATOM 5550 N N . HIS A 1 703 ? -22.988 -13.497 -13.116 1.00 89.94 703 HIS A N 1
ATOM 5551 C CA . HIS A 1 703 ? -23.454 -13.923 -14.428 1.00 89.94 703 HIS A CA 1
ATOM 5552 C C . HIS A 1 703 ? -24.824 -13.327 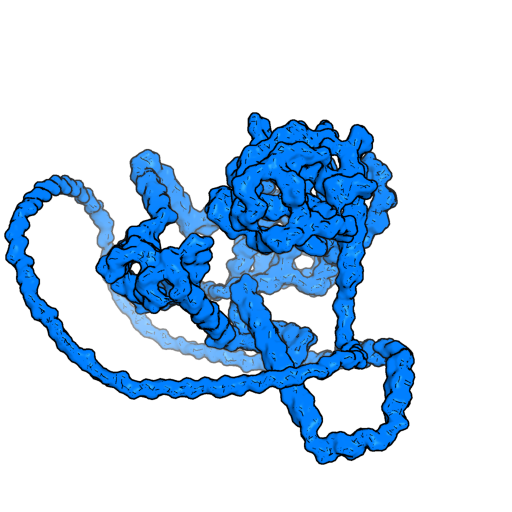-14.801 1.00 89.94 703 HIS A C 1
ATOM 5554 O O . HIS A 1 703 ? -25.020 -12.914 -15.945 1.00 89.94 703 HIS A O 1
ATOM 5560 N N . HIS A 1 704 ? -25.767 -13.217 -13.859 1.00 89.88 704 HIS A N 1
ATOM 5561 C CA . HIS A 1 704 ? -27.067 -12.581 -14.114 1.00 89.88 704 HIS A CA 1
ATOM 5562 C C . HIS A 1 704 ? -26.968 -11.084 -14.417 1.00 89.88 704 HIS A C 1
ATOM 5564 O O . HIS A 1 704 ? -27.623 -10.611 -15.351 1.00 89.88 704 HIS A O 1
ATOM 5570 N N . CYS A 1 705 ? -26.130 -10.347 -13.688 1.00 91.94 705 CYS A N 1
ATOM 5571 C CA . CYS A 1 705 ? -25.840 -8.946 -13.979 1.00 91.94 705 CYS A CA 1
ATOM 5572 C C . CYS A 1 705 ? -25.204 -8.806 -15.366 1.00 91.94 705 CYS A C 1
ATOM 5574 O O . CYS A 1 705 ? -25.626 -7.966 -16.159 1.00 91.94 705 CYS A O 1
ATOM 5576 N N . ASN A 1 706 ? -24.254 -9.681 -15.707 1.00 91.44 706 ASN A N 1
ATOM 5577 C CA . ASN A 1 706 ? -23.619 -9.679 -17.022 1.00 91.44 706 ASN A CA 1
ATOM 5578 C C . ASN A 1 706 ? -24.616 -9.981 -18.157 1.00 91.44 706 ASN A C 1
ATOM 5580 O O . ASN A 1 706 ? -24.605 -9.309 -19.188 1.00 91.44 706 ASN A O 1
ATOM 5584 N N . ASN A 1 707 ? -25.524 -10.942 -17.967 1.00 91.19 707 ASN A N 1
ATOM 5585 C CA . ASN A 1 707 ? -26.580 -11.240 -18.939 1.00 91.19 707 ASN A CA 1
ATOM 5586 C C . ASN A 1 707 ? -27.576 -10.085 -19.082 1.00 91.19 707 ASN A C 1
ATOM 5588 O O . ASN A 1 707 ? -27.931 -9.731 -20.201 1.00 91.19 707 ASN A O 1
ATOM 5592 N N . THR A 1 708 ? -27.961 -9.449 -17.975 1.00 93.25 708 THR A N 1
ATOM 5593 C CA . THR A 1 708 ? -28.814 -8.251 -18.002 1.00 93.25 708 THR A CA 1
ATOM 5594 C C . THR A 1 708 ? -28.159 -7.146 -18.824 1.00 93.25 708 THR A C 1
ATOM 5596 O O . THR A 1 708 ? -28.776 -6.612 -19.742 1.00 93.25 708 THR A O 1
ATOM 5599 N N . SER A 1 709 ? -26.879 -6.860 -18.575 1.00 93.12 709 SER A N 1
ATOM 5600 C CA . SER A 1 709 ? -26.104 -5.908 -19.376 1.00 93.12 709 SER A CA 1
ATOM 5601 C C . SER A 1 709 ? -26.056 -6.313 -20.851 1.00 93.12 709 SER A C 1
ATOM 5603 O O . SER A 1 709 ? -26.275 -5.477 -21.727 1.00 93.12 709 SER A O 1
ATOM 5605 N N . LYS A 1 710 ? -25.839 -7.604 -21.141 1.00 91.38 710 LYS A N 1
ATOM 5606 C CA . LYS A 1 710 ? -25.836 -8.159 -22.502 1.00 91.38 710 LYS A CA 1
ATOM 5607 C C . LYS A 1 710 ? -27.180 -7.979 -23.212 1.00 91.38 710 LYS A C 1
ATOM 5609 O O . LYS A 1 710 ? -27.184 -7.762 -24.420 1.00 91.38 710 LYS A O 1
ATOM 5614 N N . ASP A 1 711 ? -28.299 -8.075 -22.506 1.00 94.94 711 ASP A N 1
ATOM 5615 C CA . ASP A 1 711 ? -29.629 -7.891 -23.087 1.00 94.94 711 ASP A CA 1
ATOM 5616 C C . ASP A 1 711 ? -29.984 -6.412 -23.250 1.00 94.94 711 ASP A C 1
ATOM 5618 O O . ASP A 1 711 ? -30.511 -6.030 -24.296 1.00 94.94 711 ASP A O 1
ATOM 5622 N N . ILE A 1 712 ? -29.592 -5.557 -22.299 1.00 94.94 712 ILE A N 1
ATOM 5623 C CA . ILE A 1 712 ? -29.723 -4.100 -22.429 1.00 94.94 712 ILE A CA 1
ATOM 5624 C C . ILE A 1 712 ? -29.016 -3.625 -23.699 1.00 94.94 712 ILE A C 1
ATOM 5626 O O . ILE A 1 712 ? -29.620 -2.909 -24.490 1.00 94.94 712 ILE A O 1
ATOM 5630 N N . VAL A 1 713 ? -27.781 -4.067 -23.968 1.00 94.44 713 VAL A N 1
ATOM 5631 C CA . VAL A 1 713 ? -27.046 -3.627 -25.172 1.00 94.44 713 VAL A CA 1
ATOM 5632 C C . VAL A 1 713 ? -27.602 -4.183 -26.490 1.00 94.44 713 VAL A C 1
ATOM 5634 O O . VAL A 1 713 ? -27.179 -3.735 -27.555 1.00 94.44 713 VAL A O 1
ATOM 5637 N N . LYS A 1 714 ? -28.544 -5.138 -26.460 1.00 93.19 714 LYS A N 1
ATOM 5638 C CA . LYS A 1 714 ? -29.222 -5.645 -27.667 1.00 93.19 714 LYS A CA 1
ATOM 5639 C C . LYS A 1 714 ? -30.427 -4.808 -28.086 1.00 93.19 714 LYS A C 1
ATOM 5641 O O . LYS A 1 714 ? -30.905 -4.993 -29.203 1.00 93.19 714 LYS A O 1
ATOM 5646 N N . ILE A 1 715 ? -30.946 -3.919 -27.235 1.00 96.81 715 ILE A N 1
ATOM 5647 C CA . ILE A 1 715 ? -32.081 -3.078 -27.635 1.00 96.81 715 ILE A CA 1
ATOM 5648 C C . ILE A 1 715 ? -31.672 -2.185 -28.816 1.00 96.81 715 ILE A C 1
ATOM 5650 O O . ILE A 1 715 ? -30.527 -1.733 -28.909 1.00 96.81 715 ILE A O 1
ATOM 5654 N N . ALA A 1 716 ? -32.624 -1.895 -29.706 1.00 97.12 716 ALA A N 1
ATOM 5655 C CA . ALA A 1 716 ? -32.363 -1.203 -30.972 1.00 97.12 716 ALA A CA 1
ATOM 5656 C C . ALA A 1 716 ? -31.597 0.123 -30.806 1.00 97.12 716 ALA A C 1
ATOM 5658 O O . ALA A 1 716 ? -30.761 0.461 -31.642 1.00 97.12 716 ALA A O 1
ATOM 5659 N N . TYR A 1 717 ? -31.823 0.834 -29.695 1.00 97.00 717 TYR A N 1
ATOM 5660 C CA . TYR A 1 717 ? -31.118 2.069 -29.353 1.00 97.00 717 TYR A CA 1
ATOM 5661 C C . TYR A 1 717 ? -29.585 1.918 -29.374 1.00 97.00 717 TYR A C 1
ATOM 5663 O O . TYR A 1 717 ? -28.888 2.772 -29.922 1.00 97.00 717 TYR A O 1
ATOM 5671 N N . PHE A 1 718 ? -29.045 0.813 -28.845 1.00 96.50 718 PHE A N 1
ATOM 5672 C CA . PHE A 1 718 ? -27.596 0.593 -28.774 1.00 96.50 718 PHE A CA 1
ATOM 5673 C C . PHE A 1 718 ? -27.012 -0.095 -30.012 1.00 96.50 718 PHE A C 1
ATOM 5675 O O . PHE A 1 718 ? -25.788 -0.162 -30.138 1.00 96.50 718 PHE A O 1
ATOM 5682 N N . ALA A 1 719 ? -27.837 -0.556 -30.961 1.00 94.00 719 ALA A N 1
ATOM 5683 C CA . ALA A 1 719 ? -27.378 -1.334 -32.114 1.00 94.00 719 ALA A CA 1
ATOM 5684 C C . ALA A 1 719 ? -26.274 -0.616 -32.914 1.00 94.00 719 ALA A C 1
ATOM 5686 O O . ALA A 1 719 ? -25.268 -1.227 -33.283 1.00 94.00 719 ALA A O 1
ATOM 5687 N N . LYS A 1 720 ? -26.413 0.703 -33.121 1.00 96.44 720 LYS A N 1
ATOM 5688 C CA . LYS A 1 720 ? -25.398 1.514 -33.811 1.00 96.44 720 LYS A CA 1
ATOM 5689 C C . LYS A 1 720 ? -24.083 1.574 -33.027 1.00 96.44 720 LYS A C 1
ATOM 5691 O O . LYS A 1 720 ? -23.026 1.369 -33.617 1.00 96.44 720 LYS A O 1
ATOM 5696 N N . ALA A 1 721 ? -24.141 1.829 -31.720 1.00 95.38 721 ALA A N 1
ATOM 5697 C CA . ALA A 1 721 ? -22.954 1.915 -30.869 1.00 95.38 721 ALA A CA 1
ATOM 5698 C C . ALA A 1 721 ? -22.218 0.569 -30.797 1.00 95.38 721 ALA A C 1
ATOM 5700 O O . ALA A 1 721 ? -21.011 0.516 -31.018 1.00 95.38 721 ALA A O 1
ATOM 5701 N N . VAL A 1 722 ? -22.951 -0.531 -30.595 1.00 94.69 722 VAL A N 1
ATOM 5702 C CA . VAL A 1 722 ? -22.388 -1.890 -30.579 1.00 94.69 722 VAL A CA 1
ATOM 5703 C C . VAL A 1 722 ? -21.738 -2.234 -31.918 1.00 94.69 722 VAL A C 1
ATOM 5705 O O . VAL A 1 722 ? -20.640 -2.788 -31.929 1.00 94.69 722 VAL A O 1
ATOM 5708 N N . LYS A 1 723 ? -22.366 -1.879 -33.050 1.00 94.94 723 LYS A N 1
ATOM 5709 C CA . LYS A 1 723 ? -21.784 -2.089 -34.385 1.00 94.94 723 LYS A CA 1
ATOM 5710 C C . LYS A 1 723 ? -20.462 -1.338 -34.550 1.00 94.94 723 LYS A C 1
ATOM 5712 O O . LYS A 1 723 ? -19.499 -1.933 -35.020 1.00 94.94 723 LYS A O 1
ATOM 5717 N N . VAL A 1 724 ? -20.404 -0.069 -34.136 1.00 95.69 724 VAL A N 1
ATOM 5718 C CA . VAL A 1 724 ? -19.171 0.733 -34.189 1.00 95.69 724 VAL A CA 1
ATOM 5719 C C . VAL A 1 724 ? -18.091 0.118 -33.304 1.00 95.69 724 VAL A C 1
ATOM 5721 O O . VAL A 1 724 ? -17.005 -0.148 -33.797 1.00 95.69 724 VAL A O 1
ATOM 5724 N N . VAL A 1 725 ? -18.391 -0.186 -32.037 1.00 93.69 725 VAL A N 1
ATOM 5725 C CA . VAL A 1 725 ? -17.412 -0.774 -31.107 1.00 93.69 725 VAL A CA 1
ATOM 5726 C C . VAL A 1 725 ? -16.893 -2.113 -31.623 1.00 93.69 725 VAL A C 1
ATOM 5728 O O . VAL A 1 725 ? -15.688 -2.330 -31.610 1.00 93.69 725 VAL A O 1
ATOM 5731 N N . ARG A 1 726 ? -17.760 -2.999 -32.126 1.00 92.62 726 ARG A N 1
ATOM 5732 C CA . ARG A 1 726 ? -17.332 -4.287 -32.693 1.00 92.62 726 ARG A CA 1
ATOM 5733 C C . ARG A 1 726 ? -16.474 -4.117 -33.941 1.00 92.62 726 ARG A C 1
ATOM 5735 O O . ARG A 1 726 ? -15.460 -4.794 -34.043 1.00 92.62 726 ARG A O 1
ATOM 5742 N N . ALA A 1 727 ? -16.845 -3.217 -34.852 1.00 92.38 727 ALA A N 1
ATOM 5743 C CA . ALA A 1 727 ? -16.047 -2.931 -36.043 1.00 92.38 727 ALA A CA 1
ATOM 5744 C C . ALA A 1 727 ? -14.673 -2.355 -35.669 1.00 92.38 727 ALA A C 1
ATOM 5746 O O . ALA A 1 727 ? -13.662 -2.762 -36.235 1.00 92.38 727 ALA A O 1
ATOM 5747 N N . THR A 1 728 ? -14.626 -1.468 -34.672 1.00 88.62 728 THR A N 1
ATOM 5748 C CA . THR A 1 728 ? -13.379 -0.960 -34.100 1.00 88.62 728 THR A CA 1
ATOM 5749 C C . THR A 1 728 ? -12.572 -2.105 -33.497 1.00 88.62 728 THR A C 1
ATOM 5751 O O . THR A 1 728 ? -11.465 -2.349 -33.949 1.00 88.62 728 THR A O 1
ATOM 5754 N N . LEU A 1 729 ? -13.118 -2.886 -32.563 1.00 85.25 729 LEU A N 1
ATOM 5755 C CA . LEU A 1 729 ? -12.406 -4.014 -31.947 1.00 85.25 729 LEU A CA 1
ATOM 5756 C C . LEU A 1 729 ? -11.889 -5.013 -32.986 1.00 85.25 729 LEU A C 1
ATOM 5758 O O . LEU A 1 729 ? -10.741 -5.428 -32.905 1.00 85.25 729 LEU A O 1
ATOM 5762 N N . GLN A 1 730 ? -12.695 -5.351 -33.993 1.00 88.56 730 GLN A N 1
ATOM 5763 C CA . GLN A 1 730 ? -12.280 -6.213 -35.095 1.00 88.56 730 GLN A CA 1
ATOM 5764 C C . GLN A 1 730 ? -11.124 -5.592 -35.882 1.00 88.56 730 GLN A C 1
ATOM 5766 O O . GLN A 1 730 ? -10.147 -6.277 -36.174 1.00 88.56 730 GLN A O 1
ATOM 5771 N N . LYS A 1 731 ? -11.195 -4.290 -36.186 1.00 85.50 731 LYS A N 1
ATOM 5772 C CA . LYS A 1 731 ? -10.115 -3.581 -36.873 1.00 85.50 731 LYS A CA 1
ATOM 5773 C C . LYS A 1 731 ? -8.838 -3.570 -36.042 1.00 85.50 731 LYS A C 1
ATOM 5775 O O . LYS A 1 731 ? -7.784 -3.795 -36.615 1.00 85.50 731 LYS A O 1
ATOM 5780 N N . PHE A 1 732 ? -8.919 -3.343 -34.733 1.00 78.44 732 PHE A N 1
ATOM 5781 C CA . PHE A 1 732 ? -7.755 -3.359 -33.842 1.00 78.44 732 PHE A CA 1
ATOM 5782 C C . PHE A 1 732 ? -7.185 -4.774 -33.700 1.00 78.44 732 PHE A C 1
ATOM 5784 O O . PHE A 1 732 ? -5.977 -4.947 -33.809 1.00 78.44 732 PHE A O 1
ATOM 5791 N N . HIS A 1 733 ? -8.035 -5.796 -33.599 1.00 76.69 733 HIS A N 1
ATOM 5792 C CA . HIS A 1 733 ? -7.608 -7.193 -33.538 1.00 76.69 733 HIS A CA 1
ATOM 5793 C C . HIS A 1 733 ? -6.932 -7.674 -34.833 1.00 76.69 733 HIS A C 1
ATOM 5795 O O . HIS A 1 733 ? -5.995 -8.458 -34.786 1.00 76.69 733 HIS A O 1
ATOM 5801 N N . GLN A 1 734 ? -7.393 -7.199 -35.994 1.00 79.94 734 GLN A N 1
ATOM 5802 C CA . GLN A 1 734 ? -6.831 -7.561 -37.301 1.00 79.94 734 GLN A CA 1
ATOM 5803 C C . GLN A 1 734 ? -5.693 -6.634 -37.754 1.00 79.94 734 GLN A C 1
ATOM 5805 O O . GLN A 1 734 ? -4.953 -6.967 -38.676 1.00 79.94 734 GLN A O 1
ATOM 5810 N N . SER A 1 735 ? -5.567 -5.444 -37.162 1.00 82.56 735 SER A N 1
ATOM 5811 C CA . SER A 1 735 ? -4.576 -4.441 -37.540 1.00 82.56 735 SER A CA 1
ATOM 5812 C C . SER A 1 735 ? -3.624 -4.185 -36.387 1.00 82.56 735 SER A C 1
ATOM 5814 O O . SER A 1 735 ? -3.920 -3.419 -35.469 1.00 82.56 735 SER A O 1
ATOM 5816 N N . ASN A 1 736 ? -2.423 -4.743 -36.519 1.00 74.25 736 ASN A N 1
ATOM 5817 C CA . ASN A 1 736 ? -1.304 -4.481 -35.616 1.00 74.25 736 ASN A CA 1
ATOM 5818 C C . ASN A 1 736 ? -1.049 -2.971 -35.449 1.00 74.25 736 ASN A C 1
ATOM 5820 O O . ASN A 1 736 ? -0.745 -2.513 -34.354 1.00 74.25 736 ASN A O 1
ATOM 5824 N N . HIS A 1 737 ? -1.258 -2.181 -36.510 1.00 71.12 737 HIS A N 1
ATOM 5825 C CA . HIS A 1 737 ? -1.120 -0.724 -36.468 1.00 71.12 737 HIS A CA 1
ATOM 5826 C C . HIS A 1 737 ? -2.167 -0.043 -35.575 1.00 71.12 737 HIS A C 1
ATOM 5828 O O . HIS A 1 737 ? -1.840 0.876 -34.832 1.00 71.12 737 HIS A O 1
ATOM 5834 N N . ALA A 1 738 ? -3.423 -0.489 -35.622 1.00 68.06 738 ALA A N 1
ATOM 5835 C CA . ALA A 1 738 ? -4.462 0.071 -34.769 1.00 68.06 738 ALA A CA 1
ATOM 5836 C C . ALA A 1 738 ? -4.239 -0.333 -33.301 1.00 68.06 738 ALA A C 1
ATOM 5838 O O . ALA A 1 738 ? -4.252 0.547 -32.447 1.00 68.06 738 ALA A O 1
ATOM 5839 N N . SER A 1 739 ? -3.933 -1.605 -33.008 1.00 69.69 739 SER A N 1
ATOM 5840 C CA . SER A 1 739 ? -3.565 -2.043 -31.645 1.00 69.69 739 SER A CA 1
ATOM 5841 C C . SER A 1 739 ? -2.426 -1.204 -31.056 1.00 69.69 739 SER A C 1
ATOM 5843 O O . SER A 1 739 ? -2.586 -0.635 -29.980 1.00 69.69 739 SER A O 1
ATOM 5845 N N . PHE A 1 740 ? -1.360 -0.982 -31.831 1.00 75.25 740 PHE A N 1
ATOM 5846 C CA . PHE A 1 740 ? -0.248 -0.113 -31.440 1.00 75.25 740 PHE A CA 1
ATOM 5847 C C . PHE A 1 740 ? -0.680 1.333 -31.105 1.00 75.25 740 PHE A C 1
ATOM 5849 O O . PHE A 1 740 ? -0.200 1.925 -30.139 1.00 75.25 740 PHE A O 1
ATOM 5856 N N . LEU A 1 741 ? -1.614 1.922 -31.864 1.00 74.81 741 LEU A N 1
ATOM 5857 C CA . LEU A 1 741 ? -2.126 3.271 -31.583 1.00 74.81 741 LEU A CA 1
ATOM 5858 C C . LEU A 1 741 ? -2.987 3.344 -30.310 1.00 74.81 741 LEU A C 1
ATOM 5860 O O . LEU A 1 741 ? -3.008 4.397 -29.669 1.00 74.81 741 LEU A O 1
ATOM 5864 N N . LEU A 1 742 ? -3.695 2.266 -29.946 1.00 70.56 742 LEU A N 1
ATOM 5865 C CA . LEU A 1 742 ? -4.478 2.202 -28.705 1.00 70.56 742 LEU A CA 1
ATOM 5866 C C . LEU A 1 742 ? -3.570 2.160 -27.479 1.00 70.56 742 LEU A C 1
ATOM 5868 O O . LEU A 1 742 ? -3.798 2.907 -26.529 1.00 70.56 742 LEU A O 1
ATOM 5872 N N . ASP A 1 743 ? -2.530 1.330 -27.532 1.00 72.56 743 ASP A N 1
ATOM 5873 C CA . ASP A 1 743 ? -1.557 1.194 -26.448 1.00 72.56 743 ASP A CA 1
ATOM 5874 C C . ASP A 1 743 ? -0.865 2.538 -26.185 1.00 72.56 743 ASP A C 1
ATOM 5876 O O . ASP A 1 743 ? -0.854 3.027 -25.053 1.00 72.56 743 ASP A O 1
ATOM 5880 N N . ARG A 1 744 ? -0.466 3.240 -27.257 1.00 69.62 744 ARG A N 1
ATOM 5881 C CA . ARG A 1 744 ? 0.101 4.596 -27.175 1.00 69.62 744 ARG A CA 1
ATOM 5882 C C . ARG A 1 744 ? -0.849 5.618 -26.531 1.00 69.62 744 ARG A C 1
ATOM 5884 O O . ARG A 1 744 ? -0.402 6.540 -25.849 1.00 69.62 744 ARG A O 1
ATOM 5891 N N . ALA A 1 745 ? -2.158 5.502 -26.769 1.00 69.50 745 ALA A N 1
ATOM 5892 C CA . ALA A 1 745 ? -3.156 6.403 -26.190 1.00 69.50 745 ALA A CA 1
ATOM 5893 C C . ALA A 1 745 ? -3.402 6.119 -24.698 1.00 69.50 745 ALA A C 1
ATOM 5895 O O . ALA A 1 745 ? -3.505 7.061 -23.911 1.00 69.50 745 ALA A O 1
ATOM 5896 N N . ASN A 1 746 ? -3.444 4.842 -24.309 1.00 61.41 746 ASN A N 1
ATOM 5897 C CA . ASN A 1 746 ? -3.601 4.425 -22.914 1.00 61.41 746 ASN A CA 1
ATOM 5898 C C . ASN A 1 746 ? -2.401 4.862 -22.061 1.00 61.41 746 ASN A C 1
ATOM 5900 O O . ASN A 1 746 ? -2.580 5.403 -20.969 1.00 61.41 746 ASN A O 1
ATOM 5904 N N . GLU A 1 747 ? -1.183 4.719 -22.584 1.00 61.06 747 GLU A N 1
ATOM 5905 C CA . GLU A 1 747 ? 0.042 5.177 -21.920 1.00 61.06 747 GLU A CA 1
ATOM 5906 C C . GLU A 1 747 ? 0.062 6.701 -21.714 1.00 61.06 747 GLU A C 1
ATOM 5908 O O . GLU A 1 747 ? 0.409 7.180 -20.636 1.00 61.06 747 GLU A O 1
ATOM 5913 N N . ALA A 1 748 ? -0.376 7.483 -22.706 1.00 65.50 748 ALA A N 1
ATOM 5914 C CA . ALA A 1 748 ? -0.465 8.941 -22.585 1.00 65.50 748 ALA A CA 1
ATOM 5915 C C . ALA A 1 748 ? -1.526 9.405 -21.565 1.00 65.50 748 ALA A C 1
ATOM 5917 O O . ALA A 1 748 ? -1.448 10.520 -21.045 1.00 65.50 748 ALA A O 1
ATOM 5918 N N . GLN A 1 749 ? -2.541 8.581 -21.296 1.00 53.09 749 GLN A N 1
ATOM 5919 C CA . GLN A 1 749 ? -3.587 8.871 -20.316 1.00 53.09 749 GLN A CA 1
ATOM 5920 C C . GLN A 1 749 ? -3.140 8.504 -18.894 1.00 53.09 749 GLN A C 1
ATOM 5922 O O . GLN A 1 749 ? -3.404 9.270 -17.971 1.00 53.09 749 GLN A O 1
ATOM 5927 N N . LEU A 1 750 ? -2.384 7.412 -18.740 1.00 49.78 750 LEU A N 1
ATOM 5928 C CA . LEU A 1 750 ? -1.726 7.027 -17.486 1.00 49.78 750 LEU A CA 1
ATOM 5929 C C . LEU A 1 750 ? -0.651 8.025 -17.036 1.00 49.78 750 LEU A C 1
ATOM 5931 O O . LEU A 1 750 ? -0.414 8.146 -15.848 1.00 49.78 750 LEU A O 1
ATOM 5935 N N . GLN A 1 751 ? -0.041 8.775 -17.955 1.00 44.16 751 GLN A N 1
ATOM 5936 C CA . GLN A 1 751 ? 0.909 9.848 -17.621 1.00 44.16 751 GLN A CA 1
ATOM 5937 C C . GLN A 1 751 ? 0.270 11.159 -17.153 1.00 44.16 751 GLN A C 1
ATOM 5939 O O . GLN A 1 751 ? 0.971 12.051 -16.674 1.00 44.16 751 GLN A O 1
ATOM 5944 N N . LYS A 1 752 ? -1.037 11.329 -17.372 1.00 45.50 752 LYS A N 1
ATOM 5945 C CA . LYS A 1 752 ? -1.783 12.521 -16.940 1.00 45.50 752 LYS A CA 1
ATOM 5946 C C . LYS A 1 752 ? -2.428 12.351 -15.565 1.00 45.50 752 LYS A C 1
ATOM 5948 O O . LYS A 1 752 ? -2.837 13.357 -14.987 1.00 45.50 752 LYS A O 1
ATOM 5953 N N . VAL A 1 753 ? -2.568 11.107 -15.110 1.00 39.66 753 VAL A N 1
ATOM 5954 C CA . VAL A 1 753 ? -3.004 10.722 -13.760 1.00 39.66 753 VAL A CA 1
ATOM 5955 C C . VAL A 1 753 ? -1.765 10.614 -12.887 1.00 39.66 753 VAL A C 1
ATOM 5957 O O . VAL A 1 753 ? -1.838 11.088 -11.733 1.00 39.66 753 VAL A O 1
#

Radius of gyration: 36.25 Å; chains: 1; bounding box: 103×89×101 Å

Secondary structure (DSSP, 8-state):
-------------THHHHHHHSPPGGGHHHHS--TTSBHHHHHHS--PPBPPPP-PPP-GGGEE-SPPS--SHHHHGGGGGSPBPPHHHHHHHHHHHHHHHHTT--EEEEEPPTTS--TT--SEEEEETTHHHHHHHHHHHHHHHHHHHHHHHHHHHTT-HHHHHHHHTTSBSS-BPGGG--BHHHHTTTTSSS---HHHHHHHHHHHHTS-PPTTEEE--HHHHHHHHHHHHHT----HHHHHHHHTT--SEEEEEEEEEESSSEE--BTTB---EEEEEEEETTTTEEEEE-TT-PPPPHHHHHHHHHHHHHTTS-SSPPEEEEPP-PPP-SSS-HHHHHHHHHHHHH-TTTSPPP-TT--HHHHHHHHHHHHHHHHHHHHHHS---------------------PPPP------------------------------------------------------------------------THHHHHHHHTTS---HHHHHHHHHTT--TTSHHHHTTS-HHHHHHHHHHHHHHHHHHHHHHHHHHHHHHHTT--GGGGGSHHHHHHHHHH-TT-PPPPHHHIIIIIHHHHHHHHHHHHHHHHTT--SEEEEEEEEEETTEEEEEEEEE-TT--EEEEEEEE-TTS---HHHHHHHHHHHHTT-GGGEEEEEE--SHHHHHHHHHHHHHSTT-EEEEPHHHHHHHHHHHHTTSHHHHHHHHHHHHHHHHHHH-HHHHHHHHHHHHHHHTT-

Foldseek 3Di:
DPPPPPPPPQPPDPPPLVVLQDDPPVQDVLLHPPLQAFLVVLLVDQAAAADDDPPDDDDLVQFDLDDFPCPDSVNVNLLSHFHFYDPLVLVLVVVCRSVSVSVNTFWGKDAGDPPPPPPPDDRIGTHGNNVSVSSVVSVVSCVLNVLSVVLLVLCVVVVNNVVCVVLRRSFRSFAQFPPNLGTNSLLSQLSDPAARDQSLQSLLQVLLVVDDWDFQEAEDEQVVLVQLLVCLVVVAQDPVVVLVVVLVVRHQKYKYKYFWADDPDIGHADPVGGGQAIWIWMCGLNQLAIATGFLQPDDDHPSSQVSVQSNNVVSPSDPDHRHYHYQDWHHDDDRHCRSVGRSLSSSCVGPVVVRPHDYPPDDSNVSSVVSSSSSSVSRVVVVVVPPPPDPDDDDDDDDDDDDDDDDDDDDDDDDDDDDDDDDDDDDDDDDDDDDDDDDDDDDDDDDDDDDDDDDDDDDDDDDDDDDDDDDDDDDDDDDDDDPPVVVVVVVVPPPDDDPVVVVVVVVVVPDPPPPVVVVPPCPVVVVVVVVVVVVLVVVQVVVQVVVLCCCVVVVDDLQCQVDPVNQVVCCVVPVSHGHDHSCCSPPPVNVVVLVVLLVVVLVVLLPAAAKEKEKEWDADPLWIWMWIWIAGPSRDIDTNDIDGQSVHDLALVNLLVVRVVSCVSDVRRYQEYEYACPPSRVSNLVVNCVVRVNYHSDYDPVNVVVVVVVVVCPPPVNPVVVVVVVVLVVCLVVDVVSVSVVSSVVVVVVVVD

InterPro domains:
  IPR003653 Ulp1 protease family, C-terminal catalytic domain [PS50600] (175-349)
  IPR012337 Ribonuclease H-like superfamily [SSF53098] (604-743)
  IPR038765 Papain-like cysteine peptidase superfamily [SSF54001] (184-353)

Sequence (753 aa):
MEPTHGVIELPDEPSHYTDTLTIPEEFLPILLPPPSCSIIDLTNFTIPAVDNPDTQALDPSHFTSGATLLNTPPTVRILRSQPVPSLTEIHALISLVPGAVAQGHHCLKRQMHSTLTLTQVPSQMNLPLWVLSYWEIVHDLWIHKKTWTMVQDWLKNNGWYASIYSTLSPVCWKQDLPNESGTTFDLAKFLRDSWLGDVQVAQMVAQLRSQKMDDGIWLMNNYWSNKLVVGYRKQERILVKTGDTLKEGSIKAIAFPVFIRLGTSVELPSEEACGNHWVAVVVDVAGRSILYGDSMQHPAPNELISAIQWWLSDWGTVSDNFKVDNLPCGRQTDNESCTLYAINTLAGYVTPLDFPIYDKKFSPNKTRYQTFQTLVKYFNDTNADIEPAVPETTTTTTDPIPIHPFFAPKSRKAPKTARSETKRKREEMVNVGVKIRKTAENNDRSDEDSSDDEDSGDEPMGDEEDTPRREIVLLPVNRTCSTDLKVEVQCIMVDRAPSSVVEKLQTERNTPAANEAAMKTGTLDREVRLGRKERLIKWKAVLDLGVTKLFCVGNFAGLVADLPVWRELWMDATPDYTPPTCNMLLNDLIPSKAAKIISNNTALLKKERNLTISFDGGTRHCKSHWTVHISEQNRSVHLMEVNNATNKRHTKEWVRDLALRWIEIGETQFCAVVSDSTGNTLSARLLLANTILTLLALADICHHCNNTSKDIVKIAYFAKAVKVVRATLQKFHQSNHASFLLDRANEAQLQKV